Protein AF-0000000085090190 (afdb_homodimer)

Nearest PDB structures (foldseek):
  7wzf-assembly1_A  TM=3.901E-01  e=1.745E+00  Streptomyces yunnanensis
  2y91-assembly2_B  TM=3.317E-01  e=1.168E+00  Bacillus licheniformis
  4a5r-assembly2_B  TM=3.317E-01  e=2.606E+00  Bacillus licheniformis
  5nyw-assembly2_W  TM=2.681E-01  e=5.813E+00  Yersinia bercovieri
  7wzf-assembly1_A  TM=3.903E-01  e=1.716E+00  Streptomyces yunnanensis

Foldseek 3Di:
DDDPDDDDDDDDDDPDPPPPPDDDDDPDPDDPPPDDPPDDDDDPDDPPPDPPDPPPPPDCPPVNVVVVVVVVVVVVVVVVPPVDDPPPPVPWQFFAWDFEDPPFDAFPLLVPDFAWDDDPDTWTKDKHKWAAQCLLVPDDDDQVRVQVGIHPDDGWDKDKDAPCVVCVPCPCVSQLLSQLVSLCVLPVVDDSVPWGWIWMWTDRGDQKIKIWTWTRNNSVRIIIHIITIDGHD/DDDDDDDDDDDDDDDDDPPCPPDDDDPDPDDDDDDDDDDDDDDPPDPPPPPPDPPPPPDCPPVNVVVVVVVVVVVVVVVVPPPDDPPPPVPWQFFAWDFEDPPFDFFPLLVPDFAWDDDPDTWTKDKHKWAAQCLLVPDDDDQVRVQVGIHPDDGWDKDKDAPCVVCVPCPCVSQLLSQLVSLCVLPVVDDSVPWGWIWMWTDRGDQKIKIWTWTRNNSVRIIIHIITIDGHD

Sequence (466 aa):
MTNYSAYLAKANQRVFISLNLPSKAIFPVQSLVAPAQRPTSTQRTNLFNSQSPSSIRTMASDSDYMAFLDKANKQRDAGRDEARTKASTQPSKQIQTETVDGGVKVPEQLKKVDAFYVSETDEPFEPVALSWKGASSGKWPGTDEFASLITSGSKPDIEILSEKSFDPRSQYSSEIQAVRAAVAASDSKVNESDVKVKVYRVEVGNSRVEYWIIALDGAEGKIVGLMAKAIESMTNYSAYLAKANQRVFISLNLPSKAIFPVQSLVAPAQRPTSTQRTNLFNSQSPSSIRTMASDSDYMAFLDKANKQRDAGRDEARTKASTQPSKQIQTETVDGGVKVPEQLKKVDAFYVSETDEPFEPVALSWKGASSGKWPGTDEFASLITSGSKPDIEILSEKSFDPRSQYSSEIQAVRAAVAASDSKVNESDVKVKVYRVEVGNSRVEYWIIALDGAEGKIVGLMAKAIES

InterPro domains:
  IPR056539 NuiA-like [PF23151] (60-231)
  IPR056539 NuiA-like [PTHR42093] (59-233)

Secondary structure (DSSP, 8-state):
-------------------------------------------------------------HHHHHHHHHHHHHHHHHTTSTT--S-------PPP--SB-TTPPPPHHHHT---EE-SSS-EE-EEEEEE-GGGGGTPPP-HHHHHHHH-SSSPPPEEEE-HHHH-TT-TTHHHHHHHHHHHHHH-TT--GGG--EEEEEEEEETTEEEEEEEEEETTTTEEEEEEEEEE--/-------------------------------------------------------------HHHHHHHHHHHHHHHHHHTSTT--S-------PPP--SB-TTPPPPHHHHT---EE-SSS-EE-EEEEEE-GGGGGTPPP-HHHHHHHH-SSSPPPEEEE-HHHH-TT-TTHHHHHHHHHHHHHH-TT--GGG--EEEEEEEEETTEEEEEEEEEETTTTEEEEEEEEEE--

Organism: Talaromyces marneffei (strain ATCC 18224 / CBS 334.59 / QM 7333) (NCBI:txid441960)

Structure (mmCIF, N/CA/C/O backbone):
data_AF-0000000085090190-model_v1
#
loop_
_entity.id
_entity.type
_entity.pdbx_description
1 polymer 'Uncharacterized protein'
#
loop_
_atom_site.group_PDB
_atom_site.id
_atom_site.type_symbol
_atom_site.label_atom_id
_atom_site.label_alt_id
_atom_site.label_comp_id
_atom_site.label_asym_id
_atom_site.label_entity_id
_atom_site.label_seq_id
_atom_site.pdbx_PDB_ins_code
_atom_site.Cartn_x
_atom_site.Cartn_y
_atom_site.Cartn_z
_atom_site.occupancy
_atom_site.B_iso_or_equiv
_atom_site.auth_seq_id
_atom_site.auth_comp_id
_atom_site.auth_asym_id
_atom_site.auth_atom_id
_atom_site.pdbx_PDB_model_num
ATOM 1 N N . MET A 1 1 ? 21.312 -23 -58.25 1 20.61 1 MET A N 1
ATOM 2 C CA . MET A 1 1 ? 22.266 -21.891 -58.188 1 20.61 1 MET A CA 1
ATOM 3 C C . MET A 1 1 ? 21.531 -20.547 -58.125 1 20.61 1 MET A C 1
ATOM 5 O O . MET A 1 1 ? 22.141 -19.516 -57.844 1 20.61 1 MET A O 1
ATOM 9 N N . THR A 1 2 ? 20.266 -20.484 -58.594 1 18.48 2 THR A N 1
ATOM 10 C CA . THR A 1 2 ? 20.047 -19.141 -59.094 1 18.48 2 THR A CA 1
ATOM 11 C C . THR A 1 2 ? 20.031 -18.125 -57.969 1 18.48 2 THR A C 1
ATOM 13 O O . THR A 1 2 ? 20.734 -17.125 -58 1 18.48 2 THR A O 1
ATOM 16 N N . ASN A 1 3 ? 18.766 -17.531 -57.625 1 20.62 3 ASN A N 1
ATOM 17 C CA . ASN A 1 3 ? 18.344 -16.125 -57.688 1 20.62 3 ASN A CA 1
ATOM 18 C C . ASN A 1 3 ? 18.484 -15.43 -56.344 1 20.62 3 ASN A C 1
ATOM 20 O O . ASN A 1 3 ? 17.594 -15.508 -55.5 1 20.62 3 ASN A O 1
ATOM 24 N N . TYR A 1 4 ? 19.672 -15.32 -55.688 1 21.66 4 TYR A N 1
ATOM 25 C CA . TYR A 1 4 ? 20.234 -14.695 -54.5 1 21.66 4 TYR A CA 1
ATOM 26 C C . TYR A 1 4 ? 20.094 -13.18 -54.562 1 21.66 4 TYR A C 1
ATOM 28 O O . TYR A 1 4 ? 21.062 -12.453 -54.375 1 21.66 4 TYR A O 1
ATOM 36 N N . SER A 1 5 ? 19.141 -12.727 -55.562 1 21.61 5 SER A N 1
ATOM 37 C CA . SER A 1 5 ? 19.562 -11.359 -55.812 1 21.61 5 SER A CA 1
ATOM 38 C C . SER A 1 5 ? 19.641 -10.539 -54.531 1 21.61 5 SER A C 1
ATOM 40 O O . SER A 1 5 ? 18.719 -10.555 -53.719 1 21.61 5 SER A O 1
ATOM 42 N N . ALA A 1 6 ? 20.719 -9.812 -54.281 1 18.59 6 ALA A N 1
ATOM 43 C CA . ALA A 1 6 ? 21.688 -9.133 -53.406 1 18.59 6 ALA A CA 1
ATOM 44 C C . ALA A 1 6 ? 21.109 -7.82 -52.875 1 18.59 6 ALA A C 1
ATOM 46 O O . ALA A 1 6 ? 21 -7.633 -51.656 1 18.59 6 ALA A O 1
ATOM 47 N N . TYR A 1 7 ? 21.484 -6.473 -53.344 1 18.45 7 TYR A N 1
ATOM 48 C CA . TYR A 1 7 ? 22.391 -5.465 -52.781 1 18.45 7 TYR A CA 1
ATOM 49 C C . TYR A 1 7 ? 21.625 -4.293 -52.219 1 18.45 7 TYR A C 1
ATOM 51 O O . TYR A 1 7 ? 20.453 -4.098 -52.531 1 18.45 7 TYR A O 1
ATOM 59 N N . LEU A 1 8 ? 22.344 -2.975 -51.75 1 18.48 8 LEU A N 1
ATOM 60 C CA . LEU A 1 8 ? 22.781 -1.917 -50.844 1 18.48 8 LEU A CA 1
ATOM 61 C C . LEU A 1 8 ? 22.109 -0.593 -51.188 1 18.48 8 LEU A C 1
ATOM 63 O O . LEU A 1 8 ? 22.047 0.313 -50.344 1 18.48 8 LEU A O 1
ATOM 67 N N . ALA A 1 9 ? 21.578 -0.236 -52.344 1 17.3 9 ALA A N 1
ATOM 68 C CA . ALA A 1 9 ? 21.969 1.135 -52.688 1 17.3 9 ALA A CA 1
ATOM 69 C C . ALA A 1 9 ? 21.297 2.131 -51.719 1 17.3 9 ALA A C 1
ATOM 71 O O . ALA A 1 9 ? 20.156 1.946 -51.344 1 17.3 9 ALA A O 1
ATOM 72 N N . LYS A 1 10 ? 22.047 3.432 -51.188 1 18.02 10 LYS A N 1
ATOM 73 C CA . LYS A 1 10 ? 22.484 4.555 -50.375 1 18.02 10 LYS A CA 1
ATOM 74 C C . LYS A 1 10 ? 21.578 5.766 -50.562 1 18.02 10 LYS A C 1
ATOM 76 O O . LYS A 1 10 ? 21.25 6.465 -49.594 1 18.02 10 LYS A O 1
ATOM 81 N N . ALA A 1 11 ? 21.172 6.309 -51.75 1 17.61 11 ALA A N 1
ATOM 82 C CA . ALA A 1 11 ? 21.531 7.707 -51.969 1 17.61 11 ALA A CA 1
ATOM 83 C C . ALA A 1 11 ? 20.641 8.641 -51.156 1 17.61 11 ALA A C 1
ATOM 85 O O . ALA A 1 11 ? 19.547 8.258 -50.719 1 17.61 11 ALA A O 1
ATOM 86 N N . ASN A 1 12 ? 20.75 10.156 -51.312 1 18.12 12 ASN A N 1
ATOM 87 C CA . ASN A 1 12 ? 21.141 11.5 -50.906 1 18.12 12 ASN A CA 1
ATOM 88 C C . ASN A 1 12 ? 19.922 12.383 -50.625 1 18.12 12 ASN A C 1
ATOM 90 O O . ASN A 1 12 ? 19.953 13.234 -49.75 1 18.12 12 ASN A O 1
ATOM 94 N N . GLN A 1 13 ? 18.875 12.5 -51.5 1 18.78 13 GLN A N 1
ATOM 95 C CA . GLN A 1 13 ? 18.625 13.898 -51.844 1 18.78 13 GLN A CA 1
ATOM 96 C C . GLN A 1 13 ? 17.844 14.602 -50.719 1 18.78 13 GLN A C 1
ATOM 98 O O . GLN A 1 13 ? 16.766 14.141 -50.344 1 18.78 13 GLN A O 1
ATOM 103 N N . ARG A 1 14 ? 18.516 15.555 -49.875 1 19.27 14 ARG A N 1
ATOM 104 C CA . ARG A 1 14 ? 18.406 16.484 -48.75 1 19.27 14 ARG A CA 1
ATOM 105 C C . ARG A 1 14 ? 17.312 17.516 -49 1 19.27 14 ARG A C 1
ATOM 107 O O . ARG A 1 14 ? 17.375 18.266 -49.969 1 19.27 14 ARG A O 1
ATOM 114 N N . VAL A 1 15 ? 16.094 17.203 -49 1 20.59 15 VAL A N 1
ATOM 115 C CA . VAL A 1 15 ? 15.07 18.188 -49.312 1 20.59 15 VAL A CA 1
ATOM 116 C C . VAL A 1 15 ? 15.281 19.438 -48.469 1 20.59 15 VAL A C 1
ATOM 118 O O . VAL A 1 15 ? 15.492 19.344 -47.25 1 20.59 15 VAL A O 1
ATOM 121 N N . PHE A 1 16 ? 15.523 20.562 -49.125 1 20.64 16 PHE A N 1
ATOM 122 C CA . PHE A 1 16 ? 15.805 21.984 -48.938 1 20.64 16 PHE A CA 1
ATOM 123 C C . PHE A 1 16 ? 14.789 22.625 -48 1 20.64 16 PHE A C 1
ATOM 125 O O . PHE A 1 16 ? 13.594 22.344 -48.062 1 20.64 16 PHE A O 1
ATOM 132 N N . ILE A 1 17 ? 15.367 23.109 -46.812 1 21.61 17 ILE A N 1
ATOM 133 C CA . ILE A 1 17 ? 15.109 23.844 -45.562 1 21.61 17 ILE A CA 1
ATOM 134 C C . ILE A 1 17 ? 14.57 25.234 -45.906 1 21.61 17 ILE A C 1
ATOM 136 O O . ILE A 1 17 ? 15.32 26.109 -46.344 1 21.61 17 ILE A O 1
ATOM 140 N N . SER A 1 18 ? 13.57 25.312 -46.906 1 18.89 18 SER A N 1
ATOM 141 C CA . SER A 1 18 ? 13.484 26.734 -47.25 1 18.89 18 SER A CA 1
ATOM 142 C C . SER A 1 18 ? 13.156 27.562 -46 1 18.89 18 SER A C 1
ATOM 144 O O . SER A 1 18 ? 12.195 27.281 -45.281 1 18.89 18 SER A O 1
ATOM 146 N N . LEU A 1 19 ? 14.18 28.422 -45.625 1 21.89 19 LEU A N 1
ATOM 147 C CA . LEU A 1 19 ? 14.602 29.438 -44.656 1 21.89 19 LEU A CA 1
ATOM 148 C C . LEU A 1 19 ? 13.727 30.672 -44.75 1 21.89 19 LEU A C 1
ATOM 150 O O . LEU A 1 19 ? 13.961 31.656 -44.062 1 21.89 19 LEU A O 1
ATOM 154 N N . ASN A 1 20 ? 12.469 30.734 -45.344 1 19.12 20 ASN A N 1
ATOM 155 C CA . ASN A 1 20 ? 12.258 32.125 -45.688 1 19.12 20 ASN A CA 1
ATOM 156 C C . ASN A 1 20 ? 12.25 33.031 -44.438 1 19.12 20 ASN A C 1
ATOM 158 O O . ASN A 1 20 ? 11.438 32.844 -43.531 1 19.12 20 ASN A O 1
ATOM 162 N N . LEU A 1 21 ? 13.32 33.875 -44.281 1 21.03 21 LEU A N 1
ATOM 163 C CA . LEU A 1 21 ? 13.898 34.875 -43.375 1 21.03 21 LEU A CA 1
ATOM 164 C C . LEU A 1 21 ? 13.031 36.125 -43.281 1 21.03 21 LEU A C 1
ATOM 166 O O . LEU A 1 21 ? 13.383 37.062 -42.594 1 21.03 21 LEU A O 1
ATOM 170 N N . PRO A 1 22 ? 11.711 36.188 -43.656 1 20.59 22 PRO A N 1
ATOM 171 C CA . PRO A 1 22 ? 11.562 37.562 -44.094 1 20.59 22 PRO A CA 1
ATOM 172 C C . PRO A 1 22 ? 11.992 38.562 -43.031 1 20.59 22 PRO A C 1
ATOM 174 O O . PRO A 1 22 ? 12.047 38.25 -41.844 1 20.59 22 PRO A O 1
ATOM 177 N N . SER A 1 23 ? 12.125 39.875 -43.531 1 18.47 23 SER A N 1
ATOM 178 C CA . SER A 1 23 ? 12.883 41.125 -43.375 1 18.47 23 SER A CA 1
ATOM 179 C C . SER A 1 23 ? 12.508 41.844 -42.094 1 18.47 23 SER A C 1
ATOM 181 O O . SER A 1 23 ? 11.461 41.562 -41.5 1 18.47 23 SER A O 1
ATOM 183 N N . LYS A 1 24 ? 12.805 43.156 -42.094 1 17.8 24 LYS A N 1
ATOM 184 C CA . LYS A 1 24 ? 13.648 44.125 -41.406 1 17.8 24 LYS A CA 1
ATOM 185 C C . LYS A 1 24 ? 12.836 44.969 -40.406 1 17.8 24 LYS A C 1
ATOM 187 O O . LYS A 1 24 ? 13.188 45.031 -39.25 1 17.8 24 LYS A O 1
ATOM 192 N N . ALA A 1 25 ? 12.281 46.219 -40.812 1 18.94 25 ALA A N 1
ATOM 193 C CA . ALA A 1 25 ? 12.867 47.438 -40.25 1 18.94 25 ALA A CA 1
ATOM 194 C C . ALA A 1 25 ? 12.172 47.844 -38.969 1 18.94 25 ALA A C 1
ATOM 196 O O . ALA A 1 25 ? 11.109 47.312 -38.625 1 18.94 25 ALA A O 1
ATOM 197 N N . ILE A 1 26 ? 11.945 49.312 -38.781 1 19.64 26 ILE A N 1
ATOM 198 C CA . ILE A 1 26 ? 12.578 50.438 -38.062 1 19.64 26 ILE A CA 1
ATOM 199 C C . ILE A 1 26 ? 11.625 50.969 -37 1 19.64 26 ILE A C 1
ATOM 201 O O . ILE A 1 26 ? 10.523 51.438 -37.344 1 19.64 26 ILE A O 1
ATOM 205 N N . PHE A 1 27 ? 11.477 50.375 -35.875 1 22.73 27 PHE A N 1
ATOM 206 C CA . PHE A 1 27 ? 10.539 50.75 -34.844 1 22.73 27 PHE A CA 1
ATOM 207 C C . PHE A 1 27 ? 10.781 52.156 -34.375 1 22.73 27 PHE A C 1
ATOM 209 O O . PHE A 1 27 ? 11.875 52.5 -33.906 1 22.73 27 PHE A O 1
ATOM 216 N N . PRO A 1 28 ? 10.141 53.125 -35.062 1 20.05 28 PRO A N 1
ATOM 217 C CA . PRO A 1 28 ? 10.594 54.438 -34.656 1 20.05 28 PRO A CA 1
ATOM 218 C C . PRO A 1 28 ? 10.438 54.719 -33.156 1 20.05 28 PRO A C 1
ATOM 220 O O . PRO A 1 28 ? 9.578 54.125 -32.531 1 20.05 28 PRO A O 1
ATOM 223 N N . VAL A 1 29 ? 11.445 55.219 -32.438 1 22.09 29 VAL A N 1
ATOM 224 C CA . VAL A 1 29 ? 11.836 55.438 -31.047 1 22.09 29 VAL A CA 1
ATOM 225 C C . VAL A 1 29 ? 11 56.562 -30.453 1 22.09 29 VAL A C 1
ATOM 227 O O . VAL A 1 29 ? 11.031 56.781 -29.234 1 22.09 29 VAL A O 1
ATOM 230 N N . GLN A 1 30 ? 10.109 57.281 -31.203 1 20.23 30 GLN A N 1
ATOM 231 C CA . GLN A 1 30 ? 10.352 58.656 -30.734 1 20.23 30 GLN A CA 1
ATOM 232 C C . GLN A 1 30 ? 10.055 58.781 -29.25 1 20.23 30 GLN A C 1
ATOM 234 O O . GLN A 1 30 ? 9.328 57.938 -28.672 1 20.23 30 GLN A O 1
ATOM 239 N N . SER A 1 31 ? 10.648 59.875 -28.562 1 21.2 31 SER A N 1
ATOM 240 C CA . SER A 1 31 ? 11.195 60.469 -27.359 1 21.2 31 SER A CA 1
ATOM 241 C C . SER A 1 31 ? 10.086 61 -26.453 1 21.2 31 SER A C 1
ATOM 243 O O . SER A 1 31 ? 10.359 61.594 -25.422 1 21.2 31 SER A O 1
ATOM 245 N N . LEU A 1 32 ? 8.836 60.5 -26.594 1 21.25 32 LEU A N 1
ATOM 246 C CA . LEU A 1 32 ? 7.969 61.594 -26.109 1 21.25 32 LEU A CA 1
ATOM 247 C C . LEU A 1 32 ? 8.266 61.906 -24.656 1 21.25 32 LEU A C 1
ATOM 249 O O . LEU A 1 32 ? 8.227 61 -23.797 1 21.25 32 LEU A O 1
ATOM 253 N N . VAL A 1 33 ? 8.977 62.938 -24.344 1 22 33 VAL A N 1
ATOM 254 C CA . VAL A 1 33 ? 9.586 63.625 -23.219 1 22 33 VAL A CA 1
ATOM 255 C C . VAL A 1 33 ? 8.508 63.969 -22.188 1 22 33 VAL A C 1
ATOM 257 O O . VAL A 1 33 ? 8.82 64.375 -21.062 1 22 33 VAL A O 1
ATOM 260 N N . ALA A 1 34 ? 7.328 63.344 -22.094 1 23.28 34 ALA A N 1
ATOM 261 C CA . ALA A 1 34 ? 6.418 64.312 -21.453 1 23.28 34 ALA A CA 1
ATOM 262 C C . ALA A 1 34 ? 6.891 64.688 -20.062 1 23.28 34 ALA A C 1
ATOM 264 O O . ALA A 1 34 ? 7.457 63.812 -19.344 1 23.28 34 ALA A O 1
ATOM 265 N N . PRO A 1 35 ? 6.918 65.938 -19.75 1 20.69 35 PRO A N 1
ATOM 266 C CA . PRO A 1 35 ? 7.496 66.75 -18.672 1 20.69 35 PRO A CA 1
ATOM 267 C C . PRO A 1 35 ? 6.957 66.312 -17.297 1 20.69 35 PRO A C 1
ATOM 269 O O . PRO A 1 35 ? 5.875 65.75 -17.203 1 20.69 35 PRO A O 1
ATOM 272 N N . ALA A 1 36 ? 7.801 66.312 -16.25 1 21.19 36 ALA A N 1
ATOM 273 C CA . ALA A 1 36 ? 8.008 66 -14.844 1 21.19 36 ALA A CA 1
ATOM 274 C C . ALA A 1 36 ? 7.039 66.75 -13.93 1 21.19 36 ALA A C 1
ATOM 276 O O . ALA A 1 36 ? 6.996 66.5 -12.727 1 21.19 36 ALA A O 1
ATOM 277 N N . GLN A 1 37 ? 5.773 67.062 -14.383 1 20.34 37 GLN A N 1
ATOM 278 C CA . GLN A 1 37 ? 5.395 68.188 -13.5 1 20.34 37 GLN A CA 1
ATOM 279 C C . GLN A 1 37 ? 5.285 67.688 -12.055 1 20.34 37 GLN A C 1
ATOM 281 O O . GLN A 1 37 ? 4.578 66.688 -11.766 1 20.34 37 GLN A O 1
ATOM 286 N N . ARG A 1 38 ? 6.277 67.75 -11.203 1 20.86 38 ARG A N 1
ATOM 287 C CA . ARG A 1 38 ? 6.547 67.375 -9.828 1 20.86 38 ARG A CA 1
ATOM 288 C C . ARG A 1 38 ? 5.559 68 -8.859 1 20.86 38 ARG A C 1
ATOM 290 O O . ARG A 1 38 ? 5.539 67.625 -7.672 1 20.86 38 ARG A O 1
ATOM 297 N N . PRO A 1 39 ? 4.219 68.125 -9.102 1 21.33 39 PRO A N 1
ATOM 298 C CA . PRO A 1 39 ? 3.875 69.188 -8.141 1 21.33 39 PRO A CA 1
ATOM 299 C C . PRO A 1 39 ? 4.152 68.75 -6.695 1 21.33 39 PRO A C 1
ATOM 301 O O . PRO A 1 39 ? 4.207 67.562 -6.395 1 21.33 39 PRO A O 1
ATOM 304 N N . THR A 1 40 ? 4.594 69.688 -5.742 1 19.81 40 THR A N 1
ATOM 305 C CA . THR A 1 40 ? 5.258 69.875 -4.465 1 19.81 40 THR A CA 1
ATOM 306 C C . THR A 1 40 ? 4.332 69.562 -3.305 1 19.81 40 THR A C 1
ATOM 308 O O . THR A 1 40 ? 4.793 69.25 -2.193 1 19.81 40 THR A O 1
ATOM 311 N N . SER A 1 41 ? 2.926 69.375 -3.385 1 19.62 41 SER A N 1
ATOM 312 C CA . SER A 1 41 ? 2.373 70.188 -2.273 1 19.62 41 SER A CA 1
ATOM 313 C C . SER A 1 41 ? 2.727 69.562 -0.933 1 19.62 41 SER A C 1
ATOM 315 O O . SER A 1 41 ? 3.143 68.375 -0.877 1 19.62 41 SER A O 1
ATOM 317 N N . THR A 1 42 ? 1.699 69.812 0.2 1 21.95 42 THR A N 1
ATOM 318 C CA . THR A 1 42 ? 1.654 70.375 1.53 1 21.95 42 THR A CA 1
ATOM 319 C C . THR A 1 42 ? 1.81 69.312 2.609 1 21.95 42 THR A C 1
ATOM 321 O O . THR A 1 42 ? 1.516 68.188 2.373 1 21.95 42 THR A O 1
ATOM 324 N N . GLN A 1 43 ? 2.131 69.75 3.904 1 21.56 43 GLN A N 1
ATOM 325 C CA . GLN A 1 43 ? 2.811 69.5 5.168 1 21.56 43 GLN A CA 1
ATOM 326 C C . GLN A 1 43 ? 1.97 68.562 6.078 1 21.56 43 GLN A C 1
ATOM 328 O O . GLN A 1 43 ? 2.398 68.25 7.176 1 21.56 43 GLN A O 1
ATOM 333 N N . ARG A 1 44 ? 0.989 67.75 5.684 1 21.25 44 ARG A N 1
ATOM 334 C CA . ARG A 1 44 ? 0.097 67.5 6.82 1 21.25 44 ARG A CA 1
ATOM 335 C C . ARG A 1 44 ? 0.8 66.75 7.945 1 21.25 44 ARG A C 1
ATOM 337 O O . ARG A 1 44 ? 1.299 65.688 7.742 1 21.25 44 ARG A O 1
ATOM 344 N N . THR A 1 45 ? 1.255 67.438 9.031 1 20.53 45 THR A N 1
ATOM 345 C CA . THR A 1 45 ? 2.018 67.125 10.234 1 20.53 45 THR A CA 1
ATOM 346 C C . THR A 1 45 ? 1.264 66.125 11.102 1 20.53 45 THR A C 1
ATOM 348 O O . THR A 1 45 ? 1.866 65.438 11.914 1 20.53 45 THR A O 1
ATOM 351 N N . ASN A 1 46 ? -0.123 65.938 11.156 1 23.19 46 ASN A N 1
ATOM 352 C CA . ASN A 1 46 ? -0.611 65.812 12.531 1 23.19 46 ASN A CA 1
ATOM 353 C C . ASN A 1 46 ? -0.122 64.562 13.211 1 23.19 46 ASN A C 1
ATOM 355 O O . ASN A 1 46 ? -0.199 63.469 12.633 1 23.19 46 ASN A O 1
ATOM 359 N N . LEU A 1 47 ? 0.698 64.625 14.258 1 22.42 47 LEU A N 1
ATOM 360 C CA . LEU A 1 47 ? 1.454 63.812 15.203 1 22.42 47 LEU A CA 1
ATOM 361 C C . LEU A 1 47 ? 0.528 62.906 15.992 1 22.42 47 LEU A C 1
ATOM 363 O O . LEU A 1 47 ? -0.168 63.344 16.906 1 22.42 47 LEU A O 1
ATOM 367 N N . PHE A 1 48 ? -0.437 62.125 15.391 1 22.88 48 PHE A N 1
ATOM 368 C CA . PHE A 1 48 ? -1.278 61.438 16.359 1 22.88 48 PHE A CA 1
ATOM 369 C C . PHE A 1 48 ? -0.453 60.438 17.188 1 22.88 48 PHE A C 1
ATOM 371 O O . PHE A 1 48 ? 0.277 59.625 16.641 1 22.88 48 PHE A O 1
ATOM 378 N N . ASN A 1 49 ? -0.135 60.75 18.438 1 21.84 49 ASN A N 1
ATOM 379 C CA . ASN A 1 49 ? 0.636 60.188 19.547 1 21.84 49 ASN A CA 1
ATOM 380 C C . ASN A 1 49 ? 0.068 58.844 20 1 21.84 49 ASN A C 1
ATOM 382 O O . ASN A 1 49 ? 0.564 58.219 20.953 1 21.84 49 ASN A O 1
ATOM 386 N N . SER A 1 50 ? -1.082 58.25 19.594 1 25.67 50 SER A N 1
ATOM 387 C CA . SER A 1 50 ? -1.729 57.438 20.625 1 25.67 50 SER A CA 1
ATOM 388 C C . SER A 1 50 ? -0.944 56.156 20.891 1 25.67 50 SER A C 1
ATOM 390 O O . SER A 1 50 ? -0.548 55.469 19.953 1 25.67 50 SER A O 1
ATOM 392 N N . GLN A 1 51 ? -0.362 56 22.062 1 23.91 51 GLN A N 1
ATOM 393 C CA . GLN A 1 51 ? 0.478 55.031 22.75 1 23.91 51 GLN A CA 1
ATOM 394 C C . GLN A 1 51 ? -0.233 53.688 22.891 1 23.91 51 GLN A C 1
ATOM 396 O O . GLN A 1 51 ? -1.114 53.531 23.734 1 23.91 51 GLN A O 1
ATOM 401 N N . SER A 1 52 ? -0.861 53.062 21.938 1 28.19 52 SER A N 1
ATOM 402 C CA . SER A 1 52 ? -1.633 51.906 22.344 1 28.19 52 SER A CA 1
ATOM 403 C C . SER A 1 52 ? -0.728 50.812 22.891 1 28.19 52 SER A C 1
ATOM 405 O O . SER A 1 52 ? 0.336 50.531 22.328 1 28.19 52 SER A O 1
ATOM 407 N N . PRO A 1 53 ? -0.898 50.375 24.219 1 29.48 53 PRO A N 1
ATOM 408 C CA . PRO A 1 53 ? -0.087 49.375 24.906 1 29.48 53 PRO A CA 1
ATOM 409 C C . PRO A 1 53 ? -0.045 48.062 24.172 1 29.48 53 PRO A C 1
ATOM 411 O O . PRO A 1 53 ? -0.977 47.719 23.438 1 29.48 53 PRO A O 1
ATOM 414 N N . SER A 1 54 ? 1.143 47.531 23.781 1 28.12 54 SER A N 1
ATOM 415 C CA . SER A 1 54 ? 1.557 46.281 23.141 1 28.12 54 SER A CA 1
ATOM 416 C C . SER A 1 54 ? 1.103 45.062 23.938 1 28.12 54 SER A C 1
ATOM 418 O O . SER A 1 54 ? 1.744 44.688 24.922 1 28.12 54 SER A O 1
ATOM 420 N N . SER A 1 55 ? -0.182 45.031 24.422 1 31.52 55 SER A N 1
ATOM 421 C CA . SER A 1 55 ? -0.502 43.812 25.125 1 31.52 55 SER A CA 1
ATOM 422 C C . SER A 1 55 ? -0.051 42.594 24.328 1 31.52 55 SER A C 1
ATOM 424 O O . SER A 1 55 ? -0.332 42.5 23.125 1 31.52 55 SER A O 1
ATOM 426 N N . ILE A 1 56 ? 1.029 42 24.797 1 29.92 56 ILE A N 1
ATOM 427 C CA . ILE A 1 56 ? 1.613 40.75 24.344 1 29.92 56 ILE A CA 1
ATOM 428 C C . ILE A 1 56 ? 0.507 39.719 24.109 1 29.92 56 ILE A C 1
ATOM 430 O O . ILE A 1 56 ? -0.255 39.406 25.031 1 29.92 56 ILE A O 1
ATOM 434 N N . ARG A 1 57 ? -0.087 39.75 22.953 1 32.88 57 ARG A N 1
ATOM 435 C CA . ARG A 1 57 ? -0.978 38.688 22.5 1 32.88 57 ARG A CA 1
ATOM 436 C C . ARG A 1 57 ? -0.459 37.312 22.953 1 32.88 57 ARG A C 1
ATOM 438 O O . ARG A 1 57 ? 0.679 36.969 22.641 1 32.88 57 ARG A O 1
ATOM 445 N N . THR A 1 58 ? -0.891 36.938 24.141 1 34.16 58 THR A N 1
ATOM 446 C CA . THR A 1 58 ? -0.777 35.562 24.641 1 34.16 58 THR A CA 1
ATOM 447 C C . THR A 1 58 ? -0.816 34.562 23.5 1 34.16 58 THR A C 1
ATOM 449 O O . THR A 1 58 ? -1.487 34.781 22.484 1 34.16 58 THR A O 1
ATOM 452 N N . MET A 1 59 ? 0.192 33.625 23.547 1 31.03 59 MET A N 1
ATOM 453 C CA . MET A 1 59 ? 0.453 32.438 22.719 1 31.03 59 MET A CA 1
ATOM 454 C C . MET A 1 59 ? -0.845 31.734 22.375 1 31.03 59 MET A C 1
ATOM 456 O O . MET A 1 59 ? -1.649 31.438 23.266 1 31.03 59 MET A O 1
ATOM 460 N N . ALA A 1 60 ? -1.456 31.922 21.312 1 40.91 60 ALA A N 1
ATOM 461 C CA . ALA A 1 60 ? -2.549 31.141 20.734 1 40.91 60 ALA A CA 1
ATOM 462 C C . ALA A 1 60 ? -2.416 29.656 21.078 1 40.91 60 ALA A C 1
ATOM 464 O O . ALA A 1 60 ? -1.422 29.031 20.734 1 40.91 60 ALA A O 1
ATOM 465 N N . SER A 1 61 ? -2.895 29.188 22.344 1 42.31 61 SER A N 1
ATOM 466 C CA . SER A 1 61 ? -2.926 27.812 22.828 1 42.31 61 SER A CA 1
ATOM 467 C C . SER A 1 61 ? -3.352 26.844 21.734 1 42.31 61 SER A C 1
ATOM 469 O O . SER A 1 61 ? -3.941 27.25 20.734 1 42.31 61 SER A O 1
ATOM 471 N N . ASP A 1 62 ? -2.861 25.609 21.828 1 48.12 62 ASP A N 1
ATOM 472 C CA . ASP A 1 62 ? -3.201 24.438 21.047 1 48.12 62 ASP A CA 1
ATOM 473 C C . ASP A 1 62 ? -4.703 24.359 20.797 1 48.12 62 ASP A C 1
ATOM 475 O O . ASP A 1 62 ? -5.141 23.859 19.75 1 48.12 62 ASP A O 1
ATOM 479 N N . SER A 1 63 ? -5.496 24.875 21.75 1 49.94 63 SER A N 1
ATOM 480 C CA . SER A 1 63 ? -6.953 24.844 21.672 1 49.94 63 SER A CA 1
ATOM 481 C C . SER A 1 63 ? -7.465 25.75 20.547 1 49.94 63 SER A C 1
ATOM 483 O O . SER A 1 63 ? -8.453 25.422 19.891 1 49.94 63 SER A O 1
ATOM 485 N N . ASP A 1 64 ? -6.746 26.844 20.406 1 52.28 64 ASP A N 1
ATOM 486 C CA . ASP A 1 64 ? -7.262 27.781 19.422 1 52.28 64 ASP A CA 1
ATOM 487 C C . ASP A 1 64 ? -7.059 27.266 18 1 52.28 64 ASP A C 1
ATOM 489 O O . ASP A 1 64 ? -7.914 27.469 17.125 1 52.28 64 ASP A O 1
ATOM 493 N N . TYR A 1 65 ? -5.969 26.531 17.844 1 48.84 65 TYR A N 1
ATOM 494 C CA . TYR A 1 65 ? -5.73 25.922 16.547 1 48.84 65 TYR A CA 1
ATOM 495 C C . TYR A 1 65 ? -6.734 24.812 16.266 1 48.84 65 TYR A C 1
ATOM 497 O O . TYR A 1 65 ? -7.281 24.719 15.172 1 48.84 65 TYR A O 1
ATOM 505 N N . MET A 1 66 ? -7.039 24 17.281 1 53.06 66 MET A N 1
ATOM 506 C CA . MET A 1 66 ? -8.086 22.984 17.109 1 53.06 66 MET A CA 1
ATOM 507 C C . MET A 1 66 ? -9.43 23.641 16.828 1 53.06 66 MET A C 1
ATOM 509 O O . MET A 1 66 ? -10.211 23.156 16.016 1 53.06 66 MET A O 1
ATOM 513 N N . ALA A 1 67 ? -9.688 24.734 17.516 1 50.5 67 ALA A N 1
ATOM 514 C CA . ALA A 1 67 ? -10.938 25.469 17.328 1 50.5 67 ALA A CA 1
ATOM 515 C C . ALA A 1 67 ? -11 26.109 15.938 1 50.5 67 ALA A C 1
ATOM 517 O O . ALA A 1 67 ? -12.062 26.141 15.312 1 50.5 67 ALA A O 1
ATOM 518 N N . PHE A 1 68 ? -9.914 26.484 15.43 1 49.41 68 PHE A N 1
ATOM 519 C CA . PHE A 1 68 ? -9.875 27.031 14.078 1 49.41 68 PHE A CA 1
ATOM 520 C C . PHE A 1 68 ? -10.102 25.953 13.039 1 49.41 68 PHE A C 1
ATOM 522 O O . PHE A 1 68 ? -10.898 26.125 12.109 1 49.41 68 PHE A O 1
ATOM 529 N N . LEU A 1 69 ? -9.406 24.797 13.312 1 52.44 69 LEU A N 1
ATOM 530 C CA . LEU A 1 69 ? -9.57 23.672 12.414 1 52.44 69 LEU A CA 1
ATOM 531 C C . LEU A 1 69 ? -10.984 23.094 12.516 1 52.44 69 LEU A C 1
ATOM 533 O O . LEU A 1 69 ? -11.578 22.719 11.508 1 52.44 69 LEU A O 1
ATOM 537 N N . ASP A 1 70 ? -11.531 23.031 13.734 1 49.72 70 ASP A N 1
ATOM 538 C CA . ASP A 1 70 ? -12.922 22.641 13.93 1 49.72 70 ASP A CA 1
ATOM 539 C C . ASP A 1 70 ? -13.875 23.625 13.25 1 49.72 70 ASP A C 1
ATOM 541 O O . ASP A 1 70 ? -14.852 23.219 12.617 1 49.72 70 ASP A O 1
ATOM 545 N N . LYS A 1 71 ? -13.578 24.859 13.367 1 49.09 71 LYS A N 1
ATOM 546 C CA . LYS A 1 71 ? -14.375 25.906 12.734 1 49.09 71 LYS A CA 1
ATOM 547 C C . LYS A 1 71 ? -14.219 25.891 11.219 1 49.09 71 LYS A C 1
ATOM 549 O O . LYS A 1 71 ? -15.195 26.062 10.484 1 49.09 71 LYS A O 1
ATOM 554 N N . ALA A 1 72 ? -13.055 25.641 10.719 1 48.94 72 ALA A N 1
ATOM 555 C CA . ALA A 1 72 ? -12.828 25.562 9.273 1 48.94 72 ALA A CA 1
ATOM 556 C C . ALA A 1 72 ? -13.531 24.344 8.68 1 48.94 72 ALA A C 1
ATOM 558 O O . ALA A 1 72 ? -14.078 24.406 7.582 1 48.94 72 ALA A O 1
ATOM 559 N N . ASN A 1 73 ? -13.555 23.234 9.453 1 49.28 73 ASN A N 1
ATOM 560 C CA . ASN A 1 73 ? -14.258 22.031 8.992 1 49.28 73 ASN A CA 1
ATOM 561 C C . ASN A 1 73 ? -15.773 22.219 9.047 1 49.28 73 ASN A C 1
ATOM 563 O O . ASN A 1 73 ? -16.484 21.781 8.148 1 49.28 73 ASN A O 1
ATOM 567 N N . LYS A 1 74 ? -16.234 22.875 10.117 1 48.47 74 LYS A N 1
ATOM 568 C CA . LYS A 1 74 ? -17.656 23.172 10.234 1 48.47 74 LYS A CA 1
ATOM 569 C C . LYS A 1 74 ? -18.094 24.188 9.188 1 48.47 74 LYS A C 1
ATOM 571 O O . LYS A 1 74 ? -19.203 24.109 8.664 1 48.47 74 LYS A O 1
ATOM 576 N N . GLN A 1 75 ? -17.281 25.109 8.758 1 46.22 75 GLN A N 1
ATOM 577 C CA . GLN A 1 75 ? -17.609 26.109 7.758 1 46.22 75 GLN A CA 1
ATOM 578 C C . GLN A 1 75 ? -17.547 25.531 6.348 1 46.22 75 GLN A C 1
ATOM 580 O O . GLN A 1 75 ? -18.297 25.938 5.461 1 46.22 75 GLN A O 1
ATOM 585 N N . ARG A 1 76 ? -16.672 24.594 6.07 1 43.09 76 ARG A N 1
ATOM 586 C CA . ARG A 1 76 ? -16.672 23.922 4.773 1 43.09 76 ARG A CA 1
ATOM 587 C C . ARG A 1 76 ? -17.938 23.094 4.578 1 43.09 76 ARG A C 1
ATOM 589 O O . ARG A 1 76 ? -18.516 23.078 3.488 1 43.09 76 ARG A O 1
ATOM 596 N N . ASP A 1 77 ? -18.375 22.516 5.66 1 42.28 77 ASP A N 1
ATOM 597 C CA . ASP A 1 77 ? -19.641 21.781 5.582 1 42.28 77 ASP A CA 1
ATOM 598 C C . ASP A 1 77 ? -20.812 22.734 5.41 1 42.28 77 ASP A C 1
ATOM 600 O O . ASP A 1 77 ? -21.812 22.406 4.754 1 42.28 77 ASP A O 1
ATOM 604 N N . ALA A 1 78 ? -20.797 23.984 5.949 1 39.66 78 ALA A N 1
ATOM 605 C CA . ALA A 1 78 ? -21.953 24.891 5.902 1 39.66 78 ALA A CA 1
ATOM 606 C C . ALA A 1 78 ? -22.094 25.516 4.516 1 39.66 78 ALA A C 1
ATOM 608 O O . ALA A 1 78 ? -23.188 25.906 4.109 1 39.66 78 ALA A O 1
ATOM 609 N N . GLY A 1 79 ? -21.062 25.766 3.781 1 40.06 79 GLY A N 1
ATOM 610 C CA . GLY A 1 79 ? -21.188 26.469 2.52 1 40.06 79 GLY A CA 1
ATOM 611 C C . GLY A 1 79 ? -21.75 25.609 1.401 1 40.06 79 GLY A C 1
ATOM 612 O O . GLY A 1 79 ? -22.047 26.109 0.317 1 40.06 79 GLY A O 1
ATOM 613 N N . ARG A 1 80 ? -21.703 24.281 1.496 1 36.38 80 ARG A N 1
ATOM 614 C CA . ARG A 1 80 ? -22.172 23.453 0.396 1 36.38 80 ARG A CA 1
ATOM 615 C C . ARG A 1 80 ? -23.703 23.344 0.415 1 36.38 80 ARG A C 1
ATOM 617 O O . ARG A 1 80 ? -24.281 22.672 -0.445 1 36.38 80 ARG A O 1
ATOM 624 N N . ASP A 1 81 ? -24.391 23.938 1.368 1 34.59 81 ASP A N 1
ATOM 625 C CA . ASP A 1 81 ? -25.844 23.75 1.384 1 34.59 81 ASP A CA 1
ATOM 626 C C . ASP A 1 81 ? -26.5 24.484 0.22 1 34.59 81 ASP A C 1
ATOM 628 O O . ASP A 1 81 ? -27.625 24.141 -0.178 1 34.59 81 ASP A O 1
ATOM 632 N N . GLU A 1 82 ? -26.125 25.688 -0.165 1 32.91 82 GLU A N 1
ATOM 633 C CA . GLU A 1 82 ? -27.078 26.453 -0.962 1 32.91 82 GLU A CA 1
ATOM 634 C C . GLU A 1 82 ? -27.141 25.938 -2.396 1 32.91 82 GLU A C 1
ATOM 636 O O . GLU A 1 82 ? -28.141 26.141 -3.092 1 32.91 82 GLU A O 1
ATOM 641 N N . ALA A 1 83 ? -26.016 25.719 -3.107 1 32.41 83 ALA A N 1
ATOM 642 C CA . ALA A 1 83 ? -26.25 25.578 -4.543 1 32.41 83 ALA A CA 1
ATOM 643 C C . ALA A 1 83 ? -26.844 24.203 -4.863 1 32.41 83 ALA A C 1
ATOM 645 O O . ALA A 1 83 ? -26.203 23.391 -5.539 1 32.41 83 ALA A O 1
ATOM 646 N N . ARG A 1 84 ? -27.562 23.516 -3.838 1 30.86 84 ARG A N 1
ATOM 647 C CA . ARG A 1 84 ? -28.094 22.203 -4.168 1 30.86 84 ARG A CA 1
ATOM 648 C C . ARG A 1 84 ? -29.234 22.297 -5.184 1 30.86 84 ARG A C 1
ATOM 650 O O . ARG A 1 84 ? -30.328 22.781 -4.859 1 30.86 84 ARG A O 1
ATOM 657 N N . THR A 1 85 ? -29.172 22.594 -6.324 1 32.34 85 THR A N 1
ATOM 658 C CA . THR A 1 85 ? -30.203 22.141 -7.258 1 32.34 85 THR A CA 1
ATOM 659 C C . THR A 1 85 ? -30.516 20.656 -7.039 1 32.34 85 THR A C 1
ATOM 661 O O . THR A 1 85 ? -29.625 19.891 -6.637 1 32.34 85 THR A O 1
ATOM 664 N N . LYS A 1 86 ? -31.891 20.062 -7.105 1 31.42 86 LYS A N 1
ATOM 665 C CA . LYS A 1 86 ? -32.562 18.812 -6.742 1 31.42 86 LYS A CA 1
ATOM 666 C C . LYS A 1 86 ? -31.922 17.625 -7.484 1 31.42 86 LYS A C 1
ATOM 668 O O . LYS A 1 86 ? -32.531 16.547 -7.559 1 31.42 86 LYS A O 1
ATOM 673 N N . ALA A 1 87 ? -31.125 17.594 -8.508 1 34.44 87 ALA A N 1
ATOM 674 C CA . ALA A 1 87 ? -30.875 16.219 -8.945 1 34.44 87 ALA A CA 1
ATOM 675 C C . ALA A 1 87 ? -30.484 15.336 -7.77 1 34.44 87 ALA A C 1
ATOM 677 O O . ALA A 1 87 ? -29.656 15.711 -6.949 1 34.44 87 ALA A O 1
ATOM 678 N N . SER A 1 88 ? -31.312 14.375 -7.102 1 35.84 88 SER A N 1
ATOM 679 C CA . SER A 1 88 ? -31.203 13.359 -6.059 1 35.84 88 SER A CA 1
ATOM 680 C C . SER A 1 88 ? -29.812 12.727 -6.047 1 35.84 88 SER A C 1
ATOM 682 O O . SER A 1 88 ? -29.609 11.656 -6.617 1 35.84 88 SER A O 1
ATOM 684 N N . THR A 1 89 ? -28.766 13.219 -6.559 1 40.75 89 THR A N 1
ATOM 685 C CA . THR A 1 89 ? -27.547 12.453 -6.328 1 40.75 89 THR A CA 1
ATOM 686 C C . THR A 1 89 ? -27.422 12.078 -4.855 1 40.75 89 THR A C 1
ATOM 688 O O . THR A 1 89 ? -27.344 12.953 -3.99 1 40.75 89 THR A O 1
ATOM 691 N N . GLN A 1 90 ? -28.078 11.078 -4.336 1 43.75 90 GLN A N 1
ATOM 692 C CA . GLN A 1 90 ? -27.859 10.562 -2.99 1 43.75 90 GLN A CA 1
ATOM 693 C C . GLN A 1 90 ? -26.453 10.914 -2.504 1 43.75 90 GLN A C 1
ATOM 695 O O . GLN A 1 90 ? -25.469 10.664 -3.201 1 43.75 90 GLN A O 1
ATOM 700 N N . PRO A 1 91 ? -26.172 11.961 -1.826 1 51.31 91 PRO A N 1
ATOM 701 C CA . PRO A 1 91 ? -24.844 12.297 -1.316 1 51.31 91 PRO A CA 1
ATOM 702 C C . PRO A 1 91 ? -24.031 11.055 -0.941 1 51.31 91 PRO A C 1
ATOM 704 O O . PRO A 1 91 ? -24.484 10.242 -0.134 1 51.31 91 PRO A O 1
ATOM 707 N N . SER A 1 92 ? -23.422 10.398 -1.907 1 62.44 92 SER A N 1
ATOM 708 C CA . SER A 1 92 ? -22.609 9.227 -1.572 1 62.44 92 SER A CA 1
ATOM 709 C C . SER A 1 92 ? -21.953 9.383 -0.203 1 62.44 92 SER A C 1
ATOM 711 O O . SER A 1 92 ? -21.5 10.469 0.152 1 62.44 92 SER A O 1
ATOM 713 N N . LYS A 1 93 ? -22.359 8.5 0.769 1 79.88 93 LYS A N 1
ATOM 714 C CA . LYS A 1 93 ? -21.859 8.492 2.141 1 79.88 93 LYS A CA 1
ATOM 715 C C . LYS A 1 93 ? -20.344 8.609 2.174 1 79.88 93 LYS A C 1
ATOM 717 O O . LYS A 1 93 ? -19.625 7.812 1.558 1 79.88 93 LYS A O 1
ATOM 722 N N . GLN A 1 94 ? -19.828 9.836 2.516 1 92.12 94 GLN A N 1
ATOM 723 C CA . GLN A 1 94 ? -18.406 10.109 2.645 1 92.12 94 GLN A CA 1
ATOM 724 C C . GLN A 1 94 ? -17.891 9.719 4.027 1 92.12 94 GLN A C 1
ATOM 726 O O . GLN A 1 94 ? -18.531 10.008 5.039 1 92.12 94 GLN A O 1
ATOM 731 N N . ILE A 1 95 ? -16.891 8.977 3.988 1 96.88 95 ILE A N 1
ATOM 732 C CA . ILE A 1 95 ? -16.219 8.609 5.238 1 96.88 95 ILE A CA 1
ATOM 733 C C . ILE A 1 95 ? -15.508 9.836 5.812 1 96.88 95 ILE A C 1
ATOM 735 O O . ILE A 1 95 ? -14.773 10.523 5.102 1 96.88 95 ILE A O 1
ATOM 739 N N . GLN A 1 96 ? -15.789 10.102 7.078 1 96.81 96 GLN A N 1
ATOM 740 C CA . GLN A 1 96 ? -15.086 11.188 7.766 1 96.81 96 GLN A CA 1
ATOM 741 C C . GLN A 1 96 ? -13.82 10.68 8.445 1 96.81 96 GLN A C 1
ATOM 743 O O . GLN A 1 96 ? -13.859 9.688 9.188 1 96.81 96 GLN A O 1
ATOM 748 N N . THR A 1 97 ? -12.703 11.383 8.203 1 98.5 97 THR A N 1
ATOM 749 C CA . THR A 1 97 ? -11.422 11.008 8.789 1 98.5 97 THR A CA 1
ATOM 750 C C . THR A 1 97 ? -10.93 12.086 9.758 1 98.5 97 THR A C 1
ATOM 752 O O . THR A 1 97 ? -11.383 13.227 9.695 1 98.5 97 THR A O 1
ATOM 755 N N . GLU A 1 98 ? -10.102 11.641 10.672 1 98.38 98 GLU A N 1
ATOM 756 C CA . GLU A 1 98 ? -9.469 12.547 11.633 1 98.38 98 GLU A CA 1
ATOM 757 C C . GLU A 1 98 ? -7.961 12.594 11.43 1 98.38 98 GLU A C 1
ATOM 759 O O . GLU A 1 98 ? -7.309 11.555 11.32 1 98.38 98 GLU A O 1
ATOM 764 N N . THR A 1 99 ? -7.43 13.867 11.422 1 98.75 99 THR A N 1
ATOM 765 C CA . THR A 1 99 ? -6.016 14.023 11.102 1 98.75 99 THR A CA 1
ATOM 766 C C . THR A 1 99 ? -5.195 14.25 12.359 1 98.75 99 THR A C 1
ATOM 768 O O . THR A 1 99 ? -3.971 14.109 12.352 1 98.75 99 THR A O 1
ATOM 771 N N . VAL A 1 100 ? -5.781 14.664 13.406 1 98.81 100 VAL A N 1
ATOM 772 C CA . VAL A 1 100 ? -5.066 14.961 14.648 1 98.81 100 VAL A CA 1
ATOM 773 C C . VAL A 1 100 ? -5.812 14.359 15.836 1 98.81 100 VAL A C 1
ATOM 775 O O . VAL A 1 100 ? -7.004 14.602 16.016 1 98.81 100 VAL A O 1
ATOM 778 N N . ASP A 1 101 ? -5.086 13.609 16.609 1 98.12 101 ASP A N 1
ATOM 779 C CA . ASP A 1 101 ? -5.652 13.086 17.859 1 98.12 101 ASP A CA 1
ATOM 780 C C . ASP A 1 101 ? -5.781 14.188 18.906 1 98.12 101 ASP A C 1
ATOM 782 O O . ASP A 1 101 ? -4.973 15.117 18.938 1 98.12 101 ASP A O 1
ATOM 786 N N . GLY A 1 102 ? -6.75 13.938 19.797 1 95.44 102 GLY A N 1
ATOM 787 C CA . GLY A 1 102 ? -6.84 14.828 20.938 1 95.44 102 GLY A CA 1
ATOM 788 C C . GLY A 1 102 ? -5.605 14.797 21.828 1 95.44 102 GLY A C 1
ATOM 789 O O . GLY A 1 102 ? -5.082 13.719 22.125 1 95.44 102 GLY A O 1
ATOM 790 N N . GLY A 1 103 ? -5.086 15.938 22.109 1 95.12 103 GLY A N 1
ATOM 791 C CA . GLY A 1 103 ? -3.979 16.031 23.047 1 95.12 103 GLY A CA 1
ATOM 792 C C . GLY A 1 103 ? -2.625 15.828 22.391 1 95.12 103 GLY A C 1
ATOM 793 O O . GLY A 1 103 ? -1.59 15.914 23.062 1 95.12 103 GLY A O 1
ATOM 794 N N . VAL A 1 104 ? -2.645 15.578 21.141 1 97.06 104 VAL A N 1
ATOM 795 C CA . VAL A 1 104 ? -1.388 15.352 20.438 1 97.06 104 VAL A CA 1
ATOM 796 C C . VAL A 1 104 ? -0.914 16.656 19.797 1 97.06 104 VAL A C 1
ATOM 798 O O . VAL A 1 104 ? -1.682 17.328 19.109 1 97.06 104 VAL A O 1
ATOM 801 N N . LYS A 1 105 ? 0.339 17.016 20.031 1 97.06 105 LYS A N 1
ATOM 802 C CA . LYS A 1 105 ? 0.906 18.25 19.484 1 97.06 105 LYS A CA 1
ATOM 803 C C . LYS A 1 105 ? 1.271 18.078 18.016 1 97.06 105 LYS A C 1
ATOM 805 O O . LYS A 1 105 ? 1.922 17.109 17.641 1 97.06 105 LYS A O 1
ATOM 810 N N . VAL A 1 106 ? 0.921 19.016 17.281 1 98.62 106 VAL A N 1
ATOM 811 C CA . VAL A 1 106 ? 1.293 19.078 15.875 1 98.62 106 VAL A CA 1
ATOM 812 C C . VAL A 1 106 ? 2.645 19.766 15.727 1 98.62 106 VAL A C 1
ATOM 814 O O . VAL A 1 106 ? 2.826 20.891 16.203 1 98.62 106 VAL A O 1
ATOM 817 N N . PRO A 1 107 ? 3.564 19.094 15.062 1 98.69 107 PRO A N 1
ATOM 818 C CA . PRO A 1 107 ? 4.848 19.766 14.844 1 98.69 107 PRO A CA 1
ATOM 819 C C . PRO A 1 107 ? 4.699 21.094 14.102 1 98.69 107 PRO A C 1
ATOM 821 O O . PRO A 1 107 ? 3.883 21.203 13.18 1 98.69 107 PRO A O 1
ATOM 824 N N . GLU A 1 108 ? 5.559 22.094 14.477 1 98.31 108 GLU A N 1
ATOM 825 C CA . GLU A 1 108 ? 5.48 23.438 13.906 1 98.31 108 GLU A CA 1
ATOM 826 C C . GLU A 1 108 ? 5.766 23.406 12.406 1 98.31 108 GLU A C 1
ATOM 828 O O . GLU A 1 108 ? 5.184 24.188 11.648 1 98.31 108 GLU A O 1
ATOM 833 N N . GLN A 1 109 ? 6.66 22.516 11.969 1 98.31 109 GLN A N 1
ATOM 834 C CA . GLN A 1 109 ? 7.051 22.391 10.57 1 98.31 109 GLN A CA 1
ATOM 835 C C . GLN A 1 109 ? 5.848 22.094 9.68 1 98.31 109 GLN A C 1
ATOM 837 O O . GLN A 1 109 ? 5.82 22.484 8.508 1 98.31 109 GLN A O 1
ATOM 842 N N . LEU A 1 110 ? 4.824 21.453 10.25 1 98.88 110 LEU A N 1
ATOM 843 C CA . LEU A 1 110 ? 3.654 21.047 9.469 1 98.88 110 LEU A CA 1
ATOM 844 C C . LEU A 1 110 ? 2.607 22.156 9.453 1 98.88 110 LEU A C 1
ATOM 846 O O . LEU A 1 110 ? 1.85 22.297 8.492 1 98.88 110 LEU A O 1
ATOM 850 N N . LYS A 1 111 ? 2.592 22.953 10.469 1 98.25 111 LYS A N 1
ATOM 851 C CA . LYS A 1 111 ? 1.641 24.047 10.57 1 98.25 111 LYS A CA 1
ATOM 852 C C . LYS A 1 111 ? 1.97 25.156 9.562 1 98.25 111 LYS A C 1
ATOM 854 O O . LYS A 1 111 ? 1.085 25.906 9.148 1 98.25 111 LYS A O 1
ATOM 859 N N . LYS A 1 112 ? 3.176 25.203 9.188 1 97.25 112 LYS A N 1
ATOM 860 C CA . LYS A 1 112 ? 3.648 26.281 8.328 1 97.25 112 LYS A CA 1
ATOM 861 C C . LYS A 1 112 ? 3.361 25.984 6.859 1 97.25 112 LYS A C 1
ATOM 863 O O . LYS A 1 112 ? 3.504 26.859 6 1 97.25 112 LYS A O 1
ATOM 868 N N . VAL A 1 113 ? 2.943 24.75 6.645 1 98.25 113 VAL A N 1
ATOM 869 C CA . VAL A 1 113 ? 2.723 24.375 5.254 1 98.25 113 VAL A CA 1
ATOM 870 C C . VAL A 1 113 ? 1.449 25.031 4.73 1 98.25 113 VAL A C 1
ATOM 872 O O . VAL A 1 113 ? 0.357 24.781 5.246 1 98.25 113 VAL A O 1
ATOM 875 N N . ASP A 1 114 ? 1.654 25.953 3.777 1 97.12 114 ASP A N 1
ATOM 876 C CA . ASP A 1 114 ? 0.554 26.609 3.078 1 97.12 114 ASP A CA 1
ATOM 877 C C . ASP A 1 114 ? 0.571 26.266 1.589 1 97.12 114 ASP A C 1
ATOM 879 O O . ASP A 1 114 ? 0.89 27.125 0.759 1 97.12 114 ASP A O 1
ATOM 883 N N . ALA A 1 115 ? 0.355 25.094 1.234 1 97.88 115 ALA A N 1
ATOM 884 C CA . ALA A 1 115 ? 0.385 24.578 -0.132 1 97.88 115 ALA A CA 1
ATOM 885 C C . ALA A 1 115 ? -0.886 23.797 -0.454 1 97.88 115 ALA A C 1
ATOM 887 O O . ALA A 1 115 ? -1.663 23.469 0.445 1 97.88 115 ALA A O 1
ATOM 888 N N . PHE A 1 116 ? -1.097 23.641 -1.729 1 98.12 116 PHE A N 1
ATOM 889 C CA . PHE A 1 116 ? -2.275 22.938 -2.213 1 98.12 116 PHE A CA 1
ATOM 890 C C . PHE A 1 116 ? -1.878 21.703 -3.01 1 98.12 116 PHE A C 1
ATOM 892 O O . PHE A 1 116 ? -0.867 21.703 -3.715 1 98.12 116 PHE A O 1
ATOM 899 N N . TYR A 1 117 ? -2.635 20.688 -2.842 1 98.44 117 TYR A N 1
ATOM 900 C CA . TYR A 1 117 ? -2.584 19.578 -3.785 1 98.44 117 TYR A CA 1
ATOM 901 C C . TYR A 1 117 ? -3.406 19.875 -5.031 1 98.44 117 TYR A C 1
ATOM 903 O O . TYR A 1 117 ? -4.617 20.094 -4.945 1 98.44 117 TYR A O 1
ATOM 911 N N . VAL A 1 118 ? -2.744 19.828 -6.16 1 96.69 118 VAL A N 1
ATOM 912 C CA . VAL A 1 118 ? -3.395 20.219 -7.406 1 96.69 118 VAL A CA 1
ATOM 913 C C . VAL A 1 118 ? -3.92 18.984 -8.133 1 96.69 118 VAL A C 1
ATOM 915 O O . VAL A 1 118 ? -3.141 18.109 -8.539 1 96.69 118 VAL A O 1
ATOM 918 N N . SER A 1 119 ? -5.184 18.859 -8.211 1 93.62 119 SER A N 1
ATOM 919 C CA . SER A 1 119 ? -5.926 17.875 -8.977 1 93.62 119 SER A CA 1
ATOM 920 C C . SER A 1 119 ? -7.16 18.484 -9.633 1 93.62 119 SER A C 1
ATOM 922 O O . SER A 1 119 ? -7.125 19.641 -10.078 1 93.62 119 SER A O 1
ATOM 924 N N . GLU A 1 120 ? -8.312 17.719 -9.812 1 93.19 120 GLU A N 1
ATOM 925 C CA . GLU A 1 120 ? -9.539 18.297 -10.352 1 93.19 120 GLU A CA 1
ATOM 926 C C . GLU A 1 120 ? -10.008 19.484 -9.508 1 93.19 120 GLU A C 1
ATOM 928 O O . GLU A 1 120 ? -10.539 20.453 -10.047 1 93.19 120 GLU A O 1
ATOM 933 N N . THR A 1 121 ? -9.75 19.344 -8.242 1 92.31 121 THR A N 1
ATOM 934 C CA . THR A 1 121 ? -9.945 20.453 -7.309 1 92.31 121 THR A CA 1
ATOM 935 C C . THR A 1 121 ? -8.68 20.688 -6.492 1 92.31 121 THR A C 1
ATOM 937 O O . THR A 1 121 ? -7.992 19.75 -6.102 1 92.31 121 THR A O 1
ATOM 940 N N . ASP A 1 122 ? -8.344 21.906 -6.441 1 95.69 122 ASP A N 1
ATOM 941 C CA . ASP A 1 122 ? -7.219 22.234 -5.574 1 95.69 122 ASP A CA 1
ATOM 942 C C . ASP A 1 122 ? -7.629 22.203 -4.105 1 95.69 122 ASP A C 1
ATOM 944 O O . ASP A 1 122 ? -8.57 22.891 -3.705 1 95.69 122 ASP A O 1
ATOM 948 N N . GLU A 1 123 ? -6.93 21.391 -3.346 1 98.25 123 GLU A N 1
ATOM 949 C CA . GLU A 1 123 ? -7.23 21.25 -1.924 1 98.25 123 GLU A CA 1
ATOM 950 C C . GLU A 1 123 ? -5.992 21.5 -1.069 1 98.25 123 GLU A C 1
ATOM 952 O O . GLU A 1 123 ? -4.883 21.109 -1.436 1 98.25 123 GLU A O 1
ATOM 957 N N . PRO A 1 124 ? -6.184 22.172 0.044 1 98.5 124 PRO A N 1
ATOM 958 C CA . PRO A 1 124 ? -5.031 22.453 0.902 1 98.5 124 PRO A CA 1
ATOM 959 C C . PRO A 1 124 ? -4.504 21.219 1.618 1 98.5 124 PRO A C 1
ATOM 961 O O . PRO A 1 124 ? -5.266 20.281 1.89 1 98.5 124 PRO A O 1
ATOM 964 N N . PHE A 1 125 ? -3.219 21.25 1.935 1 98.88 125 PHE A N 1
ATOM 965 C CA . PHE A 1 125 ? -2.658 20.25 2.834 1 98.88 125 PHE A CA 1
ATOM 966 C C . PHE A 1 125 ? -3.016 20.562 4.281 1 98.88 125 PHE A C 1
ATOM 968 O O . PHE A 1 125 ? -2.934 21.719 4.711 1 98.88 125 PHE A O 1
ATOM 975 N N . GLU A 1 126 ? -3.389 19.562 4.984 1 98.81 126 GLU A N 1
ATOM 976 C CA . GLU A 1 126 ? -3.678 19.656 6.414 1 98.81 126 GLU A CA 1
ATOM 977 C C . GLU A 1 126 ? -2.67 18.844 7.23 1 98.81 126 GLU A C 1
ATOM 979 O O . GLU A 1 126 ? -2.273 17.75 6.828 1 98.81 126 GLU A O 1
ATOM 984 N N . PRO A 1 127 ? -2.289 19.344 8.359 1 98.94 127 PRO A N 1
ATOM 985 C CA . PRO A 1 127 ? -1.331 18.594 9.172 1 98.94 127 PRO A CA 1
ATOM 986 C C . PRO A 1 127 ? -1.93 17.312 9.766 1 98.94 127 PRO A C 1
ATOM 988 O O . PRO A 1 127 ? -3.133 17.266 10.031 1 98.94 127 PRO A O 1
ATOM 991 N N . VAL A 1 128 ? -1.069 16.359 9.984 1 98.94 128 VAL A N 1
ATOM 992 C CA . VAL A 1 128 ? -1.428 15.078 10.586 1 98.94 128 VAL A CA 1
ATOM 993 C C . VAL A 1 128 ? -0.554 14.82 11.812 1 98.94 128 VAL A C 1
ATOM 995 O O . VAL A 1 128 ? 0.662 15.023 11.773 1 98.94 128 VAL A O 1
ATOM 998 N N . ALA A 1 129 ? -1.15 14.445 12.867 1 98.94 129 ALA A N 1
ATOM 999 C CA . ALA A 1 129 ? -0.475 13.953 14.07 1 98.94 129 ALA A CA 1
ATOM 1000 C C . ALA A 1 129 ? -1.354 12.953 14.82 1 98.94 129 ALA A C 1
ATOM 1002 O O . ALA A 1 129 ? -2.344 13.344 15.445 1 98.94 129 ALA A O 1
ATOM 1003 N N . LEU A 1 130 ? -1.013 11.695 14.727 1 98.94 130 LEU A N 1
ATOM 1004 C CA . LEU A 1 130 ? -1.805 10.617 15.312 1 98.94 130 LEU A CA 1
ATOM 1005 C C . LEU A 1 130 ? -0.937 9.711 16.172 1 98.94 130 LEU A C 1
ATOM 1007 O O . LEU A 1 130 ? 0.187 9.375 15.797 1 98.94 130 LEU A O 1
ATOM 1011 N N . SER A 1 131 ? -1.478 9.328 17.328 1 98.75 131 SER A N 1
ATOM 1012 C CA . SER A 1 131 ? -0.762 8.383 18.172 1 98.75 131 SER A CA 1
ATOM 1013 C C . SER A 1 131 ? -0.642 7.02 17.516 1 98.75 131 SER A C 1
ATOM 1015 O O . SER A 1 131 ? -1.622 6.488 16.984 1 98.75 131 SER A O 1
ATOM 1017 N N . TRP A 1 132 ? 0.531 6.473 17.516 1 98.69 132 TRP A N 1
ATOM 1018 C CA . TRP A 1 132 ? 0.847 5.156 16.984 1 98.69 132 TRP A CA 1
ATOM 1019 C C . TRP A 1 132 ? 2.012 4.52 17.734 1 98.69 132 TRP A C 1
ATOM 1021 O O . TRP A 1 132 ? 3.176 4.816 17.453 1 98.69 132 TRP A O 1
ATOM 1031 N N . LYS A 1 133 ? 1.739 3.607 18.578 1 97.44 133 LYS A N 1
ATOM 1032 C CA . LYS A 1 133 ? 2.74 3.029 19.469 1 97.44 133 LYS A CA 1
ATOM 1033 C C . LYS A 1 133 ? 3.826 2.305 18.688 1 97.44 133 LYS A C 1
ATOM 1035 O O . LYS A 1 133 ? 4.988 2.277 19.094 1 97.44 133 LYS A O 1
ATOM 1040 N N . GLY A 1 134 ? 3.461 1.82 17.547 1 98.19 134 GLY A N 1
ATOM 1041 C CA . GLY A 1 134 ? 4.422 1.106 16.719 1 98.19 134 GLY A CA 1
ATOM 1042 C C . GLY A 1 134 ? 5.543 1.993 16.203 1 98.19 134 GLY A C 1
ATOM 1043 O O . GLY A 1 134 ? 6.59 1.498 15.781 1 98.19 134 GLY A O 1
ATOM 1044 N N . ALA A 1 135 ? 5.352 3.246 16.234 1 98.44 135 ALA A N 1
ATOM 1045 C CA . ALA A 1 135 ? 6.332 4.184 15.695 1 98.44 135 ALA A CA 1
ATOM 1046 C C . ALA A 1 135 ? 7.668 4.062 16.422 1 98.44 135 ALA A C 1
ATOM 1048 O O . ALA A 1 135 ? 8.734 4.16 15.805 1 98.44 135 ALA A O 1
ATOM 1049 N N . SER A 1 136 ? 7.645 3.871 17.703 1 97.31 136 SER A N 1
ATOM 1050 C CA . SER A 1 136 ? 8.859 3.816 18.5 1 97.31 136 SER A CA 1
ATOM 1051 C C . 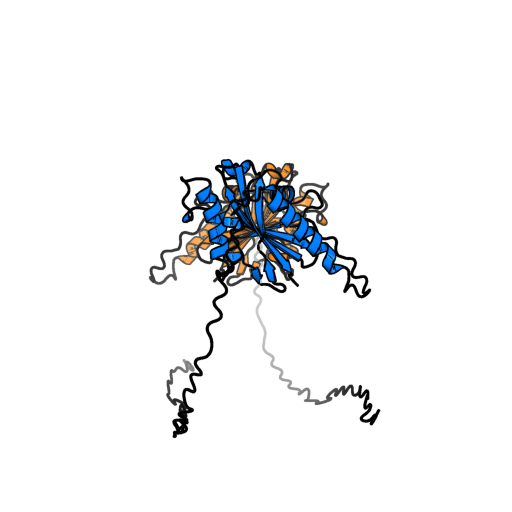SER A 1 136 ? 9.727 2.617 18.125 1 97.31 136 SER A C 1
ATOM 1053 O O . SER A 1 136 ? 10.945 2.635 18.312 1 97.31 136 SER A O 1
ATOM 1055 N N . SER A 1 137 ? 9.086 1.611 17.562 1 97.44 137 SER A N 1
ATOM 1056 C CA . SER A 1 137 ? 9.812 0.418 17.141 1 97.44 137 SER A CA 1
ATOM 1057 C C . SER A 1 137 ? 9.992 0.386 15.625 1 97.44 137 SER A C 1
ATOM 1059 O O . SER A 1 137 ? 10.359 -0.647 15.055 1 97.44 137 SER A O 1
ATOM 1061 N N . GLY A 1 138 ? 9.609 1.414 14.953 1 97.25 138 GLY A N 1
ATOM 1062 C CA . GLY A 1 138 ? 9.773 1.497 13.516 1 97.25 138 GLY A CA 1
ATOM 1063 C C . GLY A 1 138 ? 8.695 0.756 12.742 1 97.25 138 GLY A C 1
ATOM 1064 O O . GLY A 1 138 ? 8.852 0.494 11.547 1 97.25 138 GLY A O 1
ATOM 1065 N N . LYS A 1 139 ? 7.656 0.375 13.367 1 97.88 139 LYS A N 1
ATOM 1066 C CA . LYS A 1 139 ? 6.574 -0.366 12.727 1 97.88 139 LYS A CA 1
ATOM 1067 C C . LYS A 1 139 ? 5.578 0.58 12.062 1 97.88 139 LYS A C 1
ATOM 1069 O O . LYS A 1 139 ? 5.012 1.454 12.719 1 97.88 139 LYS A O 1
ATOM 1074 N N . TRP A 1 140 ? 5.383 0.296 10.797 1 98.75 140 TRP A N 1
ATOM 1075 C CA . TRP A 1 140 ? 4.398 1.069 10.047 1 98.75 140 TRP A CA 1
ATOM 1076 C C . TRP A 1 140 ? 3.004 0.479 10.211 1 98.75 140 TRP A C 1
ATOM 1078 O O . TRP A 1 140 ? 2.84 -0.743 10.25 1 98.75 140 TRP A O 1
ATOM 1088 N N . PRO A 1 141 ? 2.002 1.383 10.328 1 98.75 141 PRO A N 1
ATOM 1089 C CA . PRO A 1 141 ? 0.655 0.811 10.25 1 98.75 141 PRO A CA 1
ATOM 1090 C C . PRO A 1 141 ? 0.356 0.177 8.898 1 98.75 141 PRO A C 1
ATOM 1092 O O . PRO A 1 141 ? 0.604 0.791 7.855 1 98.75 141 PRO A O 1
ATOM 1095 N N . GLY A 1 142 ? -0.204 -1.048 8.883 1 98.31 142 GLY A N 1
ATOM 1096 C CA . GLY A 1 142 ? -0.78 -1.605 7.672 1 98.31 142 GLY A CA 1
ATOM 1097 C C . GLY A 1 142 ? -2.084 -0.942 7.27 1 98.31 142 GLY A C 1
ATOM 1098 O O . GLY A 1 142 ? -2.506 0.036 7.891 1 98.31 142 GLY A O 1
ATOM 1099 N N . THR A 1 143 ? -2.707 -1.467 6.234 1 98.38 143 THR A N 1
ATOM 1100 C CA . THR A 1 143 ? -3.912 -0.829 5.715 1 98.38 143 THR A CA 1
ATOM 1101 C C . THR A 1 143 ? -5.031 -0.855 6.75 1 98.38 143 THR A C 1
ATOM 1103 O O . THR A 1 143 ? -5.691 0.158 6.984 1 98.38 143 THR A O 1
ATOM 1106 N N . ASP A 1 144 ? -5.191 -1.977 7.461 1 97.25 144 ASP A N 1
ATOM 1107 C CA . ASP A 1 144 ? -6.266 -2.096 8.445 1 97.25 144 ASP A CA 1
ATOM 1108 C C . ASP A 1 144 ? -5.973 -1.254 9.68 1 97.25 144 ASP A C 1
ATOM 1110 O O . ASP A 1 144 ? -6.871 -0.615 10.234 1 97.25 144 ASP A O 1
ATOM 1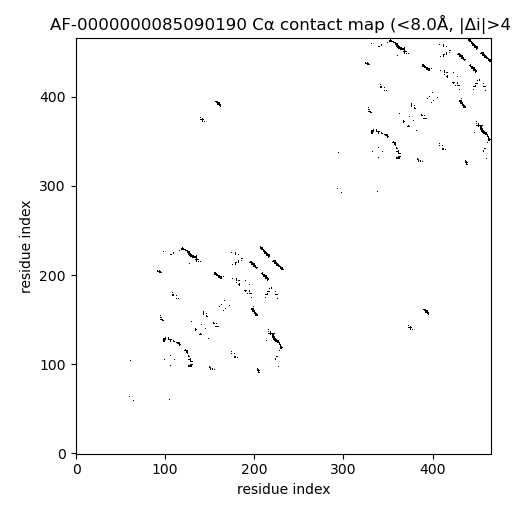114 N N . GLU A 1 145 ? -4.754 -1.302 10.117 1 98.06 145 GLU A N 1
ATOM 1115 C CA . GLU A 1 145 ? -4.359 -0.488 11.266 1 98.06 145 GLU A CA 1
ATOM 1116 C C . GLU A 1 145 ? -4.527 1 10.969 1 98.06 145 GLU A C 1
ATOM 1118 O O . GLU A 1 145 ? -5.047 1.748 11.805 1 98.06 145 GLU A O 1
ATOM 1123 N N . PHE A 1 146 ? -4.137 1.431 9.773 1 98.81 146 PHE A N 1
ATOM 1124 C CA . PHE A 1 146 ? -4.258 2.836 9.406 1 98.81 146 PHE A CA 1
ATOM 1125 C C . PHE A 1 146 ? -5.719 3.258 9.352 1 98.81 146 PHE A C 1
ATOM 1127 O O . PHE A 1 146 ? -6.078 4.344 9.812 1 98.81 146 PHE A O 1
ATOM 1134 N N . ALA A 1 147 ? -6.52 2.42 8.805 1 98.69 147 ALA A N 1
ATOM 1135 C CA . ALA A 1 147 ? -7.953 2.703 8.789 1 98.69 147 ALA A CA 1
ATOM 1136 C C . ALA A 1 147 ? -8.469 2.982 10.195 1 98.69 147 ALA A C 1
ATOM 1138 O O . ALA A 1 147 ? -9.234 3.926 10.406 1 98.69 147 ALA A O 1
ATOM 1139 N N . SER A 1 148 ? -8.039 2.217 11.156 1 98.12 148 SER A N 1
ATOM 1140 C CA . SER A 1 148 ? -8.516 2.35 12.523 1 98.12 148 SER A CA 1
ATOM 1141 C C . SER A 1 148 ? -7.992 3.627 13.172 1 98.12 148 SER A C 1
ATOM 1143 O O . SER A 1 148 ? -8.578 4.125 14.141 1 98.12 148 SER A O 1
ATOM 1145 N N . LEU A 1 149 ? -6.898 4.129 12.664 1 98.62 149 LEU A N 1
ATOM 1146 C CA . LEU A 1 149 ? -6.328 5.359 13.203 1 98.62 149 LEU A CA 1
ATOM 1147 C C . LEU A 1 149 ? -7.117 6.578 12.734 1 98.62 149 LEU A C 1
ATOM 1149 O O . LEU A 1 149 ? -7.207 7.578 13.445 1 98.62 149 LEU A O 1
ATOM 1153 N N . ILE A 1 150 ? -7.77 6.438 11.547 1 98.75 150 ILE A N 1
ATOM 1154 C CA . ILE A 1 150 ? -8.234 7.688 10.953 1 98.75 150 ILE A CA 1
ATOM 1155 C C . ILE A 1 150 ? -9.758 7.742 10.984 1 98.75 150 ILE A C 1
ATOM 1157 O O . ILE A 1 150 ? -10.359 8.789 10.734 1 98.75 150 ILE A O 1
ATOM 1161 N N . THR A 1 151 ? -10.398 6.672 11.234 1 97.88 151 THR A N 1
ATOM 1162 C CA . THR A 1 151 ? -11.859 6.703 11.266 1 97.88 151 THR A CA 1
ATOM 1163 C C . THR A 1 151 ? -12.398 5.648 12.227 1 97.88 151 THR A C 1
ATOM 1165 O O . THR A 1 151 ? -11.797 4.586 12.391 1 97.88 151 THR A O 1
ATOM 1168 N N . SER A 1 152 ? -13.492 5.953 12.867 1 94.56 152 SER A N 1
ATOM 1169 C CA . SER A 1 152 ? -14.172 5.02 13.766 1 94.56 152 SER A CA 1
ATOM 1170 C C . SER A 1 152 ? -15.359 4.363 13.078 1 94.56 152 SER A C 1
ATOM 1172 O O . SER A 1 152 ? -15.961 3.432 13.617 1 94.56 152 SER A O 1
ATOM 1174 N N . GLY A 1 153 ? -15.656 4.766 11.945 1 91.38 153 GLY A N 1
ATOM 1175 C CA . GLY A 1 153 ? -16.797 4.238 11.203 1 91.38 153 GLY A CA 1
ATOM 1176 C C . GLY A 1 153 ? -16.406 3.17 10.203 1 91.38 153 GLY A C 1
ATOM 1177 O O . GLY A 1 153 ? -15.594 2.291 10.508 1 91.38 153 GLY A O 1
ATOM 1178 N N . SER A 1 154 ? -17.109 3.23 9.086 1 92.38 154 SER A N 1
ATOM 1179 C CA . SER A 1 154 ? -16.828 2.309 7.988 1 92.38 154 SER A CA 1
ATOM 1180 C C . SER A 1 154 ? -15.359 2.393 7.559 1 92.38 154 SER A C 1
ATOM 1182 O O . SER A 1 154 ? -14.805 3.486 7.457 1 92.38 154 SER A O 1
ATOM 1184 N N . LYS A 1 155 ? -14.82 1.24 7.297 1 94.06 155 LYS A N 1
ATOM 1185 C CA . LYS A 1 155 ? -13.414 1.198 6.922 1 94.06 155 LYS A CA 1
ATOM 1186 C C . LYS A 1 155 ? -13.234 1.413 5.422 1 94.06 155 LYS A C 1
ATOM 1188 O O . LYS A 1 155 ? -13.805 0.675 4.613 1 94.06 155 LYS A O 1
ATOM 1193 N N . PRO A 1 156 ? -12.422 2.387 5.113 1 97.38 156 PRO A N 1
ATOM 1194 C CA . PRO A 1 156 ? -12.164 2.65 3.695 1 97.38 156 PRO A CA 1
ATOM 1195 C C . PRO A 1 156 ? -11.156 1.671 3.09 1 97.38 156 PRO A C 1
ATOM 1197 O O . PRO A 1 156 ? -10.391 1.038 3.818 1 97.38 156 PRO A O 1
ATOM 1200 N N . ASP A 1 157 ? -11.234 1.567 1.725 1 96.94 157 ASP A N 1
ATOM 1201 C CA . ASP A 1 157 ? -10.125 0.943 1.007 1 96.94 157 ASP A CA 1
ATOM 1202 C C . ASP A 1 157 ? -8.875 1.821 1.052 1 96.94 157 ASP A C 1
ATOM 1204 O O . ASP A 1 157 ? -8.961 3.035 0.86 1 96.94 157 ASP A O 1
ATOM 1208 N N . ILE A 1 158 ? -7.727 1.202 1.336 1 98.81 158 ILE A N 1
ATOM 1209 C CA . ILE A 1 158 ? -6.484 1.951 1.484 1 98.81 158 ILE A CA 1
ATOM 1210 C C . ILE A 1 158 ? -5.379 1.285 0.667 1 98.81 158 ILE A C 1
ATOM 1212 O O . ILE A 1 158 ? -5.258 0.058 0.661 1 98.81 158 ILE A O 1
ATOM 1216 N N . GLU A 1 159 ? -4.637 2.084 -0.074 1 98.88 159 GLU A N 1
ATOM 1217 C CA . GLU A 1 159 ? -3.381 1.698 -0.713 1 98.88 159 GLU A CA 1
ATOM 1218 C C . GLU A 1 159 ? -2.186 2.346 -0.021 1 98.88 159 GLU A C 1
ATOM 1220 O O . GLU A 1 159 ? -2.311 3.422 0.569 1 98.88 159 GLU A O 1
ATOM 1225 N N . ILE A 1 160 ? -1.056 1.639 -0.015 1 98.94 160 ILE A N 1
ATOM 1226 C CA . ILE A 1 160 ? 0.209 2.223 0.421 1 98.94 160 ILE A CA 1
ATOM 1227 C C . ILE A 1 160 ? 1.132 2.41 -0.781 1 98.94 160 ILE A C 1
ATOM 1229 O O . ILE A 1 160 ? 1.471 1.445 -1.469 1 98.94 160 ILE A O 1
ATOM 1233 N N . LEU A 1 161 ? 1.523 3.672 -0.974 1 98.88 161 LEU A N 1
ATOM 1234 C CA . LEU A 1 161 ? 2.291 4.086 -2.143 1 98.88 161 LEU A CA 1
ATOM 1235 C C . LEU A 1 161 ? 3.67 4.594 -1.734 1 98.88 161 LEU A C 1
ATOM 1237 O O . LEU A 1 161 ? 3.857 5.055 -0.606 1 98.88 161 LEU A O 1
ATOM 1241 N N . SER A 1 162 ? 4.617 4.504 -2.689 1 97.94 162 SER A N 1
ATOM 1242 C CA . SER A 1 162 ? 5.898 5.184 -2.537 1 97.94 162 SER A CA 1
ATOM 1243 C C . SER A 1 162 ? 5.781 6.668 -2.859 1 97.94 162 SER A C 1
ATOM 1245 O O . SER A 1 162 ? 4.805 7.098 -3.48 1 97.94 162 SER A O 1
ATOM 1247 N N . GLU A 1 163 ? 6.793 7.395 -2.48 1 98 163 GLU A N 1
ATOM 1248 C CA . GLU A 1 163 ? 6.871 8.812 -2.834 1 98 163 GLU A CA 1
ATOM 1249 C C . GLU A 1 163 ? 6.871 9 -4.348 1 98 163 GLU A C 1
ATOM 1251 O O . GLU A 1 163 ? 6.188 9.891 -4.867 1 98 163 GLU A O 1
ATOM 1256 N N . LYS A 1 164 ? 7.578 8.172 -4.965 1 95.88 164 LYS A N 1
ATOM 1257 C CA . LYS A 1 164 ? 7.723 8.273 -6.414 1 95.88 164 LYS A CA 1
ATOM 1258 C C . LYS A 1 164 ? 6.398 8.008 -7.121 1 95.88 164 LYS A C 1
ATOM 1260 O O . LYS A 1 164 ? 6.082 8.648 -8.125 1 95.88 164 LYS A O 1
ATOM 1265 N N . SER A 1 165 ? 5.688 7.035 -6.633 1 96.31 165 SER A N 1
ATOM 1266 C CA . SER A 1 165 ? 4.391 6.73 -7.23 1 96.31 165 SER A CA 1
ATOM 1267 C C . SER A 1 165 ? 3.391 7.852 -6.984 1 96.31 165 SER A C 1
ATOM 1269 O O . SER A 1 165 ? 2.574 8.164 -7.852 1 96.31 165 SER A O 1
ATOM 1271 N N . PHE A 1 166 ? 3.434 8.477 -5.879 1 98.12 166 PHE A N 1
ATOM 1272 C CA . PHE A 1 166 ? 2.547 9.57 -5.512 1 98.12 166 PHE A CA 1
ATOM 1273 C C . PHE A 1 166 ? 2.889 10.828 -6.301 1 98.12 166 PHE A C 1
ATOM 1275 O O . PHE A 1 166 ? 1.993 11.547 -6.758 1 98.12 166 PHE A O 1
ATOM 1282 N N . ASP A 1 167 ? 4.137 11.055 -6.355 1 98.19 167 ASP A N 1
ATOM 1283 C CA . ASP A 1 167 ? 4.605 12.32 -6.914 1 98.19 167 ASP A CA 1
ATOM 1284 C C . ASP A 1 167 ? 5.742 12.094 -7.91 1 98.19 167 ASP A C 1
ATOM 1286 O O . ASP A 1 167 ? 6.875 12.508 -7.668 1 98.19 167 ASP A O 1
ATOM 1290 N N . PRO A 1 168 ? 5.371 11.617 -9.047 1 95.88 168 PRO A N 1
ATOM 1291 C CA . PRO A 1 168 ? 6.398 11.227 -10.016 1 95.88 168 PRO A CA 1
ATOM 1292 C C . PRO A 1 168 ? 7.188 12.422 -10.547 1 95.88 168 PRO A C 1
ATOM 1294 O O . PRO A 1 168 ? 8.312 12.266 -11.016 1 95.88 168 PRO A O 1
ATOM 1297 N N . ARG A 1 169 ? 6.66 13.617 -10.461 1 97.31 169 ARG A N 1
ATOM 1298 C CA . ARG A 1 169 ? 7.336 14.797 -11.008 1 97.31 169 ARG A CA 1
ATOM 1299 C C . ARG A 1 169 ? 7.914 15.656 -9.891 1 97.31 169 ARG A C 1
ATOM 1301 O O . ARG A 1 169 ? 8.328 16.797 -10.133 1 97.31 169 ARG A O 1
ATOM 1308 N N . SER A 1 170 ? 7.809 15.211 -8.711 1 97.81 170 SER A N 1
ATOM 1309 C CA . SER A 1 170 ? 8.375 15.891 -7.543 1 97.81 170 SER A CA 1
ATOM 1310 C C . SER A 1 170 ? 7.777 17.281 -7.367 1 97.81 170 SER A C 1
ATOM 1312 O O . SER A 1 170 ? 8.492 18.234 -7.047 1 97.81 170 SER A O 1
ATOM 1314 N N . GLN A 1 171 ? 6.574 17.375 -7.609 1 97.94 171 GLN A N 1
ATOM 1315 C CA . GLN A 1 171 ? 5.859 18.641 -7.469 1 97.94 171 GLN A CA 1
ATOM 1316 C C . GLN A 1 171 ? 5.691 19.016 -6 1 97.94 171 GLN A C 1
ATOM 1318 O O . GLN A 1 171 ? 5.492 20.188 -5.672 1 97.94 171 GLN A O 1
ATOM 1323 N N . TYR A 1 172 ? 5.789 18.078 -5.152 1 98.69 172 TYR A N 1
ATOM 1324 C CA . TYR A 1 172 ? 5.465 18.312 -3.748 1 98.69 172 TYR A CA 1
ATOM 1325 C C . TYR A 1 172 ? 6.676 18.062 -2.857 1 98.69 172 TYR A C 1
ATOM 1327 O O . TYR A 1 172 ? 6.535 17.594 -1.724 1 98.69 172 TYR A O 1
ATOM 1335 N N . SER A 1 173 ? 7.844 18.328 -3.334 1 98.31 173 SER A N 1
ATOM 1336 C CA . SER A 1 173 ? 9.102 18.094 -2.625 1 98.31 173 SER A CA 1
ATOM 1337 C C . SER A 1 173 ? 9.156 18.891 -1.323 1 98.31 173 SER A C 1
ATOM 1339 O O . SER A 1 173 ? 9.641 18.391 -0.307 1 98.31 173 SER A O 1
ATOM 1341 N N . SER A 1 174 ? 8.672 20.125 -1.339 1 98.38 174 SER A N 1
ATOM 1342 C CA . SER A 1 174 ? 8.703 20.953 -0.144 1 98.38 174 SER A CA 1
ATOM 1343 C C . SER A 1 174 ? 7.797 20.406 0.948 1 98.38 174 SER A C 1
ATOM 1345 O O . SER A 1 174 ? 8.148 20.422 2.129 1 98.38 174 SER A O 1
ATOM 1347 N N . GLU A 1 175 ? 6.602 19.922 0.535 1 98.81 175 GLU A N 1
ATOM 1348 C CA . GLU A 1 175 ? 5.656 19.312 1.469 1 98.81 175 GLU A CA 1
ATOM 1349 C C . GLU A 1 175 ? 6.227 18.047 2.092 1 98.81 175 GLU A C 1
ATOM 1351 O O . GLU A 1 175 ? 6.121 17.844 3.301 1 98.81 175 GLU A O 1
ATOM 1356 N N . ILE A 1 176 ? 6.871 17.25 1.303 1 98.88 176 ILE A N 1
ATOM 1357 C CA . ILE A 1 176 ? 7.484 16.016 1.78 1 98.88 176 ILE A CA 1
ATOM 1358 C C . ILE A 1 176 ? 8.656 16.344 2.701 1 98.88 176 ILE A C 1
ATOM 1360 O O . ILE A 1 176 ? 8.836 15.703 3.74 1 98.88 176 ILE A O 1
ATOM 1364 N N . GLN A 1 177 ? 9.398 17.391 2.387 1 98.62 177 GLN A N 1
ATOM 1365 C CA . GLN A 1 177 ? 10.5 17.812 3.24 1 98.62 177 GLN A CA 1
ATOM 1366 C C . GLN A 1 177 ? 9.992 18.312 4.59 1 98.62 177 GLN A C 1
ATOM 1368 O O . GLN A 1 177 ? 10.633 18.094 5.621 1 98.62 177 GLN A O 1
ATOM 1373 N N . ALA A 1 178 ? 8.859 18.984 4.578 1 98.81 178 ALA A N 1
ATOM 1374 C CA . ALA A 1 178 ? 8.273 19.453 5.832 1 98.81 178 ALA A CA 1
ATOM 1375 C C . ALA A 1 178 ? 7.938 18.281 6.75 1 98.81 178 ALA A C 1
ATOM 1377 O O . ALA A 1 178 ? 8.102 18.375 7.969 1 98.81 178 ALA A O 1
ATOM 1378 N N . VAL A 1 179 ? 7.48 17.172 6.16 1 98.94 179 VAL A N 1
ATOM 1379 C CA . VAL A 1 179 ? 7.164 15.977 6.922 1 98.94 179 VAL A CA 1
ATOM 1380 C C . VAL A 1 179 ? 8.438 15.398 7.527 1 98.94 179 VAL A C 1
ATOM 1382 O O . VAL A 1 179 ? 8.469 15.047 8.711 1 98.94 179 VAL A O 1
ATOM 1385 N N . ARG A 1 180 ? 9.484 15.359 6.77 1 98.81 180 ARG A N 1
ATOM 1386 C CA . ARG A 1 180 ? 10.766 14.859 7.27 1 98.81 180 ARG A CA 1
ATOM 1387 C C . ARG A 1 180 ? 11.32 15.773 8.359 1 98.81 180 ARG A C 1
ATOM 1389 O O . ARG A 1 180 ? 11.859 15.297 9.359 1 98.81 180 ARG A O 1
ATOM 1396 N N . ALA A 1 181 ? 11.18 17.062 8.141 1 98.69 181 ALA A N 1
ATOM 1397 C CA . ALA A 1 181 ? 11.68 18.047 9.102 1 98.69 181 ALA A CA 1
ATOM 1398 C C . ALA A 1 181 ? 10.953 17.922 10.438 1 98.69 181 ALA A C 1
ATOM 1400 O O . ALA A 1 181 ? 11.539 18.141 11.5 1 98.69 181 ALA A O 1
ATOM 1401 N N . ALA A 1 182 ? 9.711 17.594 10.367 1 98.81 182 ALA A N 1
ATOM 1402 C CA . ALA A 1 182 ? 8.93 17.422 11.586 1 98.81 182 ALA A CA 1
ATOM 1403 C C . ALA A 1 182 ? 9.516 16.328 12.469 1 98.81 182 ALA A C 1
ATOM 1405 O O . ALA A 1 182 ? 9.602 16.469 13.688 1 98.81 182 ALA A O 1
ATOM 1406 N N . VAL A 1 183 ? 9.891 15.227 11.844 1 98.69 183 VAL A N 1
ATOM 1407 C CA . VAL A 1 183 ? 10.469 14.102 12.578 1 98.69 183 VAL A CA 1
ATOM 1408 C C . VAL A 1 183 ? 11.836 14.492 13.133 1 98.69 183 VAL A C 1
ATOM 1410 O O . VAL A 1 183 ? 12.141 14.234 14.297 1 98.69 183 VAL A O 1
ATOM 1413 N N . ALA A 1 184 ? 12.617 15.156 12.289 1 98.12 184 ALA A N 1
ATOM 1414 C CA . ALA A 1 184 ? 13.969 15.555 12.695 1 98.12 184 ALA A CA 1
ATOM 1415 C C . ALA A 1 184 ? 13.922 16.547 13.852 1 98.12 184 ALA A C 1
ATOM 1417 O O . ALA A 1 184 ? 14.812 16.562 14.703 1 98.12 184 ALA A O 1
ATOM 1418 N N . ALA A 1 185 ? 12.906 17.375 13.891 1 97.38 185 ALA A N 1
ATOM 1419 C CA . ALA A 1 185 ? 12.773 18.375 14.945 1 97.38 185 ALA A CA 1
ATOM 1420 C C . ALA A 1 185 ? 12.461 17.719 16.281 1 97.38 185 ALA A C 1
ATOM 1422 O O . ALA A 1 185 ? 12.773 18.266 17.344 1 97.38 185 ALA A O 1
ATOM 1423 N N . SER A 1 186 ? 11.805 16.578 16.234 1 96.25 186 SER A N 1
ATOM 1424 C CA . SER A 1 186 ? 11.406 15.875 17.453 1 96.25 186 SER A CA 1
ATOM 1425 C C . SER A 1 186 ? 12.555 15.055 18.016 1 96.25 186 SER A C 1
ATOM 1427 O O . SER A 1 186 ? 12.562 14.727 19.203 1 96.25 186 SER A O 1
ATOM 1429 N N . ASP A 1 187 ? 13.414 14.68 17.203 1 95.06 187 ASP A N 1
ATOM 1430 C CA . ASP A 1 187 ? 14.531 13.828 17.594 1 95.06 187 ASP A CA 1
ATOM 1431 C C . ASP A 1 187 ? 15.836 14.336 16.969 1 95.06 187 ASP A C 1
ATOM 1433 O O . ASP A 1 187 ? 16.109 14.094 15.789 1 95.06 187 ASP A O 1
ATOM 1437 N N . SER A 1 188 ? 16.719 14.812 17.703 1 92 188 SER A N 1
ATOM 1438 C CA . SER A 1 188 ? 17.969 15.414 17.25 1 92 188 SER A CA 1
ATOM 1439 C C . SER A 1 188 ? 18.906 14.359 16.656 1 92 188 SER A C 1
ATOM 1441 O O . SER A 1 188 ? 19.875 14.695 15.969 1 92 188 SER A O 1
ATOM 1443 N N . LYS A 1 189 ? 18.641 13.102 16.953 1 94.25 189 LYS A N 1
ATOM 1444 C CA . LYS A 1 189 ? 19.516 12.039 16.453 1 94.25 189 LYS A CA 1
ATOM 1445 C C . LYS A 1 189 ? 19.141 11.633 15.031 1 94.25 189 LYS A C 1
ATOM 1447 O O . LYS A 1 189 ? 19.859 10.883 14.375 1 94.25 189 LYS A O 1
ATOM 1452 N N . VAL A 1 190 ? 18.016 12.172 14.617 1 95.88 190 VAL A N 1
ATOM 1453 C CA . VAL A 1 190 ? 17.5 11.781 13.312 1 95.88 190 VAL A CA 1
ATOM 1454 C C . VAL A 1 190 ? 17.906 12.812 12.266 1 95.88 190 VAL A C 1
ATOM 1456 O O . VAL A 1 190 ? 17.703 14.016 12.453 1 95.88 190 VAL A O 1
ATOM 1459 N N . ASN A 1 191 ? 18.531 12.266 11.172 1 96.12 191 ASN A N 1
ATOM 1460 C CA . ASN A 1 191 ? 18.766 13.094 9.992 1 96.12 191 ASN A CA 1
ATOM 1461 C C . ASN A 1 191 ? 17.547 13.125 9.07 1 96.12 191 ASN A C 1
ATOM 1463 O O . ASN A 1 191 ? 17.016 12.07 8.719 1 96.12 191 ASN A O 1
ATOM 1467 N N . GLU A 1 192 ? 17.25 14.242 8.672 1 96.25 192 GLU A N 1
ATOM 1468 C CA . GLU A 1 192 ? 16.078 14.445 7.824 1 96.25 192 GLU A CA 1
ATOM 1469 C C . GLU A 1 192 ? 16.141 13.547 6.59 1 96.25 192 GLU A C 1
ATOM 1471 O O . GLU A 1 192 ? 15.125 12.984 6.18 1 96.25 192 GLU A O 1
ATOM 1476 N N . SER A 1 193 ? 17.266 13.359 6.016 1 94.75 193 SER A N 1
ATOM 1477 C CA . SER A 1 193 ? 17.438 12.617 4.773 1 94.75 193 SER A CA 1
ATOM 1478 C C . SER A 1 193 ? 17.188 11.125 4.977 1 94.75 193 SER A C 1
ATOM 1480 O O . SER A 1 193 ? 16.938 10.398 4.016 1 94.75 193 SER A O 1
ATOM 1482 N N . ASP A 1 194 ? 17.188 10.703 6.215 1 95.62 194 ASP A N 1
ATOM 1483 C CA . ASP A 1 194 ? 17.047 9.281 6.516 1 95.62 194 ASP A CA 1
ATOM 1484 C C . ASP A 1 194 ? 15.609 8.938 6.859 1 95.62 194 ASP A C 1
ATOM 1486 O O . ASP A 1 194 ? 15.266 7.762 7.02 1 95.62 194 ASP A O 1
ATOM 1490 N N . VAL A 1 195 ? 14.828 9.945 6.934 1 98.12 195 VAL A N 1
ATOM 1491 C CA . VAL A 1 195 ? 13.445 9.727 7.332 1 98.12 195 VAL A CA 1
ATOM 1492 C C . VAL A 1 195 ? 12.664 9.102 6.18 1 98.12 195 VAL A C 1
ATOM 1494 O O . VAL A 1 195 ? 12.602 9.664 5.086 1 98.12 195 VAL A O 1
ATOM 1497 N N . LYS A 1 196 ? 12.039 7.918 6.434 1 97.88 196 LYS A N 1
ATOM 1498 C CA . LYS A 1 196 ? 11.18 7.258 5.457 1 97.88 196 LYS A CA 1
ATOM 1499 C C . LYS A 1 196 ? 9.789 7.883 5.441 1 97.88 196 LYS A C 1
ATOM 1501 O O . LYS A 1 196 ? 9.234 8.211 6.496 1 97.88 196 LYS A O 1
ATOM 1506 N N . VAL A 1 197 ? 9.305 8 4.234 1 98.81 197 VAL A N 1
ATOM 1507 C CA . VAL A 1 197 ? 7.953 8.516 4.035 1 98.81 197 VAL A CA 1
ATOM 1508 C C . VAL A 1 197 ? 7.129 7.512 3.229 1 98.81 197 VAL A C 1
ATOM 1510 O O . VAL A 1 197 ? 7.625 6.93 2.262 1 98.81 197 VAL A O 1
ATOM 1513 N N . LYS A 1 198 ? 5.934 7.191 3.652 1 98.88 198 LYS A N 1
ATOM 1514 C CA . LYS A 1 198 ? 4.941 6.438 2.893 1 98.88 198 LYS A CA 1
ATOM 1515 C C . LYS A 1 198 ? 3.684 7.273 2.656 1 98.88 198 LYS A C 1
ATOM 1517 O O . LYS A 1 198 ? 3.369 8.164 3.445 1 98.88 198 LYS A O 1
ATOM 1522 N N . VAL A 1 199 ? 3.027 6.977 1.535 1 98.94 199 VAL A N 1
ATOM 1523 C CA . VAL A 1 199 ? 1.783 7.676 1.227 1 98.94 199 VAL A CA 1
ATOM 1524 C C . VAL A 1 199 ? 0.616 6.691 1.265 1 98.94 199 VAL A C 1
ATOM 1526 O O . VAL A 1 199 ? 0.633 5.672 0.57 1 98.94 199 VAL A O 1
ATOM 1529 N N . TYR A 1 200 ? -0.313 6.957 2.146 1 98.94 200 TYR A N 1
ATOM 1530 C CA . TYR A 1 200 ? -1.56 6.199 2.188 1 98.94 200 TYR A CA 1
ATOM 1531 C C . TYR A 1 200 ? -2.637 6.879 1.348 1 98.94 200 TYR A C 1
ATOM 1533 O O . TYR A 1 200 ? -2.977 8.039 1.583 1 98.94 200 TYR A O 1
ATOM 1541 N N . ARG A 1 201 ? -3.1 6.195 0.267 1 98.94 201 ARG A N 1
ATOM 1542 C CA . ARG A 1 201 ? -4.238 6.637 -0.531 1 98.94 201 ARG A CA 1
ATOM 1543 C C . ARG A 1 201 ? -5.539 6.039 -0.005 1 98.94 201 ARG A C 1
ATOM 1545 O O . ARG A 1 201 ? -5.723 4.82 -0.025 1 98.94 201 ARG A O 1
ATOM 1552 N N . VAL A 1 202 ? -6.391 6.887 0.474 1 98.81 202 VAL A N 1
ATOM 1553 C CA . VAL A 1 202 ? -7.598 6.469 1.178 1 98.81 202 VAL A CA 1
ATOM 1554 C C . VAL A 1 202 ? -8.828 6.828 0.352 1 98.81 202 VAL A C 1
ATOM 1556 O O . VAL A 1 202 ? -9.07 8 0.068 1 98.81 202 VAL A O 1
ATOM 1559 N N . GLU A 1 203 ? -9.617 5.863 -0.047 1 98.06 203 GLU A N 1
ATOM 1560 C CA . GLU A 1 203 ? -10.883 6.125 -0.735 1 98.06 203 GLU A CA 1
ATOM 1561 C C . GLU A 1 203 ? -12 6.438 0.257 1 98.06 203 GLU A C 1
ATOM 1563 O O . GLU A 1 203 ? -12.516 5.539 0.923 1 98.06 203 GLU A O 1
ATOM 1568 N N . VAL A 1 204 ? -12.461 7.664 0.246 1 97.88 204 VAL A N 1
ATOM 1569 C CA . VAL A 1 204 ? -13.398 8.07 1.29 1 97.88 204 VAL A CA 1
ATOM 1570 C C . VAL A 1 204 ? -14.805 8.211 0.703 1 97.88 204 VAL A C 1
ATOM 1572 O O . VAL A 1 204 ? -15.758 8.5 1.425 1 97.88 204 VAL A O 1
ATOM 1575 N N . GLY A 1 205 ? -14.938 8.086 -0.552 1 95 205 GLY A N 1
ATOM 1576 C CA . GLY A 1 205 ? -16.203 8.18 -1.261 1 95 205 GLY A CA 1
ATOM 1577 C C . GLY A 1 205 ? -16.078 7.934 -2.752 1 95 205 GLY A C 1
ATOM 1578 O O . GLY A 1 205 ? -14.992 7.602 -3.238 1 95 205 GLY A O 1
ATOM 1579 N N . ASN A 1 206 ? -17.219 8.055 -3.369 1 92.06 206 ASN A N 1
ATOM 1580 C CA . ASN A 1 206 ? -17.188 7.906 -4.82 1 92.06 206 ASN A CA 1
ATOM 1581 C C . ASN A 1 206 ? -16.328 8.977 -5.477 1 92.06 206 ASN A C 1
ATOM 1583 O O . ASN A 1 206 ? -16.625 10.172 -5.375 1 92.06 206 ASN A O 1
ATOM 1587 N N . SER A 1 207 ? -15.219 8.641 -6.059 1 93.38 207 SER A N 1
ATOM 1588 C CA . SER A 1 207 ? -14.289 9.5 -6.789 1 93.38 207 SER A CA 1
ATOM 1589 C C . SER A 1 207 ? -13.547 10.438 -5.848 1 93.38 207 SER A C 1
ATOM 1591 O O . SER A 1 207 ? -12.93 11.406 -6.289 1 93.38 207 SER A O 1
ATOM 1593 N N . ARG A 1 208 ? -13.789 10.25 -4.527 1 96.94 208 ARG A N 1
ATOM 1594 C CA . ARG A 1 208 ? -13.117 11.094 -3.541 1 96.94 208 ARG A CA 1
ATOM 1595 C C . ARG A 1 208 ? -12.016 10.312 -2.818 1 96.94 208 ARG A C 1
ATOM 1597 O O . ARG A 1 208 ? -12.258 9.219 -2.312 1 96.94 208 ARG A O 1
ATOM 1604 N N . VAL A 1 209 ? -10.867 10.898 -2.793 1 98.12 209 VAL A N 1
ATOM 1605 C CA . VAL A 1 209 ? -9.727 10.25 -2.154 1 98.12 209 VAL A CA 1
ATOM 1606 C C . VAL A 1 209 ? -8.977 11.25 -1.28 1 98.12 209 VAL A C 1
ATOM 1608 O O . VAL A 1 209 ? -9.125 12.461 -1.453 1 98.12 209 VAL A O 1
ATOM 1611 N N . GLU A 1 210 ? -8.328 10.703 -0.299 1 98.75 210 GLU A N 1
ATOM 1612 C CA . GLU A 1 210 ? -7.359 11.438 0.505 1 98.75 210 GLU A CA 1
ATOM 1613 C C . GLU A 1 210 ? -5.957 10.859 0.35 1 98.75 210 GLU A C 1
ATOM 1615 O O . GLU A 1 210 ? -5.773 9.641 0.409 1 98.75 210 GLU A O 1
ATOM 1620 N N . TYR A 1 211 ? -4.988 11.742 0.135 1 98.88 211 TYR A N 1
ATOM 1621 C CA . TYR A 1 211 ? -3.582 11.352 0.171 1 98.88 211 TYR A CA 1
ATOM 1622 C C . TYR A 1 211 ? -2.934 11.766 1.484 1 98.88 211 TYR A C 1
ATOM 1624 O O . TYR A 1 211 ? -2.943 12.945 1.841 1 98.88 211 TYR A O 1
ATOM 1632 N N . TRP A 1 212 ? -2.406 10.766 2.205 1 98.94 212 TRP A N 1
ATOM 1633 C CA . TRP A 1 212 ? -1.755 10.953 3.496 1 98.94 212 TRP A CA 1
ATOM 1634 C C . TRP A 1 212 ? -0.251 10.727 3.385 1 98.94 212 TRP A C 1
ATOM 1636 O O . TRP A 1 212 ? 0.204 9.586 3.271 1 98.94 212 TRP A O 1
ATOM 1646 N N . ILE A 1 213 ? 0.504 11.789 3.398 1 99 213 ILE A N 1
ATOM 1647 C CA . ILE A 1 213 ? 1.962 11.734 3.404 1 99 213 ILE A CA 1
ATOM 1648 C C . ILE A 1 213 ? 2.469 11.586 4.836 1 99 213 ILE A C 1
ATOM 1650 O O . ILE A 1 213 ? 2.385 12.523 5.629 1 99 213 ILE A O 1
ATOM 1654 N N . ILE A 1 214 ? 3.043 10.391 5.191 1 99 214 ILE A N 1
ATOM 1655 C CA . ILE A 1 214 ? 3.213 10.039 6.598 1 99 214 ILE A CA 1
ATOM 1656 C C . ILE A 1 214 ? 4.668 9.648 6.859 1 99 214 ILE A C 1
ATOM 1658 O O . ILE A 1 214 ? 5.305 9.008 6.027 1 99 214 ILE A O 1
ATOM 1662 N N . ALA A 1 215 ? 5.176 10.086 7.988 1 98.94 215 ALA A N 1
ATOM 1663 C CA . ALA A 1 215 ? 6.43 9.594 8.555 1 98.94 215 ALA A CA 1
ATOM 1664 C C . ALA A 1 215 ? 6.23 9.109 9.992 1 98.94 215 ALA A C 1
ATOM 1666 O O . ALA A 1 215 ? 5.281 9.516 10.664 1 98.94 215 ALA A O 1
ATOM 1667 N N . LEU A 1 216 ? 7.082 8.211 10.414 1 98.81 216 LEU A N 1
ATOM 1668 C CA . LEU A 1 216 ? 7.09 7.742 11.797 1 98.81 216 LEU A CA 1
ATOM 1669 C C . LEU A 1 216 ? 7.883 8.695 12.688 1 98.81 216 LEU A C 1
ATOM 1671 O O . LEU A 1 216 ? 9.031 9.016 12.391 1 98.81 216 LEU A O 1
ATOM 1675 N N . ASP A 1 217 ? 7.25 9.164 13.695 1 98.62 217 ASP A N 1
ATOM 1676 C CA . ASP A 1 217 ? 7.949 9.844 14.781 1 98.62 217 ASP A CA 1
ATOM 1677 C C . ASP A 1 217 ? 8.172 8.906 15.961 1 98.62 217 ASP A C 1
ATOM 1679 O O . ASP A 1 217 ? 7.383 8.883 16.906 1 98.62 217 ASP A O 1
ATOM 1683 N N . GLY A 1 218 ? 9.242 8.227 15.914 1 98 218 GLY A N 1
ATOM 1684 C CA . GLY A 1 218 ? 9.547 7.215 16.906 1 98 218 GLY A CA 1
ATOM 1685 C C . GLY A 1 218 ? 9.766 7.793 18.297 1 98 218 GLY A C 1
ATOM 1686 O O . GLY A 1 218 ? 9.406 7.172 19.297 1 98 218 GLY A O 1
ATOM 1687 N N . ALA A 1 219 ? 10.383 8.914 18.375 1 97.69 219 ALA A N 1
ATOM 1688 C CA . ALA A 1 219 ? 10.703 9.547 19.656 1 97.69 219 ALA A CA 1
ATOM 1689 C C . ALA A 1 219 ? 9.438 9.867 20.453 1 97.69 219 ALA A C 1
ATOM 1691 O O . ALA A 1 219 ? 9.414 9.766 21.672 1 97.69 219 ALA A O 1
ATOM 1692 N N . GLU A 1 220 ? 8.367 10.18 19.719 1 97.62 220 GLU A N 1
ATOM 1693 C CA . GLU A 1 220 ? 7.152 10.633 20.391 1 97.62 220 GLU A CA 1
ATOM 1694 C C . GLU A 1 220 ? 6.043 9.586 20.297 1 97.62 220 GLU A C 1
ATOM 1696 O O . GLU A 1 220 ? 4.945 9.789 20.812 1 97.62 220 GLU A O 1
ATOM 1701 N N . GLY A 1 221 ? 6.285 8.492 19.609 1 98.12 221 GLY A N 1
ATOM 1702 C CA . GLY A 1 221 ? 5.312 7.418 19.5 1 98.12 221 GLY A CA 1
ATOM 1703 C C . GLY A 1 221 ? 4.078 7.805 18.703 1 98.12 221 GLY A C 1
ATOM 1704 O O . GLY A 1 221 ? 2.953 7.527 19.125 1 98.12 221 GLY A O 1
ATOM 1705 N N . LYS A 1 222 ? 4.277 8.5 17.594 1 98.69 222 LYS A N 1
ATOM 1706 C CA . LYS A 1 222 ? 3.166 8.938 16.75 1 98.69 222 LYS A CA 1
ATOM 1707 C C . LYS A 1 222 ? 3.555 8.938 15.281 1 98.69 222 LYS A C 1
ATOM 1709 O O . LYS A 1 222 ? 4.719 8.727 14.938 1 98.69 222 LYS A O 1
ATOM 1714 N N . ILE A 1 223 ? 2.564 9.031 14.43 1 98.94 223 ILE A N 1
ATOM 1715 C CA . ILE A 1 223 ? 2.809 9.359 13.023 1 98.94 223 ILE A CA 1
ATOM 1716 C C . ILE A 1 223 ? 2.494 10.836 12.781 1 98.94 223 ILE A C 1
ATOM 1718 O O . ILE A 1 223 ? 1.59 11.398 13.406 1 98.94 223 ILE A O 1
ATOM 1722 N N . VAL A 1 224 ? 3.289 11.445 11.883 1 98.94 224 VAL A N 1
ATOM 1723 C CA . VAL A 1 224 ? 3.105 12.852 11.523 1 98.94 224 VAL A CA 1
ATOM 1724 C C . VAL A 1 224 ? 3.121 12.992 10 1 98.94 224 VAL A C 1
ATOM 1726 O O . VAL A 1 224 ? 3.652 12.133 9.297 1 98.94 224 VAL A O 1
ATOM 1729 N N . GLY A 1 225 ? 2.479 14.078 9.523 1 98.94 225 GLY A N 1
ATOM 1730 C CA . GLY A 1 225 ? 2.506 14.297 8.086 1 98.94 225 GLY A CA 1
ATOM 1731 C C . GLY A 1 225 ? 1.488 15.328 7.625 1 98.94 225 GLY A C 1
ATOM 1732 O O . GLY A 1 225 ? 1.22 16.297 8.328 1 98.94 225 GLY A O 1
ATOM 1733 N N . LEU A 1 226 ? 1.108 15.156 6.371 1 98.94 226 LEU A N 1
ATOM 1734 C CA . LEU A 1 226 ? 0.153 16.016 5.691 1 98.94 226 LEU A CA 1
ATOM 1735 C C . LEU A 1 226 ? -0.909 15.195 4.969 1 98.94 226 LEU A C 1
ATOM 1737 O O . LEU A 1 226 ? -0.62 14.109 4.465 1 98.94 226 LEU A O 1
ATOM 1741 N N . MET A 1 227 ? -2.111 15.734 4.949 1 98.94 227 MET A N 1
ATOM 1742 C CA . MET A 1 227 ? -3.221 15.117 4.23 1 98.94 227 MET A CA 1
ATOM 1743 C C . MET A 1 227 ? -3.863 16.109 3.264 1 98.94 227 MET A C 1
ATOM 1745 O O . MET A 1 227 ? -4.07 17.266 3.609 1 98.94 227 MET A O 1
ATOM 1749 N N . ALA A 1 228 ? -4.129 15.695 2.059 1 98.81 228 ALA A N 1
ATOM 1750 C CA . ALA A 1 228 ? -4.898 16.516 1.123 1 98.81 228 ALA A CA 1
ATOM 1751 C C . ALA A 1 228 ? -6.016 15.695 0.48 1 98.81 228 ALA A C 1
ATOM 1753 O O . ALA A 1 228 ? -5.828 14.516 0.153 1 98.81 228 ALA A O 1
ATOM 1754 N N . LYS A 1 229 ? -7.078 16.297 0.32 1 98.31 229 LYS A N 1
ATOM 1755 C CA . LYS A 1 229 ? -8.211 15.703 -0.377 1 98.31 229 LYS A CA 1
ATOM 1756 C C . LYS A 1 229 ? -8.07 15.852 -1.89 1 98.31 229 LYS A C 1
ATOM 1758 O O . LYS A 1 229 ? -7.348 16.734 -2.367 1 98.31 229 LYS A O 1
ATOM 1763 N N . ALA A 1 230 ? -8.727 14.898 -2.619 1 97.75 230 ALA A N 1
ATOM 1764 C CA . ALA A 1 230 ? -8.734 14.969 -4.078 1 97.75 230 ALA A CA 1
ATOM 1765 C C . ALA A 1 230 ? -9.984 14.32 -4.656 1 97.75 230 ALA A C 1
ATOM 1767 O O . ALA A 1 230 ? -10.617 13.484 -4 1 97.75 230 ALA A O 1
ATOM 1768 N N . ILE A 1 231 ? -10.336 14.766 -5.844 1 95.44 231 ILE A N 1
ATOM 1769 C CA . ILE A 1 231 ? -11.375 14.117 -6.641 1 95.44 231 ILE A CA 1
ATOM 1770 C C . ILE A 1 231 ? -10.734 13.367 -7.809 1 95.44 231 ILE A C 1
ATOM 1772 O O . ILE A 1 231 ? -9.891 13.922 -8.523 1 95.44 231 ILE A O 1
ATOM 1776 N N . GLU A 1 232 ? -11.031 12.047 -7.879 1 92.19 232 GLU A N 1
ATOM 1777 C CA . GLU A 1 232 ? -10.57 11.211 -8.984 1 92.19 232 GLU A CA 1
ATOM 1778 C C . GLU A 1 232 ? -11.742 10.703 -9.82 1 92.19 232 GLU A C 1
ATOM 1780 O O . GLU A 1 232 ? -12.562 9.922 -9.336 1 92.19 232 GLU A O 1
ATOM 1785 N N . SER A 1 233 ? -12.008 11.297 -10.977 1 85.25 233 SER A N 1
ATOM 1786 C CA . SER A 1 233 ? -13.109 10.906 -11.844 1 85.25 233 SER A CA 1
ATOM 1787 C C . SER A 1 233 ? -12.617 10.047 -13 1 85.25 233 SER A C 1
ATOM 1789 O O . SER A 1 233 ? -11.469 10.172 -13.43 1 85.25 233 SER A O 1
ATOM 1791 N N . MET B 1 1 ? -37.219 54.312 -21.422 1 21.09 1 MET B N 1
ATOM 1792 C CA . MET B 1 1 ? -38.219 53.344 -21.906 1 21.09 1 MET B CA 1
ATOM 1793 C C . MET B 1 1 ? -37.75 52.656 -23.172 1 21.09 1 MET B C 1
ATOM 1795 O O . MET B 1 1 ? -38.469 51.812 -23.719 1 21.09 1 MET B O 1
ATOM 1799 N N . THR B 1 2 ? -37 53.344 -23.938 1 18.66 2 THR B N 1
ATOM 1800 C CA . THR B 1 2 ? -37.219 52.969 -25.328 1 18.66 2 THR B CA 1
ATOM 1801 C C . THR B 1 2 ? -36.969 51.5 -25.547 1 18.66 2 THR B C 1
ATOM 1803 O O . THR B 1 2 ? -36.344 50.844 -24.703 1 18.66 2 THR B O 1
ATOM 1806 N N . ASN B 1 3 ? -36.5 51.188 -26.75 1 19.53 3 ASN B N 1
ATOM 1807 C CA . ASN B 1 3 ? -36.781 50.219 -27.797 1 19.53 3 ASN B CA 1
ATOM 1808 C C . ASN B 1 3 ? -36.219 48.844 -27.438 1 19.53 3 ASN B C 1
ATOM 1810 O O . ASN B 1 3 ? -35.156 48.719 -26.875 1 19.53 3 ASN B O 1
ATOM 1814 N N . TYR B 1 4 ? -37 47.688 -27.75 1 19.08 4 TYR B N 1
ATOM 1815 C CA . TYR B 1 4 ? -37.469 46.312 -27.703 1 19.08 4 TYR B CA 1
ATOM 1816 C C . TYR B 1 4 ? -36.469 45.344 -28.328 1 19.08 4 TYR B C 1
ATOM 1818 O O . TYR B 1 4 ? -36.438 44.156 -28.031 1 19.08 4 TYR B O 1
ATOM 1826 N N . SER B 1 5 ? -35.719 45.812 -29.453 1 17.42 5 SER B N 1
ATOM 1827 C CA . SER B 1 5 ? -35.969 44.844 -30.516 1 17.42 5 SER B CA 1
ATOM 1828 C C . SER B 1 5 ? -35.406 43.469 -30.172 1 17.42 5 SER B C 1
ATOM 1830 O O . SER B 1 5 ? -36.094 42.438 -30.266 1 17.42 5 SER B O 1
ATOM 1832 N N . ALA B 1 6 ? -34.062 43.188 -30.781 1 17.94 6 ALA B N 1
ATOM 1833 C CA . ALA B 1 6 ? -34.062 42.094 -31.766 1 17.94 6 ALA B CA 1
ATOM 1834 C C . ALA B 1 6 ? -34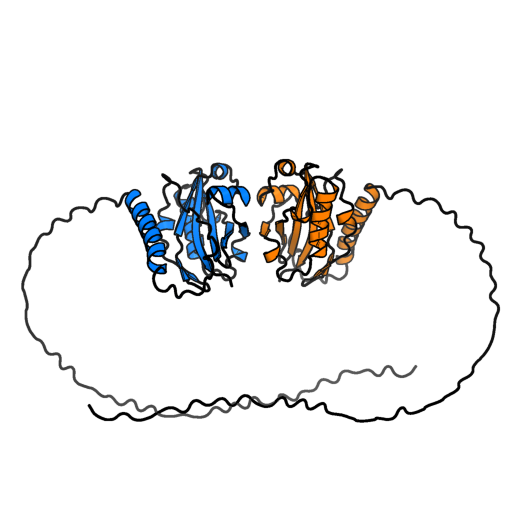.094 40.75 -31.062 1 17.94 6 ALA B C 1
ATOM 1836 O O . ALA B 1 6 ? -33.406 40.562 -30.047 1 17.94 6 ALA B O 1
ATOM 1837 N N . TYR B 1 7 ? -34.969 39.844 -31.5 1 17.48 7 TYR B N 1
ATOM 1838 C CA . TYR B 1 7 ? -35.781 38.656 -31.375 1 17.48 7 TYR B CA 1
ATOM 1839 C C . TYR B 1 7 ? -34.906 37.406 -31.266 1 17.48 7 TYR B C 1
ATOM 1841 O O . TYR B 1 7 ? -33.719 37.438 -31.578 1 17.48 7 TYR B O 1
ATOM 1849 N N . LEU B 1 8 ? -35.375 36.25 -31.812 1 16.84 8 LEU B N 1
ATOM 1850 C CA . LEU B 1 8 ? -35.906 34.875 -31.688 1 16.84 8 LEU B CA 1
ATOM 1851 C C . LEU B 1 8 ? -34.875 33.875 -32.188 1 16.84 8 LEU B C 1
ATOM 1853 O O . LEU B 1 8 ? -34.656 32.844 -31.531 1 16.84 8 LEU B O 1
ATOM 1857 N N . ALA B 1 9 ? -34.344 33.938 -33.5 1 16.66 9 ALA B N 1
ATOM 1858 C CA . ALA B 1 9 ? -34.656 32.688 -34.25 1 16.66 9 ALA B CA 1
ATOM 1859 C C . ALA B 1 9 ? -33.938 31.5 -33.625 1 16.66 9 ALA B C 1
ATOM 1861 O O . ALA B 1 9 ? -32.75 31.594 -33.25 1 16.66 9 ALA B O 1
ATOM 1862 N N . LYS B 1 10 ? -34.625 30.312 -33.156 1 16.61 10 LYS B N 1
ATOM 1863 C CA . LYS B 1 10 ? -34.938 29 -32.656 1 16.61 10 LYS B CA 1
ATOM 1864 C C . LYS B 1 10 ? -34.188 27.906 -33.406 1 16.61 10 LYS B C 1
ATOM 1866 O O . LYS B 1 10 ? -33.656 26.969 -32.781 1 16.61 10 LYS B O 1
ATOM 1871 N N . ALA B 1 11 ? -34.469 27.641 -34.781 1 16.98 11 ALA B N 1
ATOM 1872 C CA . ALA B 1 11 ? -35.062 26.344 -35.156 1 16.98 11 ALA B CA 1
ATOM 1873 C C . ALA B 1 11 ? -34 25.234 -35.094 1 16.98 11 ALA B C 1
ATOM 1875 O O . ALA B 1 11 ? -32.812 25.5 -35.094 1 16.98 11 ALA B O 1
ATOM 1876 N N . ASN B 1 12 ? -34.406 23.797 -35.312 1 16.86 12 ASN B N 1
ATOM 1877 C CA . ASN B 1 12 ? -34.594 22.359 -35.188 1 16.86 12 ASN B CA 1
ATOM 1878 C C . ASN B 1 12 ? -33.562 21.562 -35.969 1 16.86 12 ASN B C 1
ATOM 1880 O O . ASN B 1 12 ? -33.438 20.359 -35.781 1 16.86 12 ASN B O 1
ATOM 1884 N N . GLN B 1 13 ? -33 22.094 -37.094 1 16.64 13 GLN B N 1
ATOM 1885 C CA . GLN B 1 13 ? -33.062 21.078 -38.125 1 16.64 13 GLN B CA 1
ATOM 1886 C C . GLN B 1 13 ? -32.219 19.859 -37.781 1 16.64 13 GLN B C 1
ATOM 1888 O O . GLN B 1 13 ? -31.031 19.984 -37.469 1 16.64 13 GLN B O 1
ATOM 1893 N N . ARG B 1 14 ? -32.844 18.594 -37.438 1 17.75 14 ARG B N 1
ATOM 1894 C CA . ARG B 1 14 ? -32.719 17.188 -37.156 1 17.75 14 ARG B CA 1
ATOM 1895 C C . ARG B 1 14 ? -31.766 16.5 -38.125 1 17.75 14 ARG B C 1
ATOM 1897 O O . ARG B 1 14 ? -30.938 15.68 -37.719 1 17.75 14 ARG B O 1
ATOM 1904 N N . VAL B 1 15 ? -31.938 16.609 -39.5 1 18.08 15 VAL B N 1
ATOM 1905 C CA . VAL B 1 15 ? -32.375 15.438 -40.25 1 18.08 15 VAL B CA 1
ATOM 1906 C C . VAL B 1 15 ? -31.234 14.43 -40.375 1 18.08 15 VAL B C 1
ATOM 1908 O O . VAL B 1 15 ? -31.375 13.273 -39.969 1 18.08 15 VAL B O 1
ATOM 1911 N N . PHE B 1 16 ? -30.719 14.086 -41.656 1 18.77 16 PHE B N 1
ATOM 1912 C CA . PHE B 1 16 ? -30.922 12.922 -42.531 1 18.77 16 PHE B CA 1
ATOM 1913 C C . PHE B 1 16 ? -29.781 11.922 -42.344 1 18.77 16 PHE B C 1
ATOM 1915 O O . PHE B 1 16 ? -28.656 12.297 -42 1 18.77 16 PHE B O 1
ATOM 1922 N N . ILE B 1 17 ? -30.109 10.5 -42.281 1 19.11 17 ILE B N 1
ATOM 1923 C CA . ILE B 1 17 ? -29.891 9.062 -42.125 1 19.11 17 ILE B CA 1
ATOM 1924 C C . ILE B 1 17 ? -28.891 8.578 -43.188 1 19.11 17 ILE B C 1
ATOM 1926 O O . ILE B 1 17 ? -28.359 7.469 -43.062 1 19.11 17 ILE B O 1
ATOM 1930 N N . SER B 1 18 ? -28.312 9.484 -44.062 1 17.19 18 SER B N 1
ATOM 1931 C CA . SER B 1 18 ? -28.203 8.703 -45.281 1 17.19 18 SER B CA 1
ATOM 1932 C C . SER B 1 18 ? -27.312 7.488 -45.094 1 17.19 18 SER B C 1
ATOM 1934 O O . SER B 1 18 ? -26.203 7.609 -44.562 1 17.19 18 SER B O 1
ATOM 1936 N N . LEU B 1 19 ? -27.922 6.234 -45.188 1 20.31 19 LEU B N 1
ATOM 1937 C CA . LEU B 1 19 ? -27.766 4.785 -45.25 1 20.31 19 LEU B CA 1
ATOM 1938 C C . LEU B 1 19 ? -26.75 4.414 -46.344 1 20.31 19 LEU B C 1
ATOM 1940 O O . LEU B 1 19 ? -26.406 3.24 -46.5 1 20.31 19 LEU B O 1
ATOM 1944 N N . ASN B 1 20 ? -26.094 5.336 -47.062 1 16.97 20 ASN B N 1
ATOM 1945 C CA . ASN B 1 20 ? -25.875 4.73 -48.375 1 16.97 20 ASN B CA 1
ATOM 1946 C C . ASN B 1 20 ? -25.078 3.432 -48.25 1 16.97 20 ASN B C 1
ATOM 1948 O O . ASN B 1 20 ? -23.969 3.422 -47.719 1 16.97 20 ASN B O 1
ATOM 1952 N N . LEU B 1 21 ? -25.828 2.291 -48.438 1 20.34 21 LEU B N 1
ATOM 1953 C CA . LEU B 1 21 ? -25.656 0.853 -48.625 1 20.34 21 LEU B CA 1
ATOM 1954 C C . LEU B 1 21 ? -24.656 0.559 -49.75 1 20.34 21 LEU B C 1
ATOM 1956 O O . LEU B 1 21 ? -24.422 -0.604 -50.062 1 20.34 21 LEU B O 1
ATOM 1960 N N . PRO B 1 22 ? -23.75 1.406 -50.062 1 19.05 22 PRO B N 1
ATOM 1961 C CA . PRO B 1 22 ? -23.453 1.127 -51.469 1 19.05 22 PRO B CA 1
ATOM 1962 C C . PRO B 1 22 ? -23.25 -0.362 -51.719 1 19.05 22 PRO B C 1
ATOM 1964 O O . PRO B 1 22 ? -22.891 -1.121 -50.844 1 19.05 22 PRO B O 1
ATOM 1967 N N . SER B 1 23 ? -24 -0.766 -52.812 1 18.28 23 SER B N 1
ATOM 1968 C CA . SER B 1 23 ? -24.391 -1.985 -53.531 1 18.28 23 SER B CA 1
ATOM 1969 C C . SER B 1 23 ? -23.188 -2.896 -53.75 1 18.28 23 SER B C 1
ATOM 1971 O O . SER B 1 23 ? -23.141 -4.008 -53.219 1 18.28 23 SER B O 1
ATOM 1973 N N . LYS B 1 24 ? -22.906 -2.988 -55.094 1 17.08 24 LYS B N 1
ATOM 1974 C CA . LYS B 1 24 ? -23.109 -4.148 -55.938 1 17.08 24 LYS B CA 1
ATOM 1975 C C . LYS B 1 24 ? -21.812 -4.941 -56.094 1 17.08 24 LYS B C 1
ATOM 1977 O O . LYS B 1 24 ? -21.844 -6.168 -56.219 1 17.08 24 LYS B O 1
ATOM 1982 N N . ALA B 1 25 ? -20.625 -4.305 -56.438 1 18.08 25 ALA B N 1
ATOM 1983 C CA . ALA B 1 25 ? -20.172 -4.918 -57.688 1 18.08 25 ALA B CA 1
ATOM 1984 C C . ALA B 1 25 ? -19.797 -6.383 -57.469 1 18.08 25 ALA B C 1
ATOM 1986 O O . ALA B 1 25 ? -19.391 -6.77 -56.344 1 18.08 25 ALA B O 1
ATOM 1987 N N . ILE B 1 26 ? -20.109 -7.25 -58.5 1 19.17 26 ILE B N 1
ATOM 1988 C CA . ILE B 1 26 ? -20.344 -8.602 -59 1 19.17 26 ILE B CA 1
ATOM 1989 C C . ILE B 1 26 ? -19.016 -9.344 -59.094 1 19.17 26 ILE B C 1
ATOM 1991 O O . ILE B 1 26 ? -18.984 -10.555 -59.344 1 19.17 26 ILE B O 1
ATOM 1995 N N . PHE B 1 27 ? -17.875 -8.758 -58.75 1 20.11 27 PHE B N 1
ATOM 1996 C CA . PHE B 1 27 ? -16.922 -9.312 -59.688 1 20.11 27 PHE B CA 1
ATOM 1997 C C . PHE B 1 27 ? -16.938 -10.836 -59.625 1 20.11 27 PHE B C 1
ATOM 1999 O O . PHE B 1 27 ? -17.094 -11.422 -58.562 1 20.11 27 PHE B O 1
ATOM 2006 N N . PRO B 1 28 ? -16.906 -11.422 -60.875 1 18.31 28 PRO B N 1
ATOM 2007 C CA . PRO B 1 28 ? -17.188 -12.766 -61.375 1 18.31 28 PRO B CA 1
ATOM 2008 C C . PRO B 1 28 ? -16.328 -13.836 -60.719 1 18.31 28 PRO B C 1
ATOM 2010 O O . PRO B 1 28 ? -15.258 -13.531 -60.188 1 18.31 28 PRO B O 1
ATOM 2013 N N . VAL B 1 29 ? -16.922 -14.938 -60.438 1 20.97 29 VAL B N 1
ATOM 2014 C CA . VAL B 1 29 ? -16.609 -16.25 -59.906 1 20.97 29 VAL B CA 1
ATOM 2015 C C . VAL B 1 29 ? -15.508 -16.906 -60.719 1 20.97 29 VAL B C 1
ATOM 2017 O O . VAL B 1 29 ? -15.18 -18.078 -60.531 1 20.97 29 VAL B O 1
ATOM 2020 N N . GLN B 1 30 ? -14.656 -16.125 -61.406 1 17.19 30 GLN B N 1
ATOM 2021 C CA . GLN B 1 30 ? -14.234 -17.047 -62.438 1 17.19 30 GLN B CA 1
ATOM 2022 C C . GLN B 1 30 ? -13.828 -18.391 -61.875 1 17.19 30 GLN B C 1
ATOM 2024 O O . GLN B 1 30 ? -13.484 -18.484 -60.688 1 17.19 30 GLN B O 1
ATOM 2029 N N . SER B 1 31 ? -13.672 -19.359 -62.875 1 17.59 31 SER B N 1
ATOM 2030 C CA . SER B 1 31 ? -13.836 -20.766 -63.219 1 17.59 31 SER B CA 1
ATOM 2031 C C . SER B 1 31 ? -12.68 -21.609 -62.688 1 17.59 31 SER B C 1
ATOM 2033 O O . SER B 1 31 ? -12.859 -22.781 -62.375 1 17.59 31 SER B O 1
ATOM 2035 N N . LEU B 1 32 ? -11.414 -21.078 -62.688 1 19.05 32 LEU B N 1
ATOM 2036 C CA . LEU B 1 32 ? -10.625 -21.984 -63.5 1 19.05 32 LEU B CA 1
ATOM 2037 C C . LEU B 1 32 ? -10.414 -23.312 -62.812 1 19.05 32 LEU B C 1
ATOM 2039 O O . LEU B 1 32 ? -10.219 -23.359 -61.594 1 19.05 32 LEU B O 1
ATOM 2043 N N . VAL B 1 33 ? -10.43 -24.406 -63.625 1 18.08 33 VAL B N 1
ATOM 2044 C CA . VAL B 1 33 ? -10.617 -25.859 -63.719 1 18.08 33 VAL B CA 1
ATOM 2045 C C . VAL B 1 33 ? -9.438 -26.578 -63.062 1 18.08 33 VAL B C 1
ATOM 2047 O O . VAL B 1 33 ? -9.617 -27.547 -62.312 1 18.08 33 VAL B O 1
ATOM 2050 N N . ALA B 1 34 ? -8.055 -26.266 -63.25 1 19.97 34 ALA B N 1
ATOM 2051 C CA . ALA B 1 34 ? -7.422 -27.391 -63.906 1 19.97 34 ALA B CA 1
ATOM 2052 C C . ALA B 1 34 ? -7.258 -28.578 -62.969 1 19.97 34 ALA B C 1
ATOM 2054 O O . ALA B 1 34 ? -7.184 -28.406 -61.75 1 19.97 34 ALA B O 1
ATOM 2055 N N . PRO B 1 35 ? -6.996 -29.812 -63.594 1 18.16 35 PRO B N 1
ATOM 2056 C CA . PRO B 1 35 ? -7.242 -31.25 -63.406 1 18.16 35 PRO B CA 1
ATOM 2057 C C . PRO B 1 35 ? -6.285 -31.859 -62.375 1 18.16 35 PRO B C 1
ATOM 2059 O O . PRO B 1 35 ? -6.641 -32.812 -61.688 1 18.16 35 PRO B O 1
ATOM 2062 N N . ALA B 1 36 ? -4.996 -31.344 -62.156 1 19.61 36 ALA B N 1
ATOM 2063 C CA . ALA B 1 36 ? -4.027 -32.375 -62.469 1 19.61 36 ALA B CA 1
ATOM 2064 C C . ALA B 1 36 ? -4.113 -33.531 -61.469 1 19.61 36 ALA B C 1
ATOM 2066 O O . ALA B 1 36 ? -4.391 -33.312 -60.281 1 19.61 36 ALA B O 1
ATOM 2067 N N . GLN B 1 37 ? -3.705 -34.719 -61.969 1 17.66 37 GLN B N 1
ATOM 2068 C CA . GLN B 1 37 ? -3.875 -36.188 -61.844 1 17.66 37 GLN B CA 1
ATOM 2069 C C . GLN B 1 37 ? -3.125 -36.719 -60.625 1 17.66 37 GLN B C 1
ATOM 2071 O O . GLN B 1 37 ? -3.631 -37.594 -59.938 1 17.66 37 GLN B O 1
ATOM 2076 N N . ARG B 1 38 ? -1.705 -36.469 -60.406 1 18.41 38 ARG B N 1
ATOM 2077 C CA . ARG B 1 38 ? -0.953 -37.688 -60.594 1 18.41 38 ARG B CA 1
ATOM 2078 C C . ARG B 1 38 ? -1.159 -38.656 -59.438 1 18.41 38 ARG B C 1
ATOM 2080 O O . ARG B 1 38 ? -1.48 -38.25 -58.312 1 18.41 38 ARG B O 1
ATOM 2087 N N . PRO B 1 39 ? -0.175 -39.719 -59.344 1 19.16 39 PRO B N 1
ATOM 2088 C CA . PRO B 1 39 ? -0.233 -41.188 -59.25 1 19.16 39 PRO B CA 1
ATOM 2089 C C . PRO B 1 39 ? -0.33 -41.656 -57.812 1 19.16 39 PRO B C 1
ATOM 2091 O O . PRO B 1 39 ? -0.164 -40.875 -56.875 1 19.16 39 PRO B O 1
ATOM 2094 N N . THR B 1 40 ? 0.286 -42.875 -57.625 1 18.2 40 THR B N 1
ATOM 2095 C CA . THR B 1 40 ? -0.024 -44.25 -57.219 1 18.2 40 THR B CA 1
ATOM 2096 C C . THR B 1 40 ? 0.339 -44.469 -55.75 1 18.2 40 THR B C 1
ATOM 2098 O O . THR B 1 40 ? -0.478 -44.938 -54.969 1 18.2 40 THR B O 1
ATOM 2101 N N . SER B 1 41 ? 1.686 -45 -55.406 1 18.11 41 SER B N 1
ATOM 2102 C CA . SER B 1 41 ? 1.827 -46.406 -55 1 18.11 41 SER B CA 1
ATOM 2103 C C . SER B 1 41 ? 1.727 -46.562 -53.5 1 18.11 41 SER B C 1
ATOM 2105 O O . SER B 1 41 ? 0.879 -47.312 -53 1 18.11 41 SER B O 1
ATOM 2107 N N . THR B 1 42 ? 3.025 -46.906 -52.75 1 21.31 42 THR B N 1
ATOM 2108 C CA . THR B 1 42 ? 3.381 -48.219 -52.219 1 21.31 42 THR B CA 1
ATOM 2109 C C . THR B 1 42 ? 3.035 -48.312 -50.75 1 21.31 42 THR B C 1
ATOM 2111 O O . THR B 1 42 ? 2.943 -47.281 -50.062 1 21.31 42 THR B O 1
ATOM 2114 N N . GLN B 1 43 ? 3.162 -49.562 -50.094 1 21.09 43 GLN B N 1
ATOM 2115 C CA . GLN B 1 43 ? 2.594 -50.5 -49.125 1 21.09 43 GLN B CA 1
ATOM 2116 C C . GLN B 1 43 ? 3.129 -50.219 -47.75 1 21.09 43 GLN B C 1
ATOM 2118 O O . GLN B 1 43 ? 2.709 -50.875 -46.781 1 21.09 43 GLN B O 1
ATOM 2123 N N . ARG B 1 44 ? 3.844 -49.156 -47.344 1 20.41 44 ARG B N 1
ATOM 2124 C CA . ARG B 1 44 ? 4.73 -49.625 -46.281 1 20.41 44 ARG B CA 1
ATOM 2125 C C . ARG B 1 44 ? 3.938 -50.062 -45.031 1 20.41 44 ARG B C 1
ATOM 2127 O O . ARG B 1 44 ? 3.178 -49.25 -44.5 1 20.41 44 ARG B O 1
ATOM 2134 N N . THR B 1 45 ? 3.801 -51.406 -44.844 1 20.34 45 THR B N 1
ATOM 2135 C CA . THR B 1 45 ? 3.107 -52.219 -43.875 1 20.34 45 THR B CA 1
ATOM 2136 C C . THR B 1 45 ? 3.639 -51.938 -42.469 1 20.34 45 THR B C 1
ATOM 2138 O O . THR B 1 45 ? 2.977 -52.25 -41.469 1 20.34 45 THR B O 1
ATOM 2141 N N . ASN B 1 46 ? 4.93 -51.5 -42.156 1 22.7 46 ASN B N 1
ATOM 2142 C CA . ASN B 1 46 ? 5.535 -52.25 -41.062 1 22.7 46 ASN B CA 1
ATOM 2143 C C . ASN B 1 46 ? 4.82 -52 -39.75 1 22.7 46 ASN B C 1
ATOM 2145 O O . ASN B 1 46 ? 4.609 -50.844 -39.375 1 22.7 46 ASN B O 1
ATOM 2149 N N . LEU B 1 47 ? 4.051 -52.969 -39.25 1 22.3 47 LEU B N 1
ATOM 2150 C CA . LEU B 1 47 ? 3.213 -53.219 -38.094 1 22.3 47 LEU B CA 1
ATOM 2151 C C . LEU B 1 47 ? 4.004 -53 -36.781 1 22.3 47 LEU B C 1
ATOM 2153 O O . LEU B 1 47 ? 4.801 -53.875 -36.406 1 22.3 47 LEU B O 1
ATOM 2157 N N . PHE B 1 48 ? 4.754 -51.844 -36.562 1 22.98 48 PHE B N 1
ATOM 2158 C CA . PHE B 1 48 ? 5.531 -51.906 -35.344 1 22.98 48 PHE B CA 1
ATOM 2159 C C . PHE B 1 48 ? 4.617 -52.031 -34.125 1 22.98 48 PHE B C 1
ATOM 2161 O O . PHE B 1 48 ? 3.672 -51.281 -33.969 1 22.98 48 PHE B O 1
ATOM 2168 N N . ASN B 1 49 ? 4.492 -53.219 -33.562 1 21.98 49 ASN B N 1
ATOM 2169 C CA . ASN B 1 49 ? 3.781 -53.812 -32.438 1 21.98 49 ASN B CA 1
ATOM 2170 C C . ASN B 1 49 ? 4.188 -53.125 -31.109 1 21.98 49 ASN B C 1
ATOM 2172 O O . ASN B 1 49 ? 4.699 -53.781 -30.203 1 21.98 49 ASN B O 1
ATOM 2176 N N . SER B 1 50 ? 4.828 -51.906 -30.984 1 24.47 50 SER B N 1
ATOM 2177 C CA . SER B 1 50 ? 5.512 -51.719 -29.719 1 24.47 50 SER B CA 1
ATOM 2178 C C . SER B 1 50 ? 4.512 -51.531 -28.578 1 24.47 50 SER B C 1
ATOM 2180 O O . SER B 1 50 ? 3.645 -50.656 -28.625 1 24.47 50 SER B O 1
ATOM 2182 N N . GLN B 1 51 ? 4.215 -52.594 -27.844 1 24.28 51 GLN B N 1
ATOM 2183 C CA . GLN B 1 51 ? 3.387 -52.75 -26.656 1 24.28 51 GLN B CA 1
ATOM 2184 C C . GLN B 1 51 ? 3.857 -51.844 -25.531 1 24.28 51 GLN B C 1
ATOM 2186 O O . GLN B 1 51 ? 4.906 -52.062 -24.938 1 24.28 51 GLN B O 1
ATOM 2191 N N . SER B 1 52 ? 3.967 -50.562 -25.656 1 28.38 52 SER B N 1
ATOM 2192 C CA . SER B 1 52 ? 4.582 -49.781 -24.578 1 28.38 52 SER B CA 1
ATOM 2193 C C . SER B 1 52 ? 3.756 -49.875 -23.297 1 28.38 52 SER B C 1
ATOM 2195 O O . SER B 1 52 ? 2.539 -49.688 -23.328 1 28.38 52 SER B O 1
ATOM 2197 N N . PRO B 1 53 ? 4.246 -50.594 -22.234 1 30.66 53 PRO B N 1
ATOM 2198 C CA . PRO B 1 53 ? 3.596 -50.781 -20.938 1 30.66 53 PRO B CA 1
ATOM 2199 C C . PRO B 1 53 ? 3.182 -49.469 -20.281 1 30.66 53 PRO B C 1
ATOM 2201 O O . PRO B 1 53 ? 3.84 -48.438 -20.484 1 30.66 53 PRO B O 1
ATOM 2204 N N . SER B 1 54 ? 1.893 -49.25 -20.031 1 28.81 54 SER B N 1
ATOM 2205 C CA . SER B 1 54 ? 1.188 -48.156 -19.391 1 28.81 54 SER B CA 1
ATOM 2206 C C . SER B 1 54 ? 1.707 -47.906 -17.969 1 28.81 54 SER B C 1
ATOM 2208 O O . SER B 1 54 ? 1.285 -48.594 -17.031 1 28.81 54 SER B O 1
ATOM 2210 N N . SER B 1 55 ? 3.061 -48.031 -17.719 1 31.8 55 SER B N 1
ATOM 2211 C CA . SER B 1 55 ? 3.445 -47.719 -16.344 1 31.8 55 SER B CA 1
ATOM 2212 C C . SER B 1 55 ? 2.771 -46.438 -15.844 1 31.8 55 SER B C 1
ATOM 2214 O O . SER B 1 55 ? 2.752 -45.438 -16.547 1 31.8 55 SER B O 1
ATOM 2216 N N . ILE B 1 56 ? 1.796 -46.688 -14.984 1 31.11 56 ILE B N 1
ATOM 2217 C CA . ILE B 1 56 ? 1.104 -45.656 -14.203 1 31.11 56 ILE B CA 1
ATOM 2218 C C . ILE B 1 56 ? 2.109 -44.625 -13.695 1 31.11 56 ILE B C 1
ATOM 2220 O O . ILE B 1 56 ? 3.043 -44.969 -12.961 1 31.11 56 ILE B O 1
ATOM 2224 N N . ARG B 1 57 ? 2.404 -43.656 -14.531 1 33.19 57 ARG B N 1
ATOM 2225 C CA . ARG B 1 57 ? 3.182 -42.5 -14.102 1 33.19 57 ARG B CA 1
ATOM 2226 C C . ARG B 1 57 ? 2.783 -42.062 -12.695 1 33.19 57 ARG B C 1
ATOM 2228 O O . ARG B 1 57 ? 1.611 -41.781 -12.438 1 33.19 57 ARG B O 1
ATOM 2235 N N . THR B 1 58 ? 3.424 -42.688 -11.703 1 34.66 58 THR B N 1
ATOM 2236 C CA . THR B 1 58 ? 3.443 -42.219 -10.328 1 34.66 58 THR B CA 1
ATOM 2237 C C . THR B 1 58 ? 3.279 -40.688 -10.297 1 34.66 58 THR B C 1
ATOM 2239 O O . THR B 1 58 ? 3.748 -40 -11.195 1 34.66 58 THR B O 1
ATOM 2242 N N . MET B 1 59 ? 2.303 -40.312 -9.391 1 31.78 59 MET B N 1
ATOM 2243 C CA . MET B 1 59 ? 1.932 -38.938 -9.016 1 31.78 59 MET B CA 1
ATOM 2244 C C . MET B 1 59 ? 3.166 -38.062 -8.906 1 31.78 59 MET B C 1
ATOM 2246 O O . MET B 1 59 ? 4.141 -38.406 -8.242 1 31.78 59 MET B O 1
ATOM 2250 N N . ALA B 1 60 ? 3.539 -37.375 -9.844 1 41.12 60 ALA B N 1
ATOM 2251 C CA . ALA B 1 60 ? 4.539 -36.281 -9.805 1 41.12 60 ALA B CA 1
ATOM 2252 C C . ALA B 1 60 ? 4.527 -35.594 -8.453 1 41.12 60 ALA B C 1
ATOM 2254 O O . ALA B 1 60 ? 3.514 -35 -8.055 1 41.12 60 ALA B O 1
ATOM 2255 N N . SER B 1 61 ? 5.211 -36.219 -7.34 1 43.16 61 SER B N 1
ATOM 2256 C CA . SER B 1 61 ? 5.379 -35.656 -6.004 1 43.16 61 SER B CA 1
ATOM 2257 C C . SER B 1 61 ? 5.648 -34.156 -6.059 1 43.16 61 SER B C 1
ATOM 2259 O O . SER B 1 61 ? 6.043 -33.625 -7.098 1 43.16 61 SER B O 1
ATOM 2261 N N . ASP B 1 62 ? 5.191 -33.469 -5.016 1 47.75 62 ASP B N 1
ATOM 2262 C CA . ASP B 1 62 ? 5.461 -32.062 -4.719 1 47.75 62 ASP B CA 1
ATOM 2263 C C . ASP B 1 62 ? 6.91 -31.703 -5.031 1 47.75 62 ASP B C 1
ATOM 2265 O O . ASP B 1 62 ? 7.199 -30.578 -5.445 1 47.75 62 ASP B O 1
ATOM 2269 N N . SER B 1 63 ? 7.793 -32.719 -4.891 1 49.94 63 SER B N 1
ATOM 2270 C CA . SER B 1 63 ? 9.219 -32.5 -5.137 1 49.94 63 SER B CA 1
ATOM 2271 C C . SER B 1 63 ? 9.492 -32.281 -6.617 1 49.94 63 SER B C 1
ATOM 2273 O O . SER B 1 63 ? 10.367 -31.484 -6.977 1 49.94 63 SER B O 1
ATOM 2275 N N . ASP B 1 64 ? 8.711 -33 -7.418 1 51.88 64 ASP B N 1
ATOM 2276 C CA . ASP B 1 64 ? 9 -32.906 -8.844 1 51.88 64 ASP B CA 1
ATOM 2277 C C . ASP B 1 64 ? 8.586 -31.531 -9.383 1 51.88 64 ASP B C 1
ATOM 2279 O O . ASP B 1 64 ? 9.266 -30.953 -10.234 1 51.88 64 ASP B O 1
ATOM 2283 N N . TYR B 1 65 ? 7.523 -31.016 -8.789 1 48.56 65 TYR B N 1
ATOM 2284 C CA . TYR B 1 65 ? 7.098 -29.656 -9.156 1 48.56 65 TYR B CA 1
ATOM 2285 C C . TYR B 1 65 ? 8.102 -28.625 -8.68 1 48.56 65 TYR B C 1
ATOM 2287 O O . TYR B 1 65 ? 8.461 -27.703 -9.422 1 48.56 65 TYR B O 1
ATOM 2295 N N . MET B 1 66 ? 8.594 -28.766 -7.461 1 53.28 66 MET B N 1
ATOM 2296 C CA . MET B 1 66 ? 9.656 -27.875 -6.992 1 53.28 66 MET B CA 1
ATOM 2297 C C . MET B 1 66 ? 10.906 -28.016 -7.855 1 53.28 66 MET B C 1
ATOM 2299 O O . MET B 1 66 ? 11.562 -27.031 -8.164 1 53.28 66 MET B O 1
ATOM 2303 N N . ALA B 1 67 ? 11.219 -29.234 -8.227 1 50.38 67 ALA B N 1
ATOM 2304 C CA . ALA B 1 67 ? 12.383 -29.5 -9.078 1 50.38 67 ALA B CA 1
ATOM 2305 C C . ALA B 1 67 ? 12.18 -28.938 -10.477 1 50.38 67 ALA B C 1
ATOM 2307 O O . ALA B 1 67 ? 13.117 -28.422 -11.086 1 50.38 67 ALA B O 1
ATOM 2308 N N . PHE B 1 68 ? 10.984 -28.922 -10.945 1 49.22 68 PHE B N 1
ATOM 2309 C CA . PHE B 1 68 ? 10.688 -28.328 -12.25 1 49.22 68 PHE B CA 1
ATOM 2310 C C . PHE B 1 68 ? 10.805 -26.812 -12.188 1 49.22 68 PHE B C 1
ATOM 2312 O O . PHE B 1 68 ? 11.43 -26.203 -13.062 1 49.22 68 PHE B O 1
ATOM 2319 N N . LEU B 1 69 ? 10.242 -26.281 -11.055 1 52.25 69 LEU B N 1
ATOM 2320 C CA . LEU B 1 69 ? 10.328 -24.844 -10.859 1 52.25 69 LEU B CA 1
ATOM 2321 C C . LEU B 1 69 ? 11.766 -24.406 -10.586 1 52.25 69 LEU B C 1
ATOM 2323 O O . LEU B 1 69 ? 12.211 -23.375 -11.086 1 52.25 69 LEU B O 1
ATOM 2327 N N . ASP B 1 70 ? 12.508 -25.219 -9.828 1 49.69 70 ASP B N 1
ATOM 2328 C CA . ASP B 1 70 ? 13.93 -24.984 -9.625 1 49.69 70 ASP B CA 1
ATOM 2329 C C . ASP B 1 70 ? 14.695 -25.094 -10.945 1 49.69 70 ASP B C 1
ATOM 2331 O O . ASP B 1 70 ? 15.578 -24.281 -11.227 1 49.69 70 ASP B O 1
ATOM 2335 N N . LYS B 1 71 ? 14.344 -26.047 -11.734 1 49.28 71 LYS B N 1
ATOM 2336 C CA . LYS B 1 71 ? 14.969 -26.25 -13.039 1 49.28 71 LYS B CA 1
ATOM 2337 C C . LYS B 1 71 ? 14.562 -25.141 -14.008 1 49.28 71 LYS B C 1
ATOM 2339 O O . LYS B 1 71 ? 15.398 -24.641 -14.773 1 49.28 71 LYS B O 1
ATOM 2344 N N . ALA B 1 72 ? 13.352 -24.703 -14.008 1 48.91 72 ALA B N 1
ATOM 2345 C CA . ALA B 1 72 ? 12.906 -23.609 -14.867 1 48.91 72 ALA B CA 1
ATOM 2346 C C . ALA B 1 72 ? 13.57 -22.297 -14.477 1 48.91 72 ALA B C 1
ATOM 2348 O O . ALA B 1 72 ? 13.938 -21.5 -15.344 1 48.91 72 ALA B O 1
ATOM 2349 N N . ASN B 1 73 ? 13.789 -22.094 -13.148 1 49.75 73 ASN B N 1
ATOM 2350 C CA . ASN B 1 73 ? 14.484 -20.891 -12.68 1 49.75 73 ASN B CA 1
ATOM 2351 C C . ASN B 1 73 ? 15.969 -20.953 -13.008 1 49.75 73 ASN B C 1
ATOM 2353 O O . ASN B 1 73 ? 16.562 -19.953 -13.406 1 49.75 73 ASN B O 1
ATOM 2357 N N . LYS B 1 74 ? 16.578 -22.141 -12.852 1 49.06 74 LYS B N 1
ATOM 2358 C CA . LYS B 1 74 ? 17.984 -22.312 -13.203 1 49.06 74 LYS B CA 1
ATOM 2359 C C . LYS B 1 74 ? 18.188 -22.219 -14.711 1 49.06 74 LYS B C 1
ATOM 2361 O O . LYS B 1 74 ? 19.203 -21.688 -15.172 1 49.06 74 LYS B O 1
ATOM 2366 N N . GLN B 1 75 ? 17.25 -22.578 -15.547 1 46.5 75 GLN B N 1
ATOM 2367 C CA . GLN B 1 75 ? 17.375 -22.5 -17 1 46.5 75 GLN B CA 1
ATOM 2368 C C . GLN B 1 75 ? 17.125 -21.078 -17.5 1 46.5 75 GLN B C 1
ATOM 2370 O O . GLN B 1 75 ? 17.703 -20.656 -18.484 1 46.5 75 GLN B O 1
ATOM 2375 N N . ARG B 1 76 ? 16.281 -20.297 -16.875 1 43.53 76 ARG B N 1
ATOM 2376 C CA . ARG B 1 76 ? 16.125 -18.891 -17.234 1 43.53 76 ARG B CA 1
ATOM 2377 C C . ARG B 1 76 ? 17.391 -18.109 -16.938 1 43.53 76 ARG B C 1
ATOM 2379 O O . ARG B 1 76 ? 17.797 -17.25 -17.734 1 43.53 76 ARG B O 1
ATOM 2386 N N . ASP B 1 77 ? 18.016 -18.484 -15.844 1 43.16 77 ASP B N 1
ATOM 2387 C CA . ASP B 1 77 ? 19.297 -17.844 -15.531 1 43.16 77 ASP B CA 1
ATOM 2388 C C . ASP B 1 77 ? 20.391 -18.281 -16.5 1 43.16 77 ASP B C 1
ATOM 2390 O O . ASP B 1 77 ? 21.281 -17.5 -16.844 1 43.16 77 ASP B O 1
ATOM 2394 N N . ALA B 1 78 ? 20.406 -19.531 -17.062 1 40.5 78 ALA B N 1
ATOM 2395 C CA . ALA B 1 78 ? 21.469 -20.031 -17.922 1 40.5 78 ALA B CA 1
ATOM 2396 C C . ALA B 1 78 ? 21.375 -19.438 -19.312 1 40.5 78 ALA B C 1
ATOM 2398 O O . ALA B 1 78 ? 22.375 -19.281 -20 1 40.5 78 ALA B O 1
ATOM 2399 N N . GLY B 1 79 ? 20.25 -19.156 -19.859 1 40.44 79 GLY B N 1
ATOM 2400 C CA . GLY B 1 79 ? 20.125 -18.703 -21.234 1 40.44 79 GLY B CA 1
ATOM 2401 C C . GLY B 1 79 ? 20.562 -17.25 -21.438 1 40.44 79 GLY B C 1
ATOM 2402 O O . GLY B 1 79 ? 20.688 -16.781 -22.562 1 40.44 79 GLY B O 1
ATOM 2403 N N . ARG B 1 80 ? 20.594 -16.406 -20.391 1 36.56 80 ARG B N 1
ATOM 2404 C CA . ARG B 1 80 ? 20.953 -15.008 -20.578 1 36.56 80 ARG B CA 1
ATOM 2405 C C . ARG B 1 80 ? 22.469 -14.836 -20.688 1 36.56 80 ARG B C 1
ATOM 2407 O O . ARG B 1 80 ? 22.953 -13.727 -20.875 1 36.56 80 ARG B O 1
ATOM 2414 N N . ASP B 1 81 ? 23.266 -15.875 -20.516 1 35.25 81 ASP B N 1
ATOM 2415 C CA . ASP B 1 81 ? 24.703 -15.664 -20.562 1 35.25 81 ASP B CA 1
ATOM 2416 C C . ASP B 1 81 ? 25.172 -15.328 -21.984 1 35.25 81 ASP B C 1
ATOM 2418 O O . ASP B 1 81 ? 26.234 -14.734 -22.172 1 35.25 81 ASP B O 1
ATOM 2422 N N . GLU B 1 82 ? 24.688 -15.938 -23.047 1 33.19 82 GLU B N 1
ATOM 2423 C CA . GLU B 1 82 ? 25.484 -15.859 -24.281 1 33.19 82 GLU B CA 1
ATOM 2424 C C . GLU B 1 82 ? 25.375 -14.477 -24.906 1 33.19 82 GLU B C 1
ATOM 2426 O O . GLU B 1 82 ? 26.281 -14.039 -25.609 1 33.19 82 GLU B O 1
ATOM 2431 N N . ALA B 1 83 ? 24.156 -13.914 -25.156 1 33 83 ALA B N 1
ATOM 2432 C CA . ALA B 1 83 ? 24.188 -12.836 -26.141 1 33 83 ALA B CA 1
ATOM 2433 C C . ALA B 1 83 ? 24.75 -11.555 -25.547 1 33 83 ALA B C 1
ATOM 2435 O O . ALA B 1 83 ? 24.531 -10.461 -26.078 1 33 83 ALA B O 1
ATOM 2436 N N . ARG B 1 84 ? 25.094 -11.523 -24.156 1 31.16 84 ARG B N 1
ATOM 2437 C CA . ARG B 1 84 ? 25.391 -10.18 -23.688 1 31.16 84 ARG B CA 1
ATOM 2438 C C . ARG B 1 84 ? 26.719 -9.68 -24.25 1 31.16 84 ARG B C 1
ATOM 2440 O O . ARG B 1 84 ? 27.766 -10.305 -24.031 1 31.16 84 ARG B O 1
ATOM 2447 N N . THR B 1 85 ? 26.875 -9.055 -25.25 1 32.72 85 THR B N 1
ATOM 2448 C CA . THR B 1 85 ? 27.938 -8.117 -25.594 1 32.72 85 THR B CA 1
ATOM 2449 C C . THR B 1 85 ? 28.328 -7.289 -24.375 1 32.72 85 THR B C 1
ATOM 2451 O O . THR B 1 85 ? 27.5 -7.062 -23.484 1 32.72 85 THR B O 1
ATOM 2454 N N . LYS B 1 86 ? 29.719 -6.785 -24.109 1 31.3 86 LYS B N 1
ATOM 2455 C CA . LYS B 1 86 ? 30.453 -6.195 -23 1 31.3 86 LYS B CA 1
ATOM 2456 C C . LYS B 1 86 ? 29.812 -4.871 -22.562 1 31.3 86 LYS B C 1
ATOM 2458 O O . LYS B 1 86 ? 30.453 -4.074 -21.875 1 31.3 86 LYS B O 1
ATOM 2463 N N . ALA B 1 87 ? 28.906 -4.148 -23.156 1 34.47 87 ALA B N 1
ATOM 2464 C CA . ALA B 1 87 ? 28.688 -2.902 -22.422 1 34.47 87 ALA B CA 1
ATOM 2465 C C . ALA B 1 87 ? 28.516 -3.166 -20.938 1 34.47 87 ALA B C 1
ATOM 2467 O O . ALA B 1 87 ? 27.75 -4.051 -20.531 1 34.47 87 ALA B O 1
ATOM 2468 N N . SER B 1 88 ? 29.469 -2.945 -19.922 1 35.94 88 SER B N 1
ATOM 2469 C CA . SER B 1 88 ? 29.578 -3.018 -18.469 1 35.94 88 SER B CA 1
ATOM 2470 C C . SER B 1 88 ? 28.266 -2.662 -17.781 1 35.94 88 SER B C 1
ATOM 2472 O O . SER B 1 88 ? 28.047 -1.517 -17.375 1 35.94 88 SER B O 1
ATOM 2474 N N . THR B 1 89 ? 27.109 -2.656 -18.344 1 41.03 89 THR B N 1
ATOM 2475 C CA . THR B 1 89 ? 26 -2.367 -17.453 1 41.03 89 THR B CA 1
ATOM 2476 C C . THR B 1 89 ? 26.094 -3.199 -16.172 1 41.03 89 THR B C 1
ATOM 2478 O O . THR B 1 89 ? 26.109 -4.43 -16.234 1 41.03 89 THR B O 1
ATOM 2481 N N . GLN B 1 90 ? 26.875 -2.848 -15.195 1 43.88 90 GLN B N 1
ATOM 2482 C CA . GLN B 1 90 ? 26.859 -3.498 -13.883 1 43.88 90 GLN B CA 1
ATOM 2483 C C . GLN B 1 90 ? 25.531 -4.195 -13.625 1 43.88 90 GLN B C 1
ATOM 2485 O O . GLN B 1 90 ? 24.469 -3.592 -13.773 1 43.88 90 GLN B O 1
ATOM 2490 N N . PRO B 1 91 ? 25.312 -5.422 -13.906 1 51.41 91 PRO B N 1
ATOM 2491 C CA . PRO B 1 91 ? 24.047 -6.121 -13.633 1 51.41 91 PRO B CA 1
ATOM 2492 C C . PRO B 1 91 ? 23.359 -5.621 -12.367 1 51.41 91 PRO B C 1
ATOM 2494 O O . PRO B 1 91 ? 23.969 -5.617 -11.289 1 51.41 91 PRO B O 1
ATOM 2497 N N . SER B 1 92 ? 22.641 -4.512 -12.438 1 62.53 92 SER B N 1
ATOM 2498 C CA . SER B 1 92 ? 21.953 -4.02 -11.25 1 62.53 92 SER B CA 1
ATOM 2499 C C . SER B 1 92 ? 21.5 -5.168 -10.352 1 62.53 92 SER B C 1
ATOM 2501 O O . SER B 1 92 ? 21.016 -6.191 -10.852 1 62.53 92 SER B O 1
ATOM 2503 N N . LYS B 1 93 ? 22.078 -5.238 -9.125 1 80.06 93 LYS B N 1
ATOM 2504 C CA . LYS B 1 93 ? 21.781 -6.266 -8.133 1 80.06 93 LYS B CA 1
ATOM 2505 C C . LYS B 1 93 ? 20.281 -6.473 -7.984 1 80.06 93 LYS B C 1
ATOM 2507 O O . LYS B 1 93 ? 19.547 -5.523 -7.715 1 80.06 93 LYS B O 1
ATOM 2512 N N . GLN B 1 94 ? 19.766 -7.598 -8.57 1 92.25 94 GLN B N 1
ATOM 2513 C CA . GLN B 1 94 ? 18.359 -7.977 -8.484 1 92.25 94 GLN B CA 1
ATOM 2514 C C . GLN B 1 94 ? 18.078 -8.758 -7.203 1 92.25 94 GLN B C 1
ATOM 2516 O O . GLN B 1 94 ? 18.844 -9.648 -6.832 1 92.25 94 GLN B O 1
ATOM 2521 N N . ILE B 1 95 ? 17.094 -8.297 -6.535 1 96.81 95 ILE B N 1
ATOM 2522 C CA . ILE B 1 95 ? 16.656 -9.008 -5.344 1 96.81 95 ILE B CA 1
ATOM 2523 C C . ILE B 1 95 ? 15.953 -10.305 -5.746 1 96.81 95 ILE B C 1
ATOM 2525 O O . ILE B 1 95 ? 15.078 -10.305 -6.617 1 96.81 95 ILE B O 1
ATOM 2529 N N . GLN B 1 96 ? 16.406 -11.398 -5.141 1 96.81 96 GLN B N 1
ATOM 2530 C CA . GLN B 1 96 ? 15.742 -12.672 -5.371 1 96.81 96 GLN B CA 1
ATOM 2531 C C . GLN B 1 96 ? 14.625 -12.906 -4.355 1 96.81 9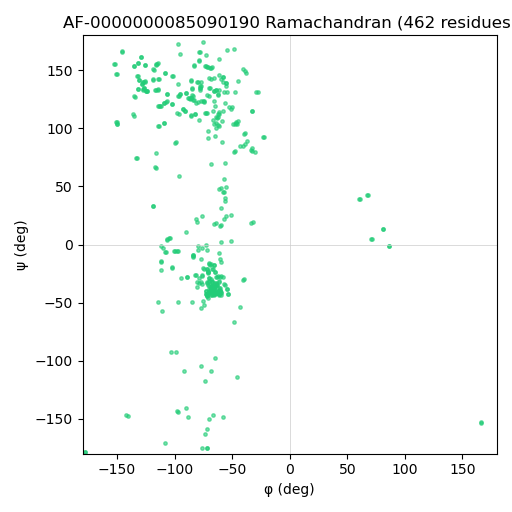6 GLN B C 1
ATOM 2533 O O . GLN B 1 96 ? 14.836 -12.781 -3.15 1 96.81 96 GLN B O 1
ATOM 2538 N N . THR B 1 97 ? 13.43 -13.273 -4.883 1 98.5 97 THR B N 1
ATOM 2539 C CA . THR B 1 97 ? 12.281 -13.531 -4.023 1 98.5 97 THR B CA 1
ATOM 2540 C C . THR B 1 97 ? 11.867 -15 -4.094 1 98.5 97 THR B C 1
ATOM 2542 O O . THR B 1 97 ? 12.234 -15.703 -5.035 1 98.5 97 THR B O 1
ATOM 2545 N N . GLU B 1 98 ? 11.211 -15.414 -3.041 1 98.38 98 GLU B N 1
ATOM 2546 C CA . GLU B 1 98 ? 10.672 -16.766 -2.971 1 98.38 98 GLU B CA 1
ATOM 2547 C C . GLU B 1 98 ? 9.141 -16.75 -2.928 1 98.38 98 GLU B C 1
ATOM 2549 O O . GLU B 1 98 ? 8.547 -16.016 -2.139 1 98.38 98 GLU B O 1
ATOM 2554 N N . THR B 1 99 ? 8.539 -17.641 -3.789 1 98.75 99 THR B N 1
ATOM 2555 C CA . THR B 1 99 ? 7.086 -17.609 -3.912 1 98.75 99 THR B CA 1
ATOM 2556 C C . THR B 1 99 ? 6.445 -18.75 -3.121 1 98.75 99 THR B C 1
ATOM 2558 O O . THR B 1 99 ? 5.246 -18.719 -2.846 1 98.75 99 THR B O 1
ATOM 2561 N N . VAL B 1 100 ? 7.16 -19.734 -2.801 1 98.81 100 VAL B N 1
ATOM 2562 C CA . VAL B 1 100 ? 6.613 -20.891 -2.09 1 98.81 100 VAL B CA 1
ATOM 2563 C C . VAL B 1 100 ? 7.562 -21.297 -0.965 1 98.81 100 VAL B C 1
ATOM 2565 O O . VAL B 1 100 ? 8.75 -21.531 -1.197 1 98.81 100 VAL B O 1
ATOM 2568 N N . ASP B 1 101 ? 6.996 -21.406 0.203 1 98.12 101 ASP B N 1
ATOM 2569 C CA . ASP B 1 101 ? 7.77 -21.922 1.332 1 98.12 101 ASP B CA 1
ATOM 2570 C C . ASP B 1 101 ? 7.984 -23.422 1.213 1 98.12 101 ASP B C 1
ATOM 2572 O O . ASP B 1 101 ? 7.133 -24.141 0.674 1 98.12 101 ASP B O 1
ATOM 2576 N N . GLY B 1 102 ? 9.086 -23.844 1.848 1 95.38 102 GLY B N 1
ATOM 2577 C CA . GLY B 1 102 ? 9.289 -25.281 1.946 1 95.38 102 GLY B CA 1
ATOM 2578 C C . GLY B 1 102 ? 8.195 -25.984 2.734 1 95.38 102 GLY B C 1
ATOM 2579 O O . GLY B 1 102 ? 7.793 -25.516 3.799 1 95.38 102 GLY B O 1
ATOM 2580 N N . GLY B 1 103 ? 7.652 -27 2.18 1 94.94 103 GLY B N 1
ATOM 2581 C CA . GLY B 1 103 ? 6.691 -27.828 2.895 1 94.94 103 GLY B CA 1
ATOM 2582 C C . GLY B 1 103 ? 5.27 -27.297 2.801 1 94.94 103 GLY B C 1
ATOM 2583 O O . GLY B 1 103 ? 4.34 -27.922 3.33 1 94.94 103 GLY B O 1
ATOM 2584 N N . VAL B 1 104 ? 5.125 -26.219 2.143 1 97.06 104 VAL B N 1
ATOM 2585 C CA . VAL B 1 104 ? 3.793 -25.625 2.02 1 97.06 104 VAL B CA 1
ATOM 2586 C C . VAL B 1 104 ? 3.15 -26.078 0.708 1 97.06 104 VAL B C 1
ATOM 2588 O O . VAL B 1 104 ? 3.768 -25.969 -0.356 1 97.06 104 VAL B O 1
ATOM 2591 N N . LYS B 1 105 ? 1.93 -26.578 0.777 1 97 105 LYS B N 1
ATOM 2592 C CA . LYS B 1 105 ? 1.215 -27.047 -0.404 1 97 105 LYS B CA 1
ATOM 2593 C C . LYS B 1 105 ? 0.651 -25.891 -1.212 1 97 105 LYS B C 1
ATOM 2595 O O . LYS B 1 105 ? 0.014 -24.984 -0.656 1 97 105 LYS B O 1
ATOM 2600 N N . VAL B 1 106 ? 0.826 -25.969 -2.441 1 98.62 106 VAL B N 1
ATOM 2601 C CA . VAL B 1 106 ? 0.251 -25 -3.373 1 98.62 106 VAL B CA 1
ATOM 2602 C C . VAL B 1 106 ? -1.148 -25.453 -3.785 1 98.62 106 VAL B C 1
ATOM 2604 O O . VAL B 1 106 ? -1.329 -26.578 -4.27 1 98.62 106 VAL B O 1
ATOM 2607 N N . PRO B 1 107 ? -2.109 -24.578 -3.602 1 98.69 107 PRO B N 1
ATOM 2608 C CA . PRO B 1 107 ? -3.449 -24.953 -4.051 1 98.69 107 PRO B CA 1
ATOM 2609 C C . PRO B 1 107 ? -3.496 -25.297 -5.539 1 98.69 107 PRO B C 1
ATOM 2611 O O . PRO B 1 107 ? -2.832 -24.641 -6.348 1 98.69 107 PRO B O 1
ATOM 2614 N N . GLU B 1 108 ? -4.352 -26.297 -5.891 1 98.25 108 GLU B N 1
ATOM 2615 C CA . GLU B 1 108 ? -4.445 -26.797 -7.266 1 98.25 108 GLU B CA 1
ATOM 2616 C C . GLU B 1 108 ? -4.945 -25.703 -8.203 1 98.25 108 GLU B C 1
ATOM 2618 O O . GLU B 1 108 ? -4.531 -25.625 -9.367 1 98.25 108 GLU B O 1
ATOM 2623 N N . GLN B 1 109 ? -5.828 -24.812 -7.711 1 98.31 109 GLN B N 1
ATOM 2624 C CA . GLN B 1 109 ? -6.418 -23.734 -8.5 1 98.31 109 GLN B CA 1
ATOM 2625 C C . GLN B 1 109 ? -5.336 -22.812 -9.047 1 98.31 109 GLN B C 1
ATOM 2627 O O . GLN B 1 109 ? -5.508 -22.219 -10.117 1 98.31 109 GLN B O 1
ATOM 2632 N N . LEU B 1 110 ? -4.203 -22.734 -8.344 1 98.88 110 LEU B N 1
ATOM 2633 C CA . LEU B 1 110 ? -3.141 -21.812 -8.742 1 98.88 110 LEU B CA 1
ATOM 2634 C C . LEU B 1 110 ? -2.178 -22.484 -9.719 1 98.88 110 LEU B C 1
ATOM 2636 O O . LEU B 1 110 ? -1.575 -21.828 -10.562 1 98.88 110 LEU B O 1
ATOM 2640 N N . LYS B 1 111 ? -2.064 -23.766 -9.625 1 98.25 111 LYS B N 1
ATOM 2641 C CA . LYS B 1 111 ? -1.18 -24.516 -10.5 1 98.25 111 LYS B CA 1
ATOM 2642 C C . LYS B 1 111 ? -1.72 -24.562 -11.93 1 98.25 111 LYS B C 1
ATOM 2644 O O . LYS B 1 111 ? -0.954 -24.703 -12.883 1 98.25 111 LYS B O 1
ATOM 2649 N N . LYS B 1 112 ? -2.965 -24.391 -12.039 1 97.19 112 LYS B N 1
ATOM 2650 C CA . LYS B 1 112 ? -3.625 -24.516 -13.336 1 97.19 112 LYS B CA 1
ATOM 2651 C C . LYS B 1 112 ? -3.535 -23.219 -14.141 1 97.19 112 LYS B C 1
ATOM 2653 O O . LYS B 1 112 ? -3.854 -23.203 -15.328 1 97.19 112 LYS B O 1
ATOM 2658 N N . VAL B 1 113 ? -3.088 -22.203 -13.445 1 98.25 113 VAL B N 1
ATOM 2659 C CA . VAL B 1 113 ? -3.049 -20.922 -14.117 1 98.25 113 VAL B CA 1
ATOM 2660 C C . VAL B 1 113 ? -1.909 -20.906 -15.141 1 98.25 113 VAL B C 1
ATOM 2662 O O . VAL B 1 113 ? -0.74 -21.047 -14.773 1 98.25 113 VAL B O 1
ATOM 2665 N N . ASP B 1 114 ? -2.307 -20.844 -16.406 1 97.12 114 ASP B N 1
ATOM 2666 C CA . ASP B 1 114 ? -1.366 -20.703 -17.516 1 97.12 114 ASP B CA 1
ATOM 2667 C C . ASP B 1 114 ? -1.579 -19.391 -18.266 1 97.12 114 ASP B C 1
ATOM 2669 O O . ASP B 1 114 ? -2.074 -19.391 -19.391 1 97.12 114 ASP B O 1
ATOM 2673 N N . ALA B 1 115 ? -1.343 -18.328 -17.688 1 97.88 115 ALA B N 1
ATOM 2674 C CA . ALA B 1 115 ? -1.539 -16.984 -18.203 1 97.88 115 ALA B CA 1
ATOM 2675 C C . ALA B 1 115 ? -0.283 -16.125 -18.031 1 97.88 115 ALA B C 1
ATOM 2677 O O . ALA B 1 115 ? 0.639 -16.516 -17.312 1 97.88 115 ALA B O 1
ATOM 2678 N N . PHE B 1 116 ? -0.243 -15.07 -18.797 1 98.12 116 PHE B N 1
ATOM 2679 C CA . PHE B 1 116 ? 0.896 -14.164 -18.766 1 98.12 116 PHE B CA 1
ATOM 2680 C C . PHE B 1 116 ? 0.465 -12.766 -18.344 1 98.12 116 PHE B C 1
ATOM 2682 O O . PHE B 1 116 ? -0.633 -12.32 -18.672 1 98.12 116 PHE B O 1
ATOM 2689 N N . TYR B 1 117 ? 1.286 -12.148 -17.578 1 98.44 117 TYR B N 1
ATOM 2690 C CA . TYR B 1 117 ? 1.172 -10.711 -17.391 1 98.44 117 TYR B CA 1
ATOM 2691 C C . TYR B 1 117 ? 1.781 -9.953 -18.562 1 98.44 117 TYR B C 1
ATOM 2693 O O . TYR B 1 117 ? 2.977 -10.078 -18.844 1 98.44 117 TYR B O 1
ATOM 2701 N N . VAL B 1 118 ? 0.98 -9.133 -19.172 1 96.75 118 VAL B N 1
ATOM 2702 C CA . VAL B 1 118 ? 1.413 -8.453 -20.391 1 96.75 118 VAL B CA 1
ATOM 2703 C C . VAL B 1 118 ? 1.894 -7.043 -20.047 1 96.75 118 VAL B C 1
ATOM 2705 O O . VAL B 1 118 ? 1.111 -6.211 -19.578 1 96.75 118 VAL B O 1
ATOM 2708 N N . SER B 1 119 ? 3.121 -6.824 -20.219 1 93.69 119 SER B N 1
ATOM 2709 C CA . SER B 1 119 ? 3.797 -5.535 -20.125 1 93.69 119 SER B CA 1
ATOM 2710 C C . SER B 1 119 ? 4.887 -5.395 -21.172 1 93.69 119 SER B C 1
ATOM 2712 O O . SER B 1 119 ? 4.719 -5.852 -22.312 1 93.69 119 SER B O 1
ATOM 2714 N N . GLU B 1 120 ? 6.035 -4.676 -20.906 1 93.38 120 GLU B N 1
ATOM 2715 C CA . GLU B 1 120 ? 7.141 -4.598 -21.859 1 93.38 120 GLU B CA 1
ATOM 2716 C C . GLU B 1 120 ? 7.648 -5.984 -22.234 1 93.38 120 GLU B C 1
ATOM 2718 O O . GLU B 1 120 ? 8.039 -6.219 -23.375 1 93.38 120 GLU B O 1
ATOM 2723 N N . THR B 1 121 ? 7.586 -6.824 -21.25 1 92.12 121 THR B N 1
ATOM 2724 C CA . THR B 1 121 ? 7.844 -8.25 -21.469 1 92.12 121 THR B CA 1
ATOM 2725 C C . THR B 1 121 ? 6.691 -9.086 -20.922 1 92.12 121 THR B C 1
ATOM 2727 O O . THR B 1 121 ? 6.113 -8.766 -19.875 1 92.12 121 THR B O 1
ATOM 2730 N N . ASP B 1 122 ? 6.316 -9.984 -21.719 1 95.88 122 ASP B N 1
ATOM 2731 C CA . ASP B 1 122 ? 5.312 -10.914 -21.219 1 95.88 122 ASP B CA 1
ATOM 2732 C C . ASP B 1 122 ? 5.934 -11.945 -20.281 1 95.88 122 ASP B C 1
ATOM 2734 O O . ASP B 1 122 ? 6.871 -12.648 -20.656 1 95.88 122 ASP B O 1
ATOM 2738 N N . GLU B 1 123 ? 5.395 -11.992 -19.078 1 98.25 123 GLU B N 1
ATOM 2739 C CA . GLU B 1 123 ? 5.91 -12.906 -18.062 1 98.25 123 GLU B CA 1
ATOM 2740 C C . GLU B 1 123 ? 4.801 -13.789 -17.5 1 98.25 123 GLU B C 1
ATOM 2742 O O . GLU B 1 123 ? 3.678 -13.328 -17.297 1 98.25 123 GLU B O 1
ATOM 2747 N N . PRO B 1 124 ? 5.113 -15.039 -17.281 1 98.5 124 PRO B N 1
ATOM 2748 C CA . PRO B 1 124 ? 4.09 -15.945 -16.75 1 98.5 124 PRO B CA 1
ATOM 2749 C C . PRO B 1 124 ? 3.748 -15.656 -15.281 1 98.5 124 PRO B C 1
ATOM 2751 O O . PRO B 1 124 ? 4.594 -15.164 -14.531 1 98.5 124 PRO B O 1
ATOM 2754 N N . PHE B 1 125 ? 2.533 -16 -14.914 1 98.88 125 PHE B N 1
ATOM 2755 C CA . PHE B 1 125 ? 2.176 -16.016 -13.5 1 98.88 125 PHE B CA 1
ATOM 2756 C C . PHE B 1 125 ? 2.721 -17.266 -12.812 1 98.88 125 PHE B C 1
ATOM 2758 O O . PHE B 1 125 ? 2.631 -18.359 -13.359 1 98.88 125 PHE B O 1
ATOM 2765 N N . GLU B 1 126 ? 3.264 -17.062 -11.656 1 98.81 126 GLU B N 1
ATOM 2766 C CA . GLU B 1 126 ? 3.752 -18.156 -10.812 1 98.81 126 GLU B CA 1
ATOM 2767 C C . GLU B 1 126 ? 2.928 -18.266 -9.531 1 98.81 126 GLU B C 1
ATOM 2769 O O . GLU B 1 126 ? 2.541 -17.25 -8.945 1 98.81 126 GLU B O 1
ATOM 2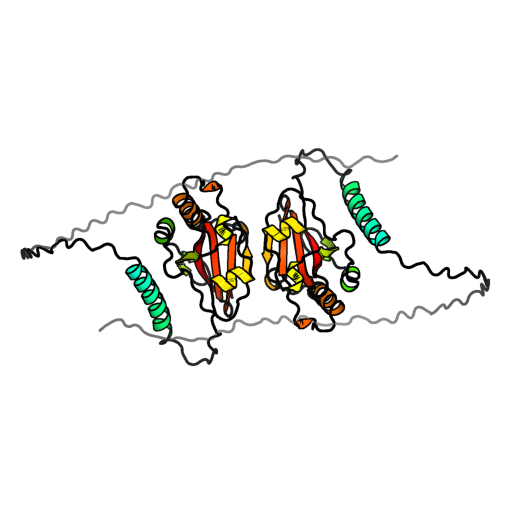774 N N . PRO B 1 127 ? 2.68 -19.453 -9.094 1 98.94 127 PRO B N 1
ATOM 2775 C CA . PRO B 1 127 ? 1.897 -19.609 -7.863 1 98.94 127 PRO B CA 1
ATOM 2776 C C . PRO B 1 127 ? 2.652 -19.125 -6.625 1 98.94 127 PRO B C 1
ATOM 2778 O O . PRO B 1 127 ? 3.881 -19.219 -6.574 1 98.94 127 PRO B O 1
ATOM 2781 N N . VAL B 1 128 ? 1.897 -18.688 -5.645 1 98.94 128 VAL B N 1
ATOM 2782 C CA . VAL B 1 128 ? 2.418 -18.25 -4.359 1 98.94 128 VAL B CA 1
ATOM 2783 C C . VAL B 1 128 ? 1.749 -19.016 -3.229 1 98.94 128 VAL B C 1
ATOM 2785 O O . VAL B 1 128 ? 0.528 -19.203 -3.229 1 98.94 128 VAL B O 1
ATOM 2788 N N . ALA B 1 129 ? 2.518 -19.5 -2.338 1 98.94 129 ALA B N 1
ATOM 2789 C CA . ALA B 1 129 ? 2.059 -20.078 -1.08 1 98.94 129 ALA B CA 1
ATOM 2790 C C . ALA B 1 129 ? 3.098 -19.906 0.022 1 98.94 129 ALA B C 1
ATOM 2792 O O . ALA B 1 129 ? 4.141 -20.562 0.014 1 98.94 129 ALA B O 1
ATOM 2793 N N . LEU B 1 130 ? 2.83 -19 0.929 1 98.88 130 LEU B N 1
ATOM 2794 C CA . LEU B 1 130 ? 3.764 -18.641 1.99 1 98.88 130 LEU B CA 1
ATOM 2795 C C . LEU B 1 130 ? 3.088 -18.703 3.355 1 98.88 130 LEU B C 1
ATOM 2797 O O . LEU B 1 130 ? 1.945 -18.281 3.512 1 98.88 130 LEU B O 1
ATOM 2801 N N . SER B 1 131 ? 3.805 -19.25 4.328 1 98.75 131 SER B N 1
ATOM 2802 C CA . SER B 1 131 ? 3.281 -19.281 5.688 1 98.75 131 SER B CA 1
ATOM 2803 C C . 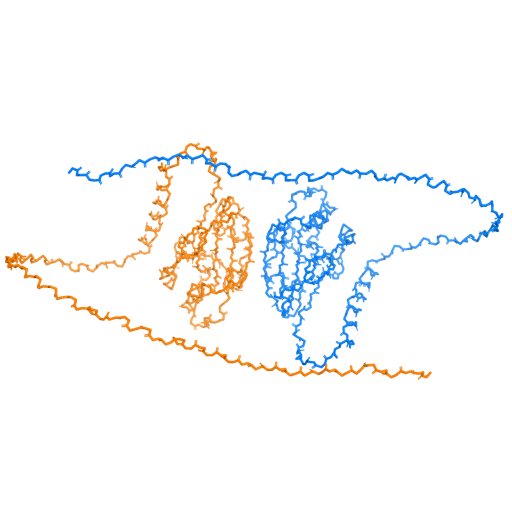SER B 1 131 ? 3.15 -17.875 6.262 1 98.75 131 SER B C 1
ATOM 2805 O O . SER B 1 131 ? 4.078 -17.062 6.156 1 98.75 131 SER B O 1
ATOM 2807 N N . TRP B 1 132 ? 2.025 -17.578 6.832 1 98.62 132 TRP B N 1
ATOM 2808 C CA . TRP B 1 132 ? 1.718 -16.312 7.477 1 98.62 132 TRP B CA 1
ATOM 2809 C C . TRP B 1 132 ? 0.716 -16.5 8.609 1 98.62 132 TRP B C 1
ATOM 2811 O O . TRP B 1 132 ? -0.492 -16.578 8.375 1 98.62 132 TRP B O 1
ATOM 2821 N N . LYS B 1 133 ? 1.173 -16.469 9.805 1 97.44 133 LYS B N 1
ATOM 2822 C CA . LYS B 1 133 ? 0.351 -16.797 10.969 1 97.44 133 LYS B CA 1
ATOM 2823 C C . LYS B 1 133 ? -0.792 -15.805 11.133 1 97.44 133 LYS B C 1
ATOM 2825 O O . LYS B 1 133 ? -1.876 -16.156 11.594 1 97.44 133 LYS B O 1
ATOM 2830 N N . GLY B 1 134 ? -0.575 -14.617 10.672 1 98.19 134 GLY B N 1
ATOM 2831 C CA . GLY B 1 134 ? -1.601 -13.594 10.781 1 98.19 134 GLY B CA 1
ATOM 2832 C C . GLY B 1 134 ? -2.836 -13.898 9.953 1 98.19 134 GLY B C 1
ATOM 2833 O O . GLY B 1 134 ? -3.902 -13.328 10.188 1 98.19 134 GLY B O 1
ATOM 2834 N N . ALA B 1 135 ? -2.729 -14.766 9.039 1 98.44 135 ALA B N 1
ATOM 2835 C CA . ALA B 1 135 ? -3.832 -15.07 8.133 1 98.44 135 ALA B CA 1
ATOM 2836 C C . ALA B 1 135 ? -5.039 -15.602 8.898 1 98.44 135 ALA B C 1
ATOM 2838 O O . ALA B 1 135 ? -6.184 -15.289 8.562 1 98.44 135 ALA B O 1
ATOM 2839 N N . SER B 1 136 ? -4.812 -16.406 9.891 1 97.31 136 SER B N 1
ATOM 2840 C CA . SER B 1 136 ? -5.895 -17.031 10.641 1 97.31 136 SER B CA 1
ATOM 2841 C C . SER B 1 136 ? -6.727 -15.992 11.383 1 97.31 136 SER B C 1
ATOM 2843 O O . SER B 1 136 ? -7.902 -16.234 11.68 1 97.31 136 SER B O 1
ATOM 2845 N N . SER B 1 137 ? -6.117 -14.859 11.641 1 97.44 137 SER B N 1
ATOM 2846 C CA . SER B 1 137 ? -6.82 -13.789 12.344 1 97.44 137 SER B CA 1
ATOM 2847 C C . SER B 1 137 ? -7.219 -12.672 11.383 1 97.44 137 SER B C 1
ATOM 2849 O O . SER B 1 137 ? -7.594 -11.578 11.812 1 97.44 137 SER B O 1
ATOM 2851 N N . GLY B 1 138 ? -7 -12.852 10.133 1 97.25 138 GLY B N 1
ATOM 2852 C CA . GLY B 1 138 ? -7.379 -11.867 9.133 1 97.25 138 GLY B CA 1
ATOM 2853 C C . GLY B 1 138 ? -6.379 -10.734 9.008 1 97.25 138 GLY B C 1
ATOM 2854 O O . GLY B 1 138 ? -6.688 -9.688 8.422 1 97.25 138 GLY B O 1
ATOM 2855 N N . LYS B 1 139 ? -5.23 -10.859 9.555 1 97.88 139 LYS B N 1
ATOM 2856 C CA . LYS B 1 139 ? -4.211 -9.812 9.508 1 97.88 139 LYS B CA 1
ATOM 2857 C C . LYS B 1 139 ? -3.383 -9.906 8.227 1 97.88 139 LYS B C 1
ATOM 2859 O O . LYS B 1 139 ? -2.781 -10.945 7.949 1 97.88 139 LYS B O 1
ATOM 2864 N N . TRP B 1 140 ? -3.355 -8.781 7.57 1 98.75 140 TRP B N 1
ATOM 2865 C CA . TRP B 1 140 ? -2.537 -8.695 6.363 1 98.75 140 TRP B CA 1
ATOM 2866 C C . TRP B 1 140 ? -1.098 -8.328 6.707 1 98.75 140 TRP B C 1
ATOM 2868 O O . TRP B 1 140 ? -0.854 -7.516 7.605 1 98.75 140 TRP B O 1
ATOM 2878 N N . PRO B 1 141 ? -0.144 -8.953 5.977 1 98.75 141 PRO B N 1
ATOM 2879 C CA . PRO B 1 141 ? 1.209 -8.422 6.148 1 98.75 141 PRO B CA 1
ATOM 2880 C C . PRO B 1 141 ? 1.342 -6.977 5.664 1 98.75 141 PRO B C 1
ATOM 2882 O O . PRO B 1 141 ? 0.899 -6.648 4.562 1 98.75 141 PRO B O 1
ATOM 2885 N N . GLY B 1 142 ? 1.97 -6.109 6.469 1 98.31 142 GLY B N 1
ATOM 2886 C CA . GLY B 1 142 ? 2.396 -4.805 5.98 1 98.31 142 GLY B CA 1
ATOM 2887 C C . GLY B 1 142 ? 3.586 -4.883 5.039 1 98.31 142 GLY B C 1
ATOM 2888 O O . GLY B 1 142 ? 4.031 -5.973 4.68 1 98.31 142 GLY B O 1
ATOM 2889 N N . THR B 1 143 ? 4.094 -3.736 4.641 1 98.38 143 THR B N 1
ATOM 2890 C CA . THR B 1 143 ? 5.168 -3.713 3.654 1 98.38 143 THR B CA 1
ATOM 2891 C C . THR B 1 143 ? 6.422 -4.383 4.207 1 98.38 143 THR B C 1
ATOM 2893 O O . THR B 1 143 ? 7.039 -5.207 3.527 1 98.38 143 THR B O 1
ATOM 2896 N N . ASP B 1 144 ? 6.746 -4.129 5.473 1 97.25 144 ASP B N 1
ATOM 2897 C CA . ASP B 1 144 ? 7.957 -4.695 6.059 1 97.25 144 ASP B CA 1
ATOM 2898 C C . ASP B 1 144 ? 7.793 -6.195 6.316 1 97.25 144 ASP B C 1
ATOM 2900 O O . ASP B 1 144 ? 8.727 -6.973 6.086 1 97.25 144 ASP B O 1
ATOM 2904 N N . GLU B 1 145 ? 6.664 -6.562 6.82 1 98.06 145 GLU B N 1
ATOM 2905 C CA . GLU B 1 145 ? 6.391 -7.977 7.047 1 98.06 145 GLU B CA 1
ATOM 2906 C C . GLU B 1 145 ? 6.422 -8.766 5.738 1 98.06 145 GLU B C 1
ATOM 2908 O O . GLU B 1 145 ? 7.012 -9.844 5.672 1 98.06 145 GLU B O 1
ATOM 2913 N N . PHE B 1 146 ? 5.836 -8.211 4.684 1 98.81 146 PHE B N 1
ATOM 2914 C CA . PHE B 1 146 ? 5.812 -8.891 3.393 1 98.81 146 PHE B CA 1
ATOM 2915 C C . PHE B 1 146 ? 7.227 -9.047 2.836 1 98.81 146 PHE B C 1
ATOM 2917 O O . PHE B 1 146 ? 7.578 -10.102 2.303 1 98.81 146 PHE B O 1
ATOM 2924 N N . ALA B 1 147 ? 7.988 -8.016 2.961 1 98.69 147 ALA B N 1
ATOM 2925 C CA . ALA B 1 147 ? 9.383 -8.109 2.537 1 98.69 147 ALA B CA 1
ATOM 2926 C C . ALA B 1 147 ? 10.078 -9.297 3.197 1 98.69 147 ALA B C 1
ATOM 2928 O O . ALA B 1 147 ? 10.805 -10.039 2.537 1 98.69 147 ALA B O 1
ATOM 2929 N N . SER B 1 148 ? 9.836 -9.5 4.465 1 98.12 148 SER B N 1
ATOM 2930 C CA . SER B 1 148 ? 10.5 -10.562 5.211 1 98.12 148 SER B CA 1
ATOM 2931 C C . SER B 1 148 ? 10 -11.938 4.785 1 98.12 148 SER B C 1
ATOM 2933 O O . SER B 1 148 ? 10.688 -12.945 4.973 1 98.12 148 SER B O 1
ATOM 2935 N N . LEU B 1 149 ? 8.812 -11.969 4.234 1 98.62 149 LEU B N 1
ATOM 2936 C CA . LEU B 1 149 ? 8.25 -13.234 3.779 1 98.62 149 LEU B CA 1
ATOM 2937 C C . LEU B 1 149 ? 8.883 -13.672 2.463 1 98.62 149 LEU B C 1
ATOM 2939 O O . LEU B 1 149 ? 9.008 -14.867 2.193 1 98.62 149 LEU B O 1
ATOM 2943 N N . ILE B 1 150 ? 9.375 -12.672 1.675 1 98.75 150 ILE B N 1
ATOM 2944 C CA . ILE B 1 150 ? 9.664 -13.055 0.299 1 98.75 150 ILE B CA 1
ATOM 2945 C C . ILE B 1 150 ? 11.172 -13.023 0.061 1 98.75 150 ILE B C 1
ATOM 2947 O O . ILE B 1 150 ? 11.656 -13.516 -0.959 1 98.75 150 ILE B O 1
ATOM 2951 N N . THR B 1 151 ? 11.898 -12.43 0.91 1 97.88 151 THR B N 1
ATOM 2952 C CA . THR B 1 151 ? 13.344 -12.383 0.697 1 97.88 151 THR B CA 1
ATOM 2953 C C . THR B 1 151 ? 14.078 -12.336 2.031 1 97.88 151 THR B C 1
ATOM 2955 O O . THR B 1 151 ? 13.578 -11.773 3.008 1 97.88 151 THR B O 1
ATOM 2958 N N . SER B 1 152 ? 15.242 -12.945 2.082 1 94.44 152 SER B N 1
ATOM 2959 C CA . SER B 1 152 ? 16.094 -12.914 3.262 1 94.44 152 SER B CA 1
ATOM 2960 C C . SER B 1 152 ? 17.219 -11.883 3.107 1 94.44 152 SER B C 1
ATOM 2962 O O . SER B 1 152 ? 17.953 -11.609 4.059 1 94.44 152 SER B O 1
ATOM 2964 N N . GLY B 1 153 ? 17.312 -11.32 2.008 1 91.31 153 GLY B N 1
ATOM 2965 C CA . GLY B 1 153 ? 18.359 -10.344 1.729 1 91.31 153 GLY B CA 1
ATOM 2966 C C . GLY B 1 153 ? 17.891 -8.914 1.907 1 91.31 153 GLY B C 1
ATOM 2967 O O . GLY B 1 153 ? 17.188 -8.594 2.869 1 91.31 153 GLY B O 1
ATOM 2968 N N . SER B 1 154 ? 18.422 -8.086 1.025 1 92.44 154 SER B N 1
ATOM 2969 C CA . SER B 1 154 ? 18.047 -6.68 1.018 1 92.44 154 SER B CA 1
ATOM 2970 C C . SER B 1 154 ? 16.531 -6.512 0.882 1 92.44 154 SER B C 1
ATOM 2972 O O . SER B 1 154 ? 15.891 -7.207 0.091 1 92.44 154 SER B O 1
ATOM 2974 N N . LYS B 1 155 ? 16.031 -5.574 1.63 1 94.06 155 LYS B N 1
ATOM 2975 C CA . LYS B 1 155 ? 14.586 -5.355 1.612 1 94.06 155 LYS B CA 1
ATOM 2976 C C . LYS B 1 155 ? 14.188 -4.422 0.476 1 94.06 155 LYS B C 1
ATOM 2978 O O . LYS B 1 155 ? 14.68 -3.295 0.387 1 94.06 155 LYS B O 1
ATOM 2983 N N . PRO B 1 156 ? 13.281 -4.902 -0.314 1 97.38 156 PRO B N 1
ATOM 2984 C CA . PRO B 1 156 ? 12.797 -4.066 -1.416 1 97.38 156 PRO B CA 1
ATOM 2985 C C . PRO B 1 156 ? 11.781 -3.02 -0.964 1 97.38 156 PRO B C 1
ATOM 2987 O O . PRO B 1 156 ? 11.164 -3.17 0.096 1 97.38 156 PRO B O 1
ATOM 2990 N N . ASP B 1 157 ? 11.656 -1.965 -1.815 1 96.94 157 ASP B N 1
ATOM 2991 C CA . ASP B 1 157 ? 10.5 -1.086 -1.677 1 96.94 157 ASP B CA 1
ATOM 2992 C C . ASP B 1 157 ? 9.211 -1.795 -2.105 1 96.94 157 ASP B C 1
ATOM 2994 O O . ASP B 1 157 ? 9.188 -2.479 -3.133 1 96.94 157 ASP B O 1
ATOM 2998 N N . ILE B 1 158 ? 8.164 -1.648 -1.289 1 98.81 158 ILE B N 1
ATOM 2999 C CA . ILE B 1 158 ? 6.91 -2.344 -1.557 1 98.81 158 ILE B CA 1
ATOM 3000 C C . ILE B 1 158 ? 5.746 -1.361 -1.456 1 98.81 158 ILE B C 1
ATOM 3002 O O . ILE B 1 158 ? 5.703 -0.53 -0.546 1 98.81 158 ILE B O 1
ATOM 3006 N N . GLU B 1 159 ? 4.852 -1.414 -2.436 1 98.88 159 GLU B N 1
ATOM 3007 C CA . GLU B 1 159 ? 3.545 -0.765 -2.396 1 98.88 159 GLU B CA 1
ATOM 3008 C C . GLU B 1 159 ? 2.424 -1.789 -2.234 1 98.88 159 GLU B C 1
ATOM 3010 O O . GLU B 1 159 ? 2.57 -2.945 -2.637 1 98.88 159 GLU B O 1
ATOM 3015 N N . ILE B 1 160 ? 1.355 -1.384 -1.551 1 98.94 160 ILE B N 1
ATOM 3016 C CA . ILE B 1 160 ? 0.134 -2.178 -1.505 1 98.94 160 ILE B CA 1
ATOM 3017 C C . ILE B 1 160 ? -0.962 -1.488 -2.312 1 98.94 160 ILE B C 1
ATOM 3019 O O . ILE B 1 160 ? -1.335 -0.35 -2.02 1 98.94 160 ILE B O 1
ATOM 3023 N N . LEU B 1 161 ? -1.456 -2.234 -3.307 1 98.88 161 LEU B N 1
ATOM 3024 C CA . LEU B 1 161 ? -2.41 -1.709 -4.277 1 98.88 161 LEU B CA 1
ATOM 3025 C C . LEU B 1 161 ? -3.744 -2.441 -4.18 1 98.88 161 LEU B C 1
ATOM 3027 O O . LEU B 1 161 ? -3.793 -3.594 -3.742 1 98.88 161 LEU B O 1
ATOM 3031 N N . SER B 1 162 ? -4.812 -1.741 -4.602 1 97.94 162 SER B N 1
ATOM 3032 C CA . SER B 1 162 ? -6.102 -2.396 -4.812 1 97.94 162 SER B CA 1
ATOM 3033 C C . SER B 1 162 ? -6.121 -3.162 -6.133 1 97.94 162 SER B C 1
ATOM 3035 O O . SER B 1 162 ? -5.273 -2.938 -7 1 97.94 162 SER B O 1
ATOM 3037 N N . GLU B 1 163 ? -7.109 -4.004 -6.277 1 98 163 GLU B N 1
ATOM 3038 C CA . GLU B 1 163 ? -7.328 -4.711 -7.535 1 98 163 GLU B CA 1
ATOM 3039 C C . GLU B 1 163 ? -7.559 -3.732 -8.688 1 98 163 GLU B C 1
ATOM 3041 O O . GLU B 1 163 ? -7.02 -3.914 -9.781 1 98 163 GLU B O 1
ATOM 3046 N N . LYS B 1 164 ? -8.289 -2.758 -8.367 1 95.88 164 LYS B N 1
ATOM 3047 C CA . LYS B 1 164 ? -8.648 -1.779 -9.391 1 95.88 164 LYS B CA 1
ATOM 3048 C C . LYS B 1 164 ? -7.426 -0.997 -9.859 1 95.88 164 LYS B C 1
ATOM 3050 O O . LYS B 1 164 ? -7.297 -0.681 -11.047 1 95.88 164 LYS B O 1
ATOM 3055 N N . SER B 1 165 ? -6.594 -0.646 -8.93 1 9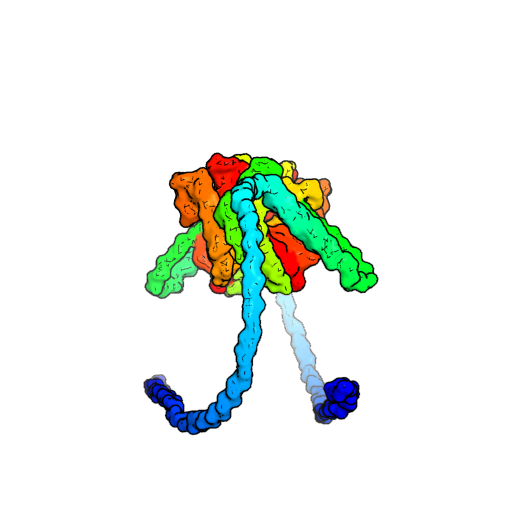6.31 165 SER B N 1
ATOM 3056 C CA . SER B 1 165 ? -5.383 0.079 -9.289 1 96.31 165 SER B CA 1
ATOM 3057 C C . SER B 1 165 ? -4.43 -0.802 -10.094 1 96.31 165 SER B C 1
ATOM 3059 O O . SER B 1 165 ? -3.766 -0.328 -11.016 1 96.31 165 SER B O 1
ATOM 3061 N N . PHE B 1 166 ? -4.359 -2.025 -9.805 1 98.12 166 PHE B N 1
ATOM 3062 C CA . PHE B 1 166 ? -3.5 -2.982 -10.492 1 98.12 166 PHE B CA 1
ATOM 3063 C C . PHE B 1 166 ? -4.035 -3.287 -11.891 1 98.12 166 PHE B C 1
ATOM 3065 O O . PHE B 1 166 ? -3.264 -3.385 -12.844 1 98.12 166 PHE B O 1
ATOM 3072 N N . ASP B 1 167 ? -5.289 -3.48 -11.906 1 98.19 167 ASP B N 1
ATOM 3073 C CA . ASP B 1 167 ? -5.914 -3.961 -13.133 1 98.19 167 ASP B CA 1
ATOM 3074 C C . ASP B 1 167 ? -7.164 -3.15 -13.469 1 98.19 167 ASP B C 1
ATOM 3076 O O . ASP B 1 167 ? -8.273 -3.68 -13.445 1 98.19 167 ASP B O 1
ATOM 3080 N N . PRO B 1 168 ? -6.934 -1.978 -13.938 1 95.94 168 PRO B N 1
ATOM 3081 C CA . PRO B 1 168 ? -8.062 -1.07 -14.156 1 95.94 168 PRO B CA 1
ATOM 3082 C C . PRO B 1 168 ? -8.992 -1.546 -15.266 1 95.94 168 PRO B C 1
ATOM 3084 O O . PRO B 1 168 ? -10.164 -1.16 -15.305 1 95.94 168 PRO B O 1
ATOM 3087 N N . ARG B 1 169 ? -8.531 -2.395 -16.156 1 97.31 169 ARG B N 1
ATOM 3088 C CA . ARG B 1 169 ? -9.352 -2.836 -17.281 1 97.31 169 ARG B CA 1
ATOM 3089 C C . ARG B 1 169 ? -9.82 -4.277 -17.094 1 97.31 169 ARG B C 1
ATOM 3091 O O . ARG B 1 169 ? -10.328 -4.898 -18.016 1 97.31 169 ARG B O 1
ATOM 3098 N N . SER B 1 170 ? -9.516 -4.832 -15.984 1 97.81 170 SER B N 1
ATOM 3099 C CA . SER B 1 170 ? -9.945 -6.18 -15.617 1 97.81 170 SER B CA 1
ATOM 3100 C C . SER B 1 170 ? -9.422 -7.215 -16.609 1 97.81 170 SER B C 1
ATOM 3102 O O . SER B 1 170 ? -10.141 -8.141 -16.984 1 97.81 170 SER B O 1
ATOM 3104 N N . GLN B 1 171 ? -8.266 -7.023 -17.016 1 97.94 171 GLN B N 1
ATOM 3105 C CA . GLN B 1 171 ? -7.621 -7.938 -17.953 1 97.94 171 GLN B CA 1
ATOM 3106 C C . GLN B 1 171 ? -7.262 -9.258 -17.266 1 97.94 171 GLN B C 1
ATOM 3108 O O . GLN B 1 171 ? -7.102 -10.281 -17.938 1 97.94 171 GLN B O 1
ATOM 3113 N N . TYR B 1 172 ? -7.176 -9.242 -16 1 98.69 172 TYR B N 1
ATOM 3114 C CA . TYR B 1 172 ? -6.668 -10.406 -15.281 1 98.69 172 TYR B CA 1
ATOM 3115 C C . TYR B 1 172 ? -7.719 -10.961 -14.328 1 98.69 172 TYR B C 1
ATOM 3117 O O . TYR B 1 172 ? -7.391 -11.469 -13.258 1 98.69 172 TYR B O 1
ATOM 3125 N N . SER B 1 173 ? -8.969 -10.867 -14.68 1 98.31 173 SER B N 1
ATOM 3126 C CA . SER B 1 173 ? -10.086 -11.312 -13.852 1 98.31 173 SER B CA 1
ATOM 3127 C C . SER B 1 173 ? -10 -12.805 -13.555 1 98.31 173 SER B C 1
ATOM 3129 O O . SER B 1 173 ? -10.305 -13.242 -12.445 1 98.31 173 SER B O 1
ATOM 3131 N N . SER B 1 174 ? -9.602 -13.594 -14.547 1 98.44 174 SER B N 1
ATOM 3132 C CA . SER B 1 174 ? -9.516 -15.039 -14.359 1 98.44 174 SER B CA 1
ATOM 3133 C C . SER B 1 174 ? -8.422 -15.398 -13.359 1 98.44 174 SER B C 1
ATOM 3135 O O . SER B 1 174 ? -8.609 -16.297 -12.539 1 98.44 174 SER B O 1
ATOM 3137 N N . GLU B 1 175 ? -7.273 -14.695 -13.453 1 98.81 175 GLU B N 1
ATOM 3138 C CA . GLU B 1 175 ? -6.168 -14.906 -12.523 1 98.81 175 GLU B CA 1
ATOM 3139 C C . GLU B 1 175 ? -6.562 -14.539 -11.102 1 98.81 175 GLU B C 1
ATOM 3141 O O . GLU B 1 175 ? -6.27 -15.281 -10.156 1 98.81 175 GLU B O 1
ATOM 3146 N N . ILE B 1 176 ? -7.266 -13.469 -10.945 1 98.88 176 ILE B N 1
ATOM 3147 C CA . ILE B 1 176 ? -7.723 -13.016 -9.633 1 98.88 176 ILE B CA 1
ATOM 3148 C C . ILE B 1 176 ? -8.766 -13.992 -9.094 1 98.88 176 ILE B C 1
ATOM 3150 O O . ILE B 1 176 ? -8.758 -14.328 -7.906 1 98.88 176 ILE B O 1
ATOM 3154 N N . GLN B 1 177 ? -9.609 -14.516 -9.961 1 98.62 177 GLN B N 1
ATOM 3155 C CA . GLN B 1 177 ? -10.602 -15.5 -9.547 1 98.62 177 GLN B CA 1
ATOM 3156 C C . GLN B 1 177 ? -9.93 -16.797 -9.078 1 98.62 177 GLN B C 1
ATOM 3158 O O . GLN B 1 177 ? -10.398 -17.438 -8.141 1 98.62 177 GLN B O 1
ATOM 3163 N N . ALA B 1 178 ? -8.859 -17.172 -9.742 1 98.81 178 ALA B N 1
ATOM 3164 C CA . ALA B 1 178 ? -8.133 -18.359 -9.336 1 98.81 178 ALA B CA 1
ATOM 3165 C C . ALA B 1 178 ? -7.594 -18.219 -7.91 1 98.81 178 ALA B C 1
ATOM 3167 O O . ALA B 1 178 ? -7.582 -19.188 -7.145 1 98.81 178 ALA B O 1
ATOM 3168 N N . VAL B 1 179 ? -7.156 -17.016 -7.566 1 98.94 179 VAL B N 1
ATOM 3169 C CA . VAL B 1 179 ? -6.66 -16.734 -6.223 1 98.94 179 VAL B CA 1
ATOM 3170 C C . VAL B 1 179 ? -7.797 -16.859 -5.211 1 98.94 179 VAL B C 1
ATOM 3172 O O . VAL B 1 179 ? -7.633 -17.5 -4.168 1 98.94 179 VAL B O 1
ATOM 3175 N N . ARG B 1 180 ? -8.938 -16.344 -5.535 1 98.81 180 ARG B N 1
ATOM 3176 C CA . ARG B 1 180 ? -10.094 -16.453 -4.656 1 98.81 180 ARG B CA 1
ATOM 3177 C C . ARG B 1 180 ? -10.547 -17.906 -4.523 1 98.81 180 ARG B C 1
ATOM 3179 O O . ARG B 1 180 ? -10.898 -18.359 -3.43 1 98.81 180 ARG B O 1
ATOM 3186 N N . ALA B 1 181 ? -10.516 -18.625 -5.629 1 98.69 181 ALA B N 1
ATOM 3187 C CA . ALA B 1 181 ? -10.922 -20.031 -5.637 1 98.69 181 ALA B CA 1
ATOM 3188 C C . ALA B 1 181 ? -10 -20.875 -4.762 1 98.69 181 ALA B C 1
ATOM 3190 O O . ALA B 1 181 ? -10.445 -21.828 -4.129 1 98.69 181 ALA B O 1
ATOM 3191 N N . ALA B 1 182 ? -8.773 -20.516 -4.746 1 98.81 182 ALA B N 1
ATOM 3192 C CA . ALA B 1 182 ? -7.812 -21.25 -3.918 1 98.81 182 ALA B CA 1
ATOM 3193 C C . ALA B 1 182 ? -8.195 -21.172 -2.443 1 98.81 182 ALA B C 1
ATOM 3195 O O . ALA B 1 182 ? -8.117 -22.172 -1.725 1 98.81 182 ALA B O 1
ATOM 3196 N N . VAL B 1 183 ? -8.586 -19.984 -1.993 1 98.75 183 VAL B N 1
ATOM 3197 C CA . VAL B 1 183 ? -8.977 -19.797 -0.6 1 98.75 183 VAL B CA 1
ATOM 3198 C C . VAL B 1 183 ? -10.273 -20.547 -0.319 1 98.75 183 VAL B C 1
ATOM 3200 O O . VAL B 1 183 ? -10.383 -21.25 0.694 1 98.75 183 VAL B O 1
ATOM 3203 N N . ALA B 1 184 ? -11.203 -20.453 -1.257 1 98.12 184 ALA B N 1
ATOM 3204 C CA . ALA B 1 184 ? -12.5 -21.094 -1.085 1 98.12 184 ALA B CA 1
ATOM 3205 C C . ALA B 1 184 ? -12.352 -22.625 -1.041 1 98.12 184 ALA B C 1
ATOM 3207 O O . ALA B 1 184 ? -13.109 -23.312 -0.355 1 98.12 184 ALA B O 1
ATOM 3208 N N . ALA B 1 185 ? -11.398 -23.141 -1.773 1 97.38 185 ALA B N 1
ATOM 3209 C CA . ALA B 1 185 ? -11.18 -24.578 -1.815 1 97.38 185 ALA B CA 1
ATOM 3210 C C . ALA B 1 185 ? -10.625 -25.094 -0.486 1 97.38 185 ALA B C 1
ATOM 3212 O O . ALA B 1 185 ? -10.828 -26.266 -0.131 1 97.38 185 ALA B O 1
ATOM 3213 N N . SER B 1 186 ? -9.914 -24.25 0.211 1 96.25 186 SER B N 1
ATOM 3214 C CA . SER B 1 186 ? -9.297 -24.625 1.477 1 96.25 186 SER B CA 1
ATOM 3215 C C . SER B 1 186 ? -10.297 -24.562 2.625 1 96.25 186 SER B C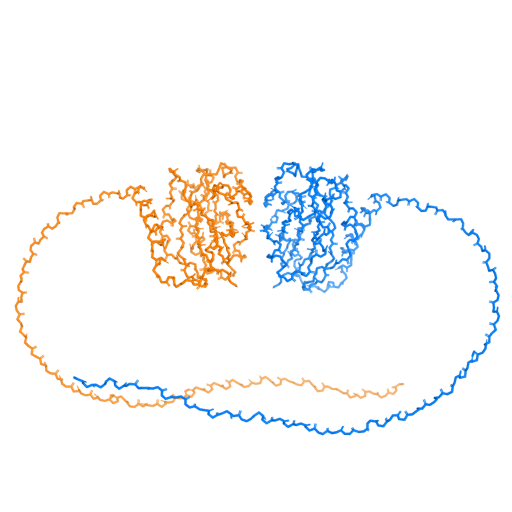 1
ATOM 3217 O O . SER B 1 186 ? -10.109 -25.188 3.664 1 96.25 186 SER B O 1
ATOM 3219 N N . ASP B 1 187 ? -11.25 -23.766 2.479 1 95.06 187 ASP B N 1
ATOM 3220 C CA . ASP B 1 187 ? -12.242 -23.531 3.518 1 95.06 187 ASP B CA 1
ATOM 3221 C C . ASP B 1 187 ? -13.656 -23.516 2.934 1 95.06 187 ASP B C 1
ATOM 3223 O O . ASP B 1 187 ? -14.086 -22.516 2.363 1 95.06 187 ASP B O 1
ATOM 3227 N N . SER B 1 188 ? -14.438 -24.438 3.203 1 92 188 SER B N 1
ATOM 3228 C CA . SER B 1 188 ? -15.781 -24.594 2.641 1 92 188 SER B CA 1
ATOM 3229 C C . SER B 1 188 ? -16.719 -23.5 3.15 1 92 188 SER B C 1
ATOM 3231 O O . SER B 1 188 ? -17.797 -23.297 2.59 1 92 188 SER B O 1
ATOM 3233 N N . LYS B 1 189 ? -16.344 -22.828 4.223 1 94.25 189 LYS B N 1
ATOM 3234 C CA . LYS B 1 189 ? -17.203 -21.812 4.797 1 94.25 189 LYS B CA 1
ATOM 3235 C C . LYS B 1 189 ? -17.016 -20.469 4.086 1 94.25 189 LYS B C 1
ATOM 3237 O O . LYS B 1 189 ? -17.781 -19.531 4.305 1 94.25 189 LYS B O 1
ATOM 3242 N N . VAL B 1 190 ? -16 -20.453 3.254 1 95.81 190 VAL B N 1
ATOM 3243 C CA . VAL B 1 190 ? -15.664 -19.203 2.594 1 95.81 190 VAL B CA 1
ATOM 3244 C C . VAL B 1 190 ? -16.297 -19.156 1.204 1 95.81 190 VAL B C 1
ATOM 3246 O O . VAL B 1 190 ? -16.156 -20.109 0.424 1 95.81 190 VAL B O 1
ATOM 3249 N N . ASN B 1 191 ? -17.031 -18.031 0.974 1 96 191 ASN B N 1
ATOM 3250 C CA . ASN B 1 191 ? -17.484 -17.75 -0.379 1 96 191 ASN B CA 1
ATOM 3251 C C . ASN B 1 191 ? -16.422 -17.016 -1.193 1 96 191 ASN B C 1
ATOM 3253 O O . ASN B 1 191 ? -15.875 -16 -0.745 1 96 191 ASN B O 1
ATOM 3257 N N . GLU B 1 192 ? -16.266 -17.469 -2.32 1 96.12 192 GLU B N 1
ATOM 3258 C CA . GLU B 1 192 ? -15.242 -16.906 -3.207 1 96.12 192 GLU B CA 1
ATOM 3259 C C . GLU B 1 192 ? -15.422 -15.406 -3.369 1 96.12 192 GLU B C 1
ATOM 3261 O O . GLU B 1 192 ? -14.438 -14.656 -3.385 1 96.12 192 GLU B O 1
ATOM 3266 N N . SER B 1 193 ? -16.594 -14.93 -3.451 1 94.69 193 SER B N 1
ATOM 3267 C CA . SER B 1 193 ? -16.906 -13.531 -3.719 1 94.69 193 SER B CA 1
ATOM 3268 C C . SER B 1 193 ? -16.531 -12.648 -2.529 1 94.69 193 SER B C 1
ATOM 3270 O O . SER B 1 193 ? -16.375 -11.438 -2.674 1 94.69 193 SER B O 1
ATOM 3272 N N . ASP B 1 194 ? -16.328 -13.258 -1.396 1 95.56 194 ASP B N 1
ATOM 3273 C CA . ASP B 1 194 ? -16.062 -12.5 -0.178 1 95.56 194 ASP B CA 1
ATOM 3274 C C . ASP B 1 194 ? -14.562 -12.43 0.099 1 95.56 194 ASP B C 1
ATOM 3276 O O . ASP B 1 194 ? -14.125 -11.727 1.019 1 95.56 194 ASP B O 1
ATOM 3280 N N . VAL B 1 195 ? -13.844 -13.125 -0.704 1 98.12 195 VAL B N 1
ATOM 3281 C CA . VAL B 1 195 ? -12.406 -13.18 -0.478 1 98.12 195 VAL B CA 1
ATOM 3282 C C . VAL B 1 195 ? -11.758 -11.867 -0.903 1 98.12 195 VAL B C 1
ATOM 3284 O O . VAL B 1 195 ? -11.891 -11.445 -2.055 1 98.12 195 VAL B O 1
ATOM 3287 N N . LYS B 1 196 ? -11.039 -11.203 0.041 1 97.88 196 LYS B N 1
ATOM 3288 C CA . LYS B 1 196 ? -10.289 -9.984 -0.251 1 97.88 196 LYS B CA 1
ATOM 3289 C C . LYS B 1 196 ? -8.953 -10.305 -0.918 1 97.88 196 LYS B C 1
ATOM 3291 O O . LYS B 1 196 ? -8.273 -11.258 -0.53 1 97.88 196 LYS B O 1
ATOM 3296 N N . VAL B 1 197 ? -8.656 -9.484 -1.879 1 98.81 197 VAL B N 1
ATOM 3297 C CA . VAL B 1 197 ? -7.383 -9.602 -2.582 1 98.81 197 VAL B CA 1
ATOM 3298 C C . VAL B 1 197 ? -6.625 -8.273 -2.508 1 98.81 197 VAL B C 1
ATOM 3300 O O . VAL B 1 197 ? -7.219 -7.207 -2.66 1 98.81 197 VAL B O 1
ATOM 3303 N N . LYS B 1 198 ? -5.359 -8.281 -2.168 1 98.88 198 LYS B N 1
ATOM 3304 C CA . LYS B 1 198 ? -4.441 -7.148 -2.271 1 98.88 198 LYS B CA 1
ATOM 3305 C C . LYS B 1 198 ? -3.287 -7.461 -3.219 1 98.88 198 LYS B C 1
ATOM 3307 O O . LYS B 1 198 ? -2.916 -8.625 -3.391 1 98.88 198 LYS B O 1
ATOM 3312 N N . VAL B 1 199 ? -2.779 -6.406 -3.84 1 98.94 199 VAL B N 1
ATOM 3313 C CA . VAL B 1 199 ? -1.639 -6.574 -4.734 1 98.94 199 VAL B CA 1
ATOM 3314 C C . VAL B 1 199 ? -0.419 -5.859 -4.156 1 98.94 199 VAL B C 1
ATOM 3316 O O . VAL B 1 199 ? -0.472 -4.66 -3.873 1 98.94 199 VAL B O 1
ATOM 3319 N N . TYR B 1 200 ? 0.606 -6.621 -3.895 1 98.94 200 TYR B N 1
ATOM 3320 C CA . TYR B 1 200 ? 1.89 -6.055 -3.492 1 98.94 200 TYR B CA 1
ATOM 3321 C C . TYR B 1 200 ? 2.791 -5.832 -4.703 1 98.94 200 TYR B C 1
ATOM 3323 O O . TYR B 1 200 ? 3.088 -6.773 -5.441 1 98.94 200 TYR B O 1
ATOM 3331 N N . ARG B 1 201 ? 3.135 -4.551 -4.992 1 98.94 201 ARG B N 1
ATOM 3332 C CA . ARG B 1 201 ? 4.121 -4.195 -6.008 1 98.94 201 ARG B CA 1
ATOM 3333 C C . ARG B 1 201 ? 5.516 -4.09 -5.406 1 98.94 201 ARG B C 1
ATOM 3335 O O . ARG B 1 201 ? 5.766 -3.242 -4.547 1 98.94 201 ARG B O 1
ATOM 3342 N N . VAL B 1 202 ? 6.367 -4.965 -5.828 1 98.81 202 VAL B N 1
ATOM 3343 C CA . VAL B 1 202 ? 7.688 -5.121 -5.23 1 98.81 202 VAL B CA 1
ATOM 3344 C C . VAL B 1 202 ? 8.766 -4.684 -6.223 1 98.81 202 VAL B C 1
ATOM 3346 O O . VAL B 1 202 ? 8.883 -5.254 -7.309 1 98.81 202 VAL B O 1
ATOM 3349 N N . GLU B 1 203 ? 9.547 -3.686 -5.898 1 98.12 203 GLU B N 1
ATOM 3350 C CA . GLU B 1 203 ? 10.68 -3.277 -6.73 1 98.12 203 GLU B CA 1
ATOM 3351 C C . GLU B 1 203 ? 11.906 -4.145 -6.461 1 98.12 203 GLU B C 1
ATOM 3353 O O . GLU B 1 203 ? 12.57 -3.99 -5.434 1 98.12 203 GLU B O 1
ATOM 3358 N N . VAL B 1 204 ? 12.297 -4.945 -7.434 1 97.88 204 VAL B N 1
ATOM 3359 C CA . VAL B 1 204 ? 13.336 -5.93 -7.176 1 97.88 204 VAL B CA 1
ATOM 3360 C C . VAL B 1 204 ? 14.633 -5.508 -7.871 1 97.88 204 VAL B C 1
ATOM 3362 O O . VAL B 1 204 ? 15.664 -6.176 -7.742 1 97.88 204 VAL B O 1
ATOM 3365 N N . GLY B 1 205 ? 14.586 -4.484 -8.641 1 95.06 205 GLY B N 1
ATOM 3366 C CA . GLY B 1 205 ? 15.734 -3.949 -9.359 1 95.06 205 GLY B CA 1
ATOM 3367 C C . GLY B 1 205 ? 15.398 -2.705 -10.164 1 95.06 205 GLY B C 1
ATOM 3368 O O . GLY B 1 205 ? 14.281 -2.193 -10.102 1 95.06 205 GLY B O 1
ATOM 3369 N N . ASN B 1 206 ? 16.438 -2.258 -10.828 1 92.25 206 ASN B N 1
ATOM 3370 C CA . ASN B 1 206 ? 16.203 -1.103 -11.688 1 92.25 206 ASN B CA 1
ATOM 3371 C C . ASN B 1 206 ? 15.188 -1.407 -12.781 1 92.25 206 ASN B C 1
ATOM 3373 O O . ASN B 1 206 ? 15.422 -2.27 -13.633 1 92.25 206 ASN B O 1
ATOM 3377 N N . SER B 1 207 ? 14.039 -0.836 -12.766 1 93.44 207 SER B N 1
ATOM 3378 C CA . SER B 1 207 ? 12.961 -0.942 -13.742 1 93.44 207 SER B CA 1
ATOM 3379 C C . SER B 1 207 ? 12.297 -2.314 -13.68 1 93.44 207 SER B C 1
ATOM 3381 O O . SER B 1 207 ? 11.547 -2.684 -14.586 1 93.44 207 SER B O 1
ATOM 3383 N N . ARG B 1 208 ? 12.742 -3.131 -12.695 1 97 208 ARG B N 1
ATOM 3384 C CA . ARG B 1 208 ? 12.164 -4.465 -12.555 1 97 208 ARG B CA 1
ATOM 3385 C C . ARG B 1 208 ? 11.234 -4.531 -11.344 1 97 208 ARG B C 1
ATOM 3387 O O . ARG B 1 208 ? 11.625 -4.148 -10.242 1 97 208 ARG B O 1
ATOM 3394 N N . VAL B 1 209 ? 10.062 -5.027 -11.586 1 98.19 209 VAL B N 1
ATOM 3395 C CA . VAL B 1 209 ? 9.07 -5.121 -10.523 1 98.19 209 VAL B CA 1
ATOM 3396 C C . VAL B 1 209 ? 8.398 -6.492 -10.562 1 98.19 209 VAL B C 1
ATOM 3398 O O . VAL B 1 209 ? 8.445 -7.184 -11.586 1 98.19 209 VAL B O 1
ATOM 3401 N N . GLU B 1 210 ? 7.93 -6.871 -9.406 1 98.75 210 GLU B N 1
ATOM 3402 C CA . GLU B 1 210 ? 7.043 -8.023 -9.273 1 98.75 210 GLU B CA 1
ATOM 3403 C C . GLU B 1 210 ? 5.672 -7.605 -8.75 1 98.75 210 GLU B C 1
ATOM 3405 O O . GLU B 1 210 ? 5.578 -6.832 -7.793 1 98.75 210 GLU B O 1
ATOM 3410 N N . TYR B 1 211 ? 4.629 -8.109 -9.406 1 98.88 211 TYR B N 1
ATOM 3411 C CA . TYR B 1 211 ? 3.27 -7.957 -8.891 1 98.88 211 TYR B CA 1
ATOM 3412 C C . TYR B 1 211 ? 2.793 -9.242 -8.227 1 98.88 211 TYR B C 1
ATOM 3414 O O . TYR B 1 211 ? 2.779 -10.305 -8.852 1 98.88 211 TYR B O 1
ATOM 3422 N N . TRP B 1 212 ? 2.445 -9.125 -6.941 1 98.94 212 TRP B N 1
ATOM 3423 C CA . TRP B 1 212 ? 1.976 -10.242 -6.121 1 98.94 212 TRP B CA 1
ATOM 3424 C C . TRP B 1 212 ? 0.489 -10.102 -5.812 1 98.94 212 TRP B C 1
ATOM 3426 O O . TRP B 1 212 ? 0.095 -9.273 -4.988 1 98.94 212 TRP B O 1
ATOM 3436 N N . ILE B 1 213 ? -0.315 -10.883 -6.473 1 99 213 ILE B N 1
ATOM 3437 C CA . ILE B 1 213 ? -1.75 -10.938 -6.219 1 99 213 ILE B CA 1
ATOM 3438 C C . ILE B 1 213 ? -2.033 -11.914 -5.082 1 99 213 ILE B C 1
ATOM 3440 O O . ILE B 1 213 ? -1.896 -13.133 -5.25 1 99 213 ILE B O 1
ATOM 3444 N N . ILE B 1 214 ? -2.482 -11.398 -3.891 1 99 214 ILE B N 1
ATOM 3445 C CA . ILE B 1 214 ? -2.424 -12.195 -2.67 1 99 214 ILE B CA 1
ATOM 3446 C C . ILE B 1 214 ? -3.797 -12.219 -2.004 1 99 214 ILE B C 1
ATOM 3448 O O . ILE B 1 214 ? -4.508 -11.211 -1.996 1 99 214 ILE B O 1
ATOM 3452 N N . ALA B 1 215 ? -4.164 -13.367 -1.491 1 98.94 215 ALA B N 1
ATOM 3453 C CA . ALA B 1 215 ? -5.289 -13.531 -0.577 1 98.94 215 ALA B CA 1
ATOM 3454 C C . ALA B 1 215 ? -4.855 -14.234 0.707 1 98.94 215 ALA B C 1
ATOM 3456 O O . ALA B 1 215 ? -3.844 -14.938 0.725 1 98.94 215 ALA B O 1
ATOM 3457 N N . LEU B 1 216 ? -5.582 -13.992 1.764 1 98.81 216 LEU B N 1
ATOM 3458 C CA . LEU B 1 216 ? -5.359 -14.68 3.031 1 98.81 216 LEU B CA 1
ATOM 3459 C C . LEU B 1 216 ? -6.07 -16.031 3.047 1 98.81 216 LEU B C 1
ATOM 3461 O O . LEU B 1 216 ? -7.273 -16.109 2.783 1 98.81 216 LEU B O 1
ATOM 3465 N N . ASP B 1 217 ? -5.336 -17.047 3.289 1 98.62 217 ASP B N 1
ATOM 3466 C CA . ASP B 1 217 ? -5.906 -18.344 3.615 1 98.62 217 ASP B CA 1
ATOM 3467 C C . ASP B 1 217 ? -5.898 -18.594 5.125 1 98.62 217 ASP B C 1
ATOM 3469 O O . ASP B 1 217 ? -4.977 -19.219 5.652 1 98.62 217 ASP B O 1
ATOM 3473 N N . GLY B 1 218 ? -6.918 -18.156 5.734 1 98 218 GLY B N 1
ATOM 3474 C CA . GLY B 1 218 ? -7.008 -18.219 7.184 1 98 218 GLY B CA 1
ATOM 3475 C C . GLY B 1 218 ? -7.059 -19.641 7.719 1 98 218 GLY B C 1
ATOM 3476 O O . GLY B 1 218 ? -6.52 -19.938 8.789 1 98 218 GLY B O 1
ATOM 3477 N N . ALA B 1 219 ? -7.727 -20.516 7.047 1 97.69 219 ALA B N 1
ATOM 3478 C CA . ALA B 1 219 ? -7.895 -21.891 7.484 1 97.69 219 ALA B CA 1
ATOM 3479 C C . ALA B 1 219 ? -6.551 -22.609 7.59 1 97.69 219 ALA B C 1
ATOM 3481 O O . ALA B 1 219 ? -6.348 -23.438 8.484 1 97.69 219 ALA B O 1
ATOM 3482 N N . GLU B 1 220 ? -5.613 -22.203 6.723 1 97.62 220 GLU B N 1
ATOM 3483 C CA . GLU B 1 220 ? -4.348 -22.938 6.672 1 97.62 220 GLU B CA 1
ATOM 3484 C C . GLU B 1 220 ? -3.201 -22.078 7.207 1 97.62 220 GLU B C 1
ATOM 3486 O O . GLU B 1 220 ? -2.055 -22.531 7.258 1 97.62 220 GLU B O 1
ATOM 3491 N N . GLY B 1 221 ? -3.475 -20.859 7.586 1 98.06 221 GLY B N 1
ATOM 3492 C CA . GLY B 1 221 ? -2.463 -19.984 8.156 1 98.06 221 GLY B CA 1
ATOM 3493 C C . GLY B 1 221 ? -1.385 -19.578 7.168 1 98.06 221 GLY B C 1
ATOM 3494 O O . GLY B 1 221 ? -0.194 -19.625 7.484 1 98.06 221 GLY B O 1
ATOM 3495 N N . LYS B 1 222 ? -1.789 -19.25 5.945 1 98.69 222 LYS B N 1
ATOM 3496 C CA . LYS B 1 222 ? -0.838 -18.875 4.91 1 98.69 222 LYS B CA 1
ATOM 3497 C C . LYS B 1 222 ? -1.437 -17.812 3.98 1 98.69 222 LYS B C 1
ATOM 3499 O O . LYS B 1 222 ? -2.627 -17.5 4.07 1 98.69 222 LYS B O 1
ATOM 3504 N N . ILE B 1 223 ? -0.593 -17.203 3.193 1 98.94 223 ILE B N 1
ATOM 3505 C CA . ILE B 1 223 ? -1.056 -16.422 2.053 1 98.94 223 ILE B CA 1
ATOM 3506 C C . ILE B 1 223 ? -0.873 -17.219 0.766 1 98.94 223 ILE B C 1
ATOM 3508 O O . ILE B 1 223 ? 0.077 -18 0.643 1 98.94 223 ILE B O 1
ATOM 3512 N N . VAL B 1 224 ? -1.823 -17.031 -0.158 1 98.94 224 VAL B N 1
ATOM 3513 C CA . VAL B 1 224 ? -1.783 -17.703 -1.452 1 98.94 224 VAL B CA 1
ATOM 3514 C C . VAL B 1 224 ? -2.031 -16.688 -2.568 1 98.94 224 VAL B C 1
ATOM 3516 O O . VAL B 1 224 ? -2.605 -15.625 -2.332 1 98.94 224 VAL B O 1
ATOM 3519 N N . GLY B 1 225 ? -1.535 -17.031 -3.777 1 98.94 225 GLY B N 1
ATOM 3520 C CA . GLY B 1 225 ? -1.784 -16.141 -4.898 1 98.94 225 GLY B CA 1
ATOM 3521 C C . GLY B 1 225 ? -0.911 -16.438 -6.102 1 98.94 225 GLY B C 1
ATOM 3522 O O . GLY B 1 225 ? -0.604 -17.594 -6.387 1 98.94 225 GLY B O 1
ATOM 3523 N N . LEU B 1 226 ? -0.702 -15.367 -6.859 1 98.94 226 LEU B N 1
ATOM 3524 C CA . LEU B 1 226 ? 0.089 -15.391 -8.086 1 98.94 226 LEU B CA 1
ATOM 3525 C C . LEU B 1 226 ? 1.085 -14.242 -8.117 1 98.94 226 LEU B C 1
ATOM 3527 O O . LEU B 1 226 ? 0.795 -13.148 -7.613 1 98.94 226 LEU B O 1
ATOM 3531 N N . MET B 1 227 ? 2.229 -14.523 -8.695 1 98.94 227 MET B N 1
ATOM 3532 C CA . MET B 1 227 ? 3.256 -13.508 -8.883 1 98.94 227 MET B CA 1
ATOM 3533 C C . MET B 1 227 ? 3.688 -13.43 -10.344 1 98.94 227 MET B C 1
ATOM 3535 O O . MET B 1 227 ? 3.871 -14.461 -11 1 98.94 227 MET B O 1
ATOM 3539 N N . ALA B 1 228 ? 3.803 -12.242 -10.883 1 98.81 228 ALA B N 1
ATOM 3540 C CA . ALA B 1 228 ? 4.375 -12.062 -12.219 1 98.81 228 ALA B CA 1
ATOM 3541 C C . ALA B 1 228 ? 5.438 -10.969 -12.211 1 98.81 228 ALA B C 1
ATOM 3543 O O . ALA B 1 228 ? 5.281 -9.945 -11.547 1 98.81 228 ALA B O 1
ATOM 3544 N N . LYS B 1 229 ? 6.422 -11.211 -12.922 1 98.25 229 LYS B N 1
ATOM 3545 C CA . LYS B 1 229 ? 7.484 -10.227 -13.117 1 98.25 229 LYS B CA 1
ATOM 3546 C C . LYS B 1 229 ? 7.113 -9.227 -14.211 1 98.25 229 LYS B C 1
ATOM 3548 O O . LYS B 1 229 ? 6.277 -9.516 -15.07 1 98.25 229 LYS B O 1
ATOM 3553 N N . ALA B 1 230 ? 7.719 -8.008 -14.102 1 97.75 230 ALA B N 1
ATOM 3554 C CA . ALA B 1 230 ? 7.508 -6.988 -15.125 1 97.75 230 ALA B CA 1
ATOM 3555 C C . ALA B 1 230 ? 8.703 -6.043 -15.211 1 97.75 230 ALA B C 1
ATOM 3557 O O . ALA B 1 230 ? 9.477 -5.926 -14.266 1 97.75 230 ALA B O 1
ATOM 3558 N N . ILE B 1 231 ? 8.852 -5.441 -16.375 1 95.56 231 ILE B N 1
ATOM 3559 C CA . ILE B 1 231 ? 9.797 -4.352 -16.594 1 95.56 231 ILE B CA 1
ATOM 3560 C C . ILE B 1 231 ? 9.039 -3.031 -16.734 1 95.56 231 ILE B C 1
ATOM 3562 O O . ILE B 1 231 ? 8.07 -2.943 -17.484 1 95.56 231 ILE B O 1
ATOM 3566 N N . GLU B 1 232 ? 9.398 -2.068 -15.852 1 92.38 232 GLU B N 1
ATOM 3567 C CA . GLU B 1 232 ? 8.836 -0.724 -15.922 1 92.38 232 GLU B CA 1
ATOM 3568 C C . GLU B 1 232 ? 9.898 0.308 -16.281 1 92.38 232 GLU B C 1
ATOM 3570 O O . GLU B 1 232 ? 10.828 0.546 -15.5 1 92.38 232 GLU B O 1
ATOM 3575 N N . SER B 1 233 ? 9.969 0.772 -17.531 1 85.5 233 SER B N 1
ATOM 3576 C CA . SER B 1 233 ? 10.953 1.744 -17.984 1 85.5 233 SER B CA 1
ATOM 3577 C C . SER B 1 233 ? 10.352 3.141 -18.094 1 85.5 233 SER B C 1
ATOM 3579 O O . SER B 1 233 ? 9.141 3.287 -18.312 1 85.5 233 SER B O 1
#

Radius of gyration: 35.52 Å; Cα contacts (8 Å, |Δi|>4): 634; chains: 2; bounding box: 69×124×89 Å

Solvent-accessible surface area (backbone atoms only — not comparable to full-atom values): 28561 Å² total; per-residue (Å²): 133,80,90,70,86,80,92,78,95,80,90,76,90,74,82,80,78,84,66,86,70,81,90,81,90,79,78,79,73,82,69,85,67,80,78,71,83,65,81,78,84,84,75,88,68,85,76,80,72,82,76,71,82,79,72,75,75,70,77,79,50,76,62,53,55,51,49,47,51,51,46,52,54,53,48,58,61,59,66,64,61,72,84,61,71,78,77,78,66,72,74,66,78,60,60,72,71,54,47,60,40,88,92,55,79,67,50,67,50,39,70,67,53,84,52,63,41,81,58,84,42,74,22,57,50,38,57,29,23,37,82,33,74,44,16,55,76,71,45,73,72,30,60,69,54,44,36,61,69,29,31,90,66,79,78,56,61,56,26,39,36,43,59,57,75,75,37,74,82,55,82,54,52,68,61,54,46,27,38,27,44,33,39,23,73,71,30,86,87,46,54,45,89,72,54,63,63,44,27,40,41,33,43,35,36,86,43,29,36,34,44,33,44,36,28,63,27,34,83,77,27,18,35,36,20,37,34,26,52,39,54,55,130,130,80,87,83,70,96,84,75,98,77,89,74,91,79,80,88,74,84,68,83,65,81,82,68,89,69,82,74,76,77,76,87,76,84,79,86,79,83,91,83,86,85,73,87,67,84,76,78,76,78,77,72,78,80,68,75,75,68,76,78,48,76,62,53,54,49,47,46,52,50,47,53,52,53,48,59,62,58,66,63,62,72,79,64,69,79,77,79,67,72,75,67,78,62,59,71,71,53,47,60,41,88,91,53,77,67,51,68,51,36,70,67,52,83,53,64,41,84,60,85,43,76,22,56,50,38,54,29,22,37,84,32,72,44,15,55,76,70,45,72,72,31,60,69,55,44,36,60,70,28,30,88,66,81,76,56,59,56,27,39,37,45,58,57,74,74,36,74,80,55,81,53,52,68,62,54,46,28,37,26,44,33,39,23,73,70,29,86,88,46,55,47,90,73,55,65,61,43,27,39,40,34,42,34,35,87,44,28,35,34,45,32,44,37,29,64,25,34,83,76,26,18,34,34,20,37,34,25,51,40,53,55,131

pLDDT: mean 70.5, std 34.12, range [16.61, 99.0]